Protein AF-0000000084494889 (afdb_homodimer)

Sequence (474 aa):
MLNPHAVCDGGDLDCGSGLLLIINKSMSPLDPGQVLEIRSRERTVADDLPAWCRMVKHEFIGSEPGENTVRYFVRKGQSKSALESDLAAAKGYKWNVRVQGEKDLKAKVFARNHHFYSGQPAEFSARVDAPSSIDYFIASLASCLTVGFKAHASRRNVVVDQIELSLKGSIENILSHMEIEENGSPSIQQISGTCYVSSAADEDLLKEIWQITLNKSPIYQTLKKAVEIKLTFSIVYMLNPHAVCDGGDLDCGSGLLLIINKSMSPLDPGQVLEIRSRERTVADDLPAWCRMVKHEFIGSEPGENTVRYFVRKGQSKSALESDLAAAKGYKWNVRVQGEKDLKAKVFARNHHFYSGQPAEFSARVDAPSSIDYFIASLASCLTVGFKAHASRRNVVVDQIELSLKGSIENILSHMEIEENGSPSIQQISGTCYVSSAADEDLLKEIWQITLNKSPIYQTLKKAVEIKLTFSIVY

Solvent-accessible surface area (backbone atoms only — not comparable to full-atom values): 24093 Å² total; per-residue (Å²): 129,89,77,58,73,45,77,42,68,42,17,49,49,44,62,52,48,48,34,52,57,51,49,42,59,66,48,62,84,52,53,65,68,38,32,39,31,37,35,31,59,31,76,66,46,75,62,50,48,51,55,49,22,59,75,64,46,30,43,65,74,50,72,43,85,48,91,89,30,36,34,32,36,34,30,38,34,86,56,78,78,61,49,69,60,51,52,51,49,56,44,64,44,66,52,58,33,37,28,35,62,46,79,72,53,24,28,41,36,39,41,72,78,44,71,51,60,28,19,43,43,59,63,71,51,65,70,64,98,37,52,22,17,54,51,33,38,54,40,13,41,42,36,27,48,53,24,36,35,52,48,56,30,26,48,66,75,38,66,70,77,43,41,36,30,39,41,36,36,31,36,64,17,48,43,22,46,68,67,74,35,87,64,64,49,24,19,46,44,38,37,36,38,41,36,40,35,26,56,89,60,58,65,69,58,51,53,50,42,48,52,48,27,52,69,28,24,36,54,51,53,26,42,59,66,47,28,52,70,48,78,45,83,43,83,52,133,130,88,77,56,75,44,79,41,67,42,18,49,48,45,62,52,50,47,34,52,58,52,50,42,61,66,48,61,83,51,55,66,68,37,29,40,31,37,34,33,58,30,76,66,46,74,62,49,49,51,55,50,23,59,74,65,48,31,42,64,76,49,73,44,86,47,90,88,31,37,33,33,35,36,28,39,34,87,57,78,78,60,47,70,60,51,51,50,49,57,44,65,45,65,52,60,32,37,28,34,63,43,81,73,54,24,28,41,37,38,41,72,77,43,72,50,59,30,19,42,42,60,64,71,52,64,69,65,97,36,52,22,18,54,52,33,39,53,40,13,42,41,35,26,49,52,24,36,35,52,48,57,30,27,49,66,76,40,67,71,77,42,41,36,31,38,40,36,35,31,34,64,17,49,42,22,45,71,68,73,35,87,63,65,48,23,20,46,45,35,37,37,38,42,36,40,35,26,53,90,60,58,67,68,58,52,52,49,42,48,54,50,28,52,68,28,25,35,54,52,54,26,42,59,66,46,26,52,70,49,76,44,84,43,84,51,134

InterPro domains:
  IPR003718 OsmC/Ohr conserved domain [PF02566] (129-231)
  IPR015946 K homology domain-like, alpha/beta [G3DSA:3.30.300.20] (76-235)
  IPR036102 OsmC/Ohr superfamily [SSF82784] (89-233)
  IPR036868 TusA-like domain superfamily [G3DSA:3.30.110.40] (2-75)
  IPR036868 TusA-like domain superfamily [SSF64307] (21-77)
  IPR052924 OsmC/Ohr hydroperoxide reductase [PTHR35368] (88-233)

Nearest PDB structures (foldseek):
  1lql-assembly4_G  TM=8.825E-01  e=2.741E-10  Mycoplasmoides pneumoniae
  2onf-assembly1_B  TM=8.638E-01  e=1.346E-09  Thermoplasma acidophilum
  6mjn-assembly2_C  TM=7.160E-01  e=3.760E-07  Legionella pneumophila
  1dcj-assembly1_A  TM=7.998E-01  e=5.693E-05  Escherichia coli
  3hz7-assembly1_A  TM=7.146E-01  e=8.303E-02  Desulfitobacterium hafniense

Structure (mmCIF, N/CA/C/O backbone):
data_AF-0000000084494889-model_v1
#
loop_
_entity.id
_entity.type
_entity.pdbx_description
1 polymer 'Osmotically inducible protein OsmC'
#
loop_
_atom_site.group_PDB
_atom_site.id
_atom_site.type_symbol
_atom_site.label_atom_id
_atom_site.label_alt_id
_atom_site.label_comp_id
_atom_site.label_asym_id
_atom_site.label_entity_id
_atom_site.label_seq_id
_atom_site.pdbx_PDB_ins_code
_atom_site.Cartn_x
_atom_site.Cartn_y
_atom_site.Cartn_z
_atom_site.occupancy
_atom_site.B_iso_or_equiv
_atom_site.auth_seq_id
_atom_site.auth_comp_id
_atom_site.auth_asym_id
_atom_site.auth_atom_id
_atom_site.pdbx_PDB_model_num
ATOM 1 N N . MET A 1 1 ? -0.464 47.344 11.078 1 56.72 1 MET A N 1
ATOM 2 C CA . MET A 1 1 ? -0.133 45.938 11.062 1 56.72 1 MET A CA 1
ATOM 3 C C . MET A 1 1 ? -0.941 45.188 12.117 1 56.72 1 MET A C 1
ATOM 5 O O . MET A 1 1 ? -1.043 45.625 13.266 1 56.72 1 MET A O 1
ATOM 9 N N . LEU A 1 2 ? -1.833 44.219 11.664 1 76 2 LEU A N 1
ATOM 10 C CA . LEU A 1 2 ? -2.668 43.531 12.633 1 76 2 LEU A CA 1
ATOM 11 C C . LEU A 1 2 ? -1.812 42.719 13.594 1 76 2 LEU A C 1
ATOM 13 O O . LEU A 1 2 ? -0.83 42.094 13.188 1 76 2 LEU A O 1
ATOM 17 N N . ASN A 1 3 ? -1.88 43.062 14.906 1 87.06 3 ASN A N 1
ATOM 18 C CA . ASN A 1 3 ? -1.175 42.312 15.938 1 87.06 3 ASN A CA 1
ATOM 19 C C . ASN A 1 3 ? -1.905 41 16.281 1 87.06 3 ASN A C 1
ATOM 21 O O . ASN A 1 3 ? -2.896 41.031 17.016 1 87.06 3 ASN A O 1
ATOM 25 N N . PRO A 1 4 ? -1.409 39.906 15.758 1 95.06 4 PRO A N 1
ATOM 26 C CA . PRO A 1 4 ? -2.117 38.656 16.047 1 95.06 4 PRO A CA 1
ATOM 27 C C . PRO A 1 4 ? -1.958 38.188 17.5 1 95.06 4 PRO A C 1
ATOM 29 O O . PRO A 1 4 ? -0.947 38.5 18.141 1 95.06 4 PRO A O 1
ATOM 32 N N . HIS A 1 5 ? -2.926 37.594 18.016 1 96.81 5 HIS A N 1
ATOM 33 C CA . HIS A 1 5 ? -2.924 37.094 19.391 1 96.81 5 HIS A CA 1
ATOM 34 C C . HIS A 1 5 ? -2.275 35.719 19.469 1 96.81 5 HIS A C 1
ATOM 36 O O . HIS A 1 5 ? -1.85 35.281 20.547 1 96.81 5 HIS A O 1
ATOM 42 N N . ALA A 1 6 ? -2.199 34.969 18.422 1 96.5 6 ALA A N 1
ATOM 43 C CA . ALA A 1 6 ? -1.562 33.688 18.297 1 96.5 6 ALA A CA 1
ATOM 44 C C . ALA A 1 6 ? -1.144 33.406 16.859 1 96.5 6 ALA A C 1
ATOM 46 O O . ALA A 1 6 ? -1.596 34.094 15.938 1 96.5 6 ALA A O 1
ATOM 47 N N . VAL A 1 7 ? -0.199 32.531 16.719 1 95.81 7 VAL A N 1
ATOM 48 C CA . VAL A 1 7 ? 0.296 32.156 15.391 1 95.81 7 VAL A CA 1
ATOM 49 C C . VAL A 1 7 ? 0.198 30.641 15.203 1 95.81 7 VAL A C 1
ATOM 51 O O . VAL A 1 7 ? 0.492 29.875 16.125 1 95.81 7 VAL A O 1
ATOM 54 N N . CYS A 1 8 ? -0.285 30.234 14.023 1 94.44 8 CYS A N 1
ATOM 55 C CA . CYS A 1 8 ? -0.343 28.844 13.602 1 94.44 8 CYS A CA 1
ATOM 56 C C . CYS A 1 8 ? 0.487 28.609 12.336 1 94.44 8 CYS A C 1
ATOM 58 O O . CYS A 1 8 ? 0.236 29.234 11.305 1 94.44 8 CYS A O 1
ATOM 60 N N . ASP A 1 9 ? 1.433 27.719 12.422 1 93.31 9 ASP A N 1
ATOM 61 C CA . ASP A 1 9 ? 2.252 27.391 11.258 1 93.31 9 ASP A CA 1
ATOM 62 C C . ASP A 1 9 ? 1.741 26.141 10.562 1 93.31 9 ASP A C 1
ATOM 64 O O . ASP A 1 9 ? 1.885 25.031 11.094 1 93.31 9 ASP A O 1
ATOM 68 N N . GLY A 1 10 ? 1.254 26.312 9.359 1 94.44 10 GLY A N 1
ATOM 69 C CA . GLY A 1 10 ? 0.691 25.203 8.617 1 94.44 10 GLY A CA 1
ATOM 70 C C . GLY A 1 10 ? 1.673 24.578 7.641 1 94.44 10 GLY A C 1
ATOM 71 O O . GLY A 1 10 ? 1.425 23.5 7.109 1 94.44 10 GLY A O 1
ATOM 72 N N . GLY A 1 11 ? 2.768 25.297 7.395 1 94.75 11 GLY A N 1
ATOM 73 C CA . GLY A 1 11 ? 3.732 24.797 6.434 1 94.75 11 GLY A CA 1
ATOM 74 C C . GLY A 1 11 ? 3.135 24.562 5.059 1 94.75 11 GLY A C 1
ATOM 75 O O . GLY A 1 11 ? 2.5 25.453 4.488 1 94.75 11 GLY A O 1
ATOM 76 N N . ASP A 1 12 ? 3.297 23.344 4.562 1 95.5 12 ASP A N 1
ATOM 77 C CA . ASP A 1 12 ? 2.818 23 3.227 1 95.5 12 ASP A CA 1
ATOM 78 C C . ASP A 1 12 ? 1.515 22.203 3.295 1 95.5 12 ASP A C 1
ATOM 80 O O . ASP A 1 12 ? 1.04 21.688 2.279 1 95.5 12 ASP A O 1
ATOM 84 N N . LEU A 1 13 ? 0.891 22.094 4.449 1 95.12 13 LEU A N 1
ATOM 85 C CA . LEU A 1 13 ? -0.32 21.297 4.621 1 95.12 13 LEU A CA 1
ATOM 86 C C . LEU A 1 13 ? -1.504 21.953 3.914 1 95.12 13 LEU A C 1
ATOM 88 O O . LEU A 1 13 ? -1.676 23.172 3.979 1 95.12 13 LEU A O 1
ATOM 92 N N . ASP A 1 14 ? -2.236 21.188 3.242 1 93.56 14 ASP A N 1
ATOM 93 C CA . ASP A 1 14 ? -3.461 21.719 2.662 1 93.56 14 ASP A CA 1
ATOM 94 C C . ASP A 1 14 ? -4.637 21.578 3.623 1 93.56 14 ASP A C 1
ATOM 96 O O . ASP A 1 14 ? -4.535 20.875 4.633 1 93.56 14 ASP A O 1
ATOM 100 N N . CYS A 1 15 ? -5.703 22.172 3.344 1 90.62 15 CYS A N 1
ATOM 101 C CA . CYS A 1 15 ? -6.863 22.219 4.227 1 90.62 15 CYS A CA 1
ATOM 102 C C . CYS A 1 15 ? -7.496 20.844 4.363 1 90.62 15 CYS A C 1
ATOM 104 O O . CYS A 1 15 ? -7.98 20.484 5.438 1 90.62 15 CYS A O 1
ATOM 106 N N . GLY A 1 16 ? -7.441 20.062 3.352 1 88 16 GLY A N 1
ATOM 107 C CA . GLY A 1 16 ? -8.055 18.734 3.357 1 88 16 GLY A CA 1
ATOM 108 C C . GLY A 1 16 ? -7.219 17.688 4.07 1 88 16 GLY A C 1
ATOM 109 O O . GLY A 1 16 ? -7.699 16.594 4.363 1 88 16 GLY A O 1
ATOM 110 N N . SER A 1 17 ? -6.023 18.016 4.434 1 88.56 17 SER A N 1
ATOM 111 C CA . SER A 1 17 ? -5.105 17.062 5.035 1 88.56 17 SER A CA 1
ATOM 112 C C . SER A 1 17 ? -4.758 17.453 6.469 1 88.56 17 SER A C 1
ATOM 114 O O . SER A 1 17 ? -3.668 17.141 6.953 1 88.56 17 SER A O 1
ATOM 116 N N . GLY A 1 18 ? -5.652 18.25 7.078 1 90.5 18 GLY A N 1
ATOM 117 C CA . GLY A 1 18 ? -5.469 18.453 8.508 1 90.5 18 GLY A CA 1
ATOM 118 C C . GLY A 1 18 ? -5.207 19.906 8.875 1 90.5 18 GLY A C 1
ATOM 119 O O . GLY A 1 18 ? -5.293 20.281 10.047 1 90.5 18 GLY A O 1
ATOM 120 N N . LEU A 1 19 ? -4.934 20.781 7.902 1 93.88 19 LEU A N 1
ATOM 121 C CA . LEU A 1 19 ? -4.598 22.172 8.242 1 93.88 19 LEU A CA 1
ATOM 122 C C . LEU A 1 19 ? -5.754 22.844 8.977 1 93.88 19 LEU A C 1
ATOM 124 O O . LEU A 1 19 ? -5.539 23.531 9.969 1 93.88 19 LEU A O 1
ATOM 128 N N . LEU A 1 20 ? -6.949 22.625 8.523 1 92.75 20 LEU A N 1
ATOM 129 C CA . LEU A 1 20 ? -8.102 23.25 9.156 1 92.75 20 LEU A CA 1
ATOM 130 C C . LEU A 1 20 ? -8.258 22.781 10.602 1 92.75 20 LEU A C 1
ATOM 132 O O . LEU A 1 20 ? -8.688 23.547 11.461 1 92.75 20 LEU A O 1
ATOM 136 N N . LEU A 1 21 ? -7.922 21.562 10.852 1 92.38 21 LEU A N 1
ATOM 137 C CA . LEU A 1 21 ? -7.984 21.031 12.219 1 92.38 21 LEU A CA 1
ATOM 138 C C . LEU A 1 21 ? -6.957 21.719 13.109 1 92.38 21 LEU A C 1
ATOM 140 O O . LEU A 1 21 ? -7.258 22.062 14.258 1 92.38 21 LEU A O 1
ATOM 144 N N . ILE A 1 22 ? -5.84 21.938 12.539 1 92.69 22 ILE A N 1
ATOM 145 C CA . ILE A 1 22 ? -4.77 22.594 13.281 1 92.69 22 ILE A CA 1
ATOM 146 C C . ILE A 1 22 ? -5.148 24.047 13.547 1 92.69 22 ILE A C 1
ATOM 148 O O . ILE A 1 22 ? -4.93 24.562 14.648 1 92.69 22 ILE A O 1
ATOM 152 N N . ILE A 1 23 ? -5.699 24.672 12.594 1 94.12 23 ILE A N 1
ATOM 153 C CA . ILE A 1 23 ? -6.148 26.047 12.742 1 94.12 23 ILE A CA 1
ATOM 154 C C . ILE A 1 23 ? -7.215 26.125 13.828 1 94.12 23 ILE A C 1
ATOM 156 O O . ILE A 1 23 ? -7.148 26.984 14.711 1 94.12 23 ILE A O 1
ATOM 160 N N . ASN A 1 24 ? -8.125 25.25 13.711 1 92.38 24 ASN A N 1
ATOM 161 C CA . ASN A 1 24 ? -9.195 25.234 14.703 1 92.38 24 ASN A CA 1
ATOM 162 C C . ASN A 1 24 ? -8.648 25.016 16.109 1 92.38 24 ASN A C 1
ATOM 164 O O . ASN A 1 24 ? -9.094 25.672 17.062 1 92.38 24 ASN A O 1
ATOM 168 N N . LYS A 1 25 ? -7.801 24.172 16.266 1 91.06 25 LYS A N 1
ATOM 169 C CA . LYS A 1 25 ? -7.176 23.922 17.547 1 91.06 25 LYS A CA 1
ATOM 170 C C . LYS A 1 25 ? -6.48 25.172 18.078 1 91.06 25 LYS A C 1
ATOM 172 O O . LYS A 1 25 ? -6.562 25.484 19.281 1 91.06 25 LYS A O 1
ATOM 177 N N . SER A 1 26 ? -5.773 25.844 17.219 1 92.69 26 SER A N 1
ATOM 178 C CA . SER A 1 26 ? -5.043 27.062 17.578 1 92.69 26 SER A CA 1
ATOM 179 C C . SER A 1 26 ? -5.992 28.203 17.906 1 92.69 26 SER A C 1
ATOM 181 O O . SER A 1 26 ? -5.66 29.094 18.703 1 92.69 26 SER A O 1
ATOM 183 N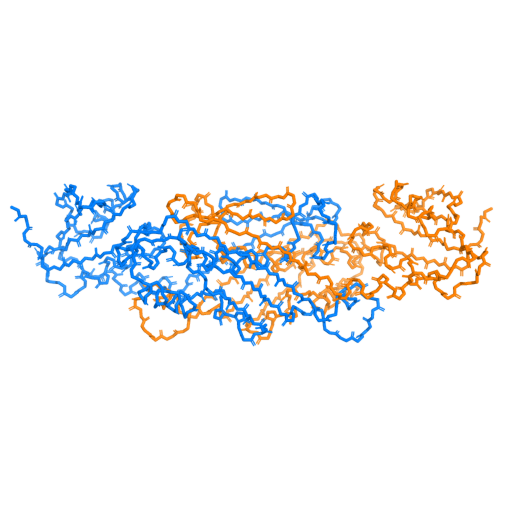 N . MET A 1 27 ? -7.168 28.156 17.359 1 92.5 27 MET A N 1
ATOM 184 C CA . MET A 1 27 ? -8.18 29.203 17.531 1 92.5 27 MET A CA 1
ATOM 185 C C . MET A 1 27 ? -8.93 29.016 18.859 1 92.5 27 MET A C 1
ATOM 187 O O . MET A 1 27 ? -9.375 29.984 19.469 1 92.5 27 MET A O 1
ATOM 191 N N . SER A 1 28 ? -8.969 27.859 19.297 1 90.88 28 SER A N 1
ATOM 192 C CA . SER A 1 28 ? -9.836 27.453 20.406 1 90.88 28 SER A CA 1
ATOM 193 C C . SER A 1 28 ? -9.523 28.266 21.672 1 90.88 28 SER A C 1
ATOM 195 O O . SER A 1 28 ? -10.438 28.75 22.344 1 90.88 28 SER A O 1
ATOM 197 N N . PRO A 1 29 ? -8.227 28.469 22.016 1 92.5 29 PRO A N 1
ATOM 198 C CA . PRO A 1 29 ? -7.918 29.156 23.266 1 92.5 29 PRO A CA 1
ATOM 199 C C . PRO A 1 29 ? -8.141 30.672 23.172 1 92.5 29 PRO A C 1
ATOM 201 O O . PRO A 1 29 ? -8.117 31.359 24.188 1 92.5 29 PRO A O 1
ATOM 204 N N . LEU A 1 30 ? -8.352 31.188 21.969 1 94.75 30 LEU A N 1
ATOM 205 C CA . LEU A 1 30 ? -8.531 32.625 21.766 1 94.75 30 LEU A CA 1
ATOM 206 C C . LEU A 1 30 ? -9.938 33.062 22.156 1 94.75 30 LEU A C 1
ATOM 208 O O . LEU A 1 30 ? -10.875 32.25 22.094 1 94.75 30 LEU A O 1
ATOM 212 N N . ASP A 1 31 ? -10.086 34.281 22.578 1 94.5 31 ASP A N 1
ATOM 213 C CA . ASP A 1 31 ? -11.398 34.875 22.828 1 94.5 31 ASP A CA 1
ATOM 214 C C . ASP A 1 31 ? -12.016 35.406 21.531 1 94.5 31 ASP A C 1
ATOM 216 O O . ASP A 1 31 ? -11.297 35.75 20.594 1 94.5 31 ASP A O 1
ATOM 220 N N . PRO A 1 32 ? -13.383 35.344 21.531 1 94.88 32 PRO A N 1
ATOM 221 C CA . PRO A 1 32 ? -14.016 36 20.375 1 94.88 32 PRO A CA 1
ATOM 222 C C . PRO A 1 32 ? -13.469 37.375 20.094 1 94.88 32 PRO A C 1
ATOM 224 O O . PRO A 1 32 ? -13.234 38.156 21.031 1 94.88 32 PRO A O 1
ATOM 227 N N . GLY A 1 33 ? -13.188 37.625 18.859 1 95.19 33 GLY A N 1
ATOM 228 C CA . GLY A 1 33 ? -12.656 38.938 18.484 1 95.19 33 GLY A CA 1
ATOM 229 C C . GLY A 1 33 ? -11.148 38.938 18.344 1 95.19 33 GLY A C 1
ATOM 230 O O . GLY A 1 33 ? -10.578 39.844 17.734 1 95.19 33 GLY A O 1
ATOM 231 N N . GLN A 1 34 ? -10.461 38 18.922 1 96.25 34 GLN A N 1
ATOM 232 C CA . GLN A 1 34 ? -9.016 37.875 18.812 1 96.25 34 GLN A CA 1
ATOM 233 C C . GLN A 1 34 ? -8.594 37.312 17.469 1 96.25 34 GLN A C 1
ATOM 235 O O . GLN A 1 34 ? -9.383 36.625 16.812 1 96.25 34 GLN A O 1
ATOM 240 N N . VAL A 1 35 ? -7.375 37.688 17.109 1 97.44 35 VAL A N 1
ATOM 241 C CA . VAL A 1 35 ? -6.934 37.406 15.75 1 97.44 35 VAL A CA 1
ATOM 242 C C . VAL A 1 35 ? -5.863 36.312 15.766 1 97.44 35 VAL A C 1
ATOM 244 O O . VAL A 1 35 ? -4.93 36.375 16.578 1 97.44 35 VAL A O 1
ATOM 247 N N . LEU A 1 36 ? -6.023 35.25 14.914 1 97.38 36 LEU A N 1
ATOM 248 C CA . LEU A 1 36 ? -5.027 34.219 14.664 1 97.38 36 LEU A CA 1
ATOM 249 C C . LEU A 1 36 ? -4.305 34.5 13.344 1 97.38 36 LEU A C 1
ATOM 251 O O . LEU A 1 36 ? -4.941 34.781 12.328 1 97.38 36 LEU A O 1
ATOM 255 N N . GLU A 1 37 ? -3.025 34.438 13.375 1 97.81 37 GLU A N 1
ATOM 256 C CA . GLU A 1 37 ? -2.223 34.438 12.156 1 97.81 37 GLU A CA 1
ATOM 257 C C . GLU A 1 37 ? -1.926 33 11.695 1 97.81 37 GLU A C 1
ATOM 259 O O . GLU A 1 37 ? -1.467 32.188 12.484 1 97.81 37 GLU A O 1
ATOM 264 N N . ILE A 1 38 ? -2.244 32.719 10.445 1 97 38 ILE A N 1
ATOM 265 C CA . ILE A 1 38 ? -1.941 31.406 9.844 1 97 38 ILE A CA 1
ATOM 266 C C . ILE A 1 38 ? -0.875 31.578 8.766 1 97 38 ILE A C 1
ATOM 268 O O . ILE A 1 38 ? -1.065 32.312 7.809 1 97 38 ILE A O 1
ATOM 272 N N . ARG A 1 39 ? 0.211 30.906 8.945 1 96.69 39 ARG A N 1
ATOM 273 C CA . ARG A 1 39 ? 1.274 30.922 7.945 1 96.69 39 ARG A CA 1
ATOM 274 C C . ARG A 1 39 ? 1.234 29.656 7.086 1 96.69 39 ARG A C 1
ATOM 276 O O . ARG A 1 39 ? 1.2 28.547 7.613 1 96.69 39 ARG A O 1
ATOM 283 N N . SER A 1 40 ? 1.157 29.828 5.797 1 96.44 40 SER A N 1
ATOM 284 C CA . SER A 1 40 ? 1.054 28.688 4.91 1 96.44 40 SER A CA 1
ATOM 285 C C . SER A 1 40 ? 1.819 28.922 3.611 1 96.44 40 SER A C 1
ATOM 287 O O . SER A 1 40 ? 1.866 30.031 3.104 1 96.44 40 SER A O 1
ATOM 289 N N . ARG A 1 41 ? 2.426 27.828 3.094 1 94.69 41 ARG A N 1
ATOM 290 C CA . ARG A 1 41 ? 3.064 27.828 1.781 1 94.69 41 ARG A CA 1
ATOM 291 C C . ARG A 1 41 ? 2.193 27.141 0.744 1 94.69 41 ARG A C 1
ATOM 293 O O . ARG A 1 41 ? 2.598 26.984 -0.411 1 94.69 41 ARG A O 1
ATOM 300 N N . GLU A 1 42 ? 1.064 26.781 1.147 1 93.94 42 GLU A N 1
ATOM 301 C CA . GLU A 1 42 ? 0.151 26.047 0.277 1 93.94 42 GLU A CA 1
ATOM 302 C C . GLU A 1 42 ? -0.788 26.984 -0.464 1 93.94 42 GLU A C 1
ATOM 304 O O . GLU A 1 42 ? -1.612 27.656 0.155 1 93.94 42 GLU A O 1
ATOM 309 N N . ARG A 1 43 ? -0.791 26.906 -1.779 1 91.5 43 ARG A N 1
ATOM 310 C CA . ARG A 1 43 ? -1.468 27.875 -2.621 1 91.5 43 ARG A CA 1
ATOM 311 C C . ARG A 1 43 ? -2.982 27.781 -2.475 1 91.5 43 ARG A C 1
ATOM 313 O O . ARG A 1 43 ? -3.688 28.781 -2.525 1 91.5 43 ARG A O 1
ATOM 320 N N . THR A 1 44 ? -3.502 26.625 -2.25 1 92.69 44 THR A N 1
ATOM 321 C CA . THR A 1 44 ? -4.945 26.406 -2.242 1 92.69 44 THR A CA 1
ATOM 322 C C . THR A 1 44 ? -5.574 27 -0.986 1 92.69 44 THR A C 1
ATOM 324 O O . THR A 1 44 ? -6.793 27.188 -0.922 1 92.69 44 THR A O 1
ATOM 327 N N . VAL A 1 45 ? -4.766 27.328 0.001 1 95.62 45 VAL A N 1
ATOM 328 C CA . VAL A 1 45 ? -5.27 27.875 1.258 1 95.62 45 VAL A CA 1
ATOM 329 C C . VAL A 1 45 ? -5.918 29.234 1.011 1 95.62 45 VAL A C 1
ATOM 331 O O . VAL A 1 45 ? -6.895 29.594 1.675 1 95.62 45 VAL A O 1
ATOM 334 N N . ALA A 1 46 ? -5.406 29.953 0.016 1 96.12 46 ALA A N 1
ATOM 335 C CA . ALA A 1 46 ? -5.922 31.281 -0.317 1 96.12 46 ALA A CA 1
ATOM 336 C C . ALA A 1 46 ? -7.41 31.219 -0.637 1 96.12 46 ALA A C 1
ATOM 338 O O . ALA A 1 46 ? -8.156 32.156 -0.331 1 96.12 46 ALA A O 1
ATOM 339 N N . ASP A 1 47 ? -7.852 30.141 -1.22 1 96.06 47 ASP A N 1
ATOM 340 C CA . ASP A 1 47 ? -9.258 29.984 -1.594 1 96.06 47 ASP A CA 1
ATOM 341 C C . ASP A 1 47 ? -10.039 29.25 -0.502 1 96.06 47 ASP A C 1
ATOM 343 O O . ASP A 1 47 ? -11.172 29.625 -0.196 1 96.06 47 ASP A O 1
ATOM 347 N N . ASP A 1 48 ? -9.461 28.312 0.106 1 95.06 48 ASP A N 1
ATOM 348 C CA . ASP A 1 48 ? -10.148 27.406 1.017 1 95.06 48 ASP A CA 1
ATOM 349 C C . ASP A 1 48 ? -10.398 28.062 2.369 1 95.06 48 ASP A C 1
ATOM 351 O O . ASP A 1 48 ? -11.445 27.859 2.988 1 95.06 48 ASP A O 1
ATOM 355 N N . LEU A 1 49 ? -9.445 28.859 2.822 1 96.38 49 LEU A N 1
ATOM 356 C CA . LEU A 1 49 ? -9.508 29.406 4.172 1 96.38 49 LEU A CA 1
ATOM 357 C C . LEU A 1 49 ? -10.641 30.406 4.301 1 96.38 49 LEU A C 1
ATOM 359 O O . LEU A 1 49 ? -11.453 30.328 5.227 1 96.38 49 LEU A O 1
ATOM 363 N N . PRO A 1 50 ? -10.797 31.375 3.334 1 97 50 PRO A N 1
ATOM 364 C CA . PRO A 1 50 ? -11.938 32.281 3.424 1 97 50 PRO A CA 1
ATOM 365 C C . PRO A 1 50 ? -13.281 31.562 3.387 1 97 50 PRO A C 1
ATOM 367 O O . PRO A 1 50 ? -14.211 31.938 4.098 1 97 50 PRO A O 1
ATOM 370 N N . ALA A 1 51 ? -13.383 30.578 2.535 1 95.38 51 ALA A N 1
ATOM 371 C CA . ALA A 1 51 ? -14.609 29.797 2.463 1 95.38 51 ALA A CA 1
ATOM 372 C C . ALA A 1 51 ? -14.898 29.109 3.793 1 95.38 51 ALA A C 1
ATOM 374 O O . ALA A 1 51 ? -16.047 29.094 4.254 1 95.38 51 ALA A O 1
ATOM 375 N N . TRP A 1 52 ? -13.93 28.531 4.406 1 93.12 52 TRP A N 1
ATOM 376 C CA . TRP A 1 52 ? -14.078 27.875 5.707 1 93.12 52 TRP A CA 1
ATOM 377 C C . TRP A 1 52 ? -14.508 28.875 6.773 1 93.12 52 TRP A C 1
ATOM 379 O O . TRP A 1 52 ? -15.367 28.578 7.602 1 93.12 52 TRP A O 1
ATOM 389 N N . CYS A 1 53 ? -13.883 30.062 6.809 1 94.88 53 CYS A N 1
ATOM 390 C CA . CYS A 1 53 ? -14.227 31.109 7.766 1 94.88 53 CYS A CA 1
ATOM 391 C C . CYS A 1 53 ? -15.719 31.453 7.688 1 94.88 53 CYS A C 1
ATOM 393 O O . CYS A 1 53 ? -16.375 31.609 8.719 1 94.88 53 CYS A O 1
ATOM 395 N N . ARG A 1 54 ? -16.188 31.547 6.457 1 93.94 54 ARG A N 1
ATOM 396 C CA . ARG A 1 54 ? -17.609 31.844 6.266 1 93.94 54 ARG A CA 1
ATOM 397 C C . ARG A 1 54 ? -18.484 30.734 6.852 1 93.94 54 ARG A C 1
ATOM 399 O O . ARG A 1 54 ? -19.484 31.016 7.504 1 93.94 54 ARG A O 1
ATOM 406 N N . MET A 1 55 ? -18.094 29.562 6.629 1 90.12 55 MET A N 1
ATOM 407 C CA . MET A 1 55 ? -18.875 28.391 7.051 1 90.12 55 MET A CA 1
ATOM 408 C C . MET A 1 55 ? -18.953 28.328 8.57 1 90.12 55 MET A C 1
ATOM 410 O O . MET A 1 55 ? -20 27.969 9.125 1 90.12 55 MET A O 1
ATOM 414 N N . VAL A 1 56 ? -17.844 28.719 9.258 1 89.75 56 VAL A N 1
ATOM 415 C CA . VAL A 1 56 ? -17.797 28.531 10.703 1 89.75 56 VAL A CA 1
ATOM 416 C C . VAL A 1 56 ? -18 29.875 11.406 1 89.75 56 VAL A C 1
ATOM 418 O O . VAL A 1 56 ? -17.859 29.969 12.633 1 89.75 56 VAL A O 1
ATOM 421 N N . LYS A 1 57 ? -18.234 30.906 10.672 1 92.06 57 LYS A N 1
ATOM 422 C CA . LYS A 1 57 ? -18.594 32.219 11.148 1 92.06 57 LYS A CA 1
ATOM 423 C C . LYS A 1 57 ? -17.406 32.906 11.828 1 92.06 57 LYS A C 1
ATOM 425 O O . LYS A 1 57 ? -17.562 33.5 12.898 1 92.06 57 LYS A O 1
ATOM 430 N N . HIS A 1 58 ? -16.234 32.719 11.312 1 94.88 58 HIS A N 1
ATOM 431 C CA . HIS A 1 58 ? -15.078 33.562 11.586 1 94.88 58 HIS A CA 1
ATOM 432 C C . HIS A 1 58 ? -14.922 34.656 10.539 1 94.88 58 HIS A C 1
ATOM 434 O O . HIS A 1 58 ? -15.617 34.625 9.516 1 94.88 58 HIS A O 1
ATOM 440 N N . GLU A 1 59 ? -14.195 35.562 10.859 1 95.75 59 GLU A N 1
ATOM 441 C CA . GLU A 1 59 ? -13.961 36.656 9.906 1 95.75 59 GLU A CA 1
ATOM 442 C C . GLU A 1 59 ? -12.578 36.531 9.273 1 95.75 59 GLU A C 1
ATOM 444 O O . GLU A 1 59 ? -11.57 36.562 9.969 1 95.75 59 GLU A O 1
ATOM 449 N N . PHE A 1 60 ? -12.539 36.375 8 1 97.38 60 PHE A N 1
ATOM 450 C CA . PHE A 1 60 ? -11.289 36.438 7.262 1 97.38 60 PHE A CA 1
ATOM 451 C C . PHE A 1 60 ? -10.875 37.906 7.051 1 97.38 60 PHE A C 1
ATOM 453 O O . PHE A 1 60 ? -11.516 38.625 6.281 1 97.38 60 PHE A O 1
ATOM 460 N N . ILE A 1 61 ? -9.812 38.312 7.645 1 97.5 61 ILE A N 1
ATOM 461 C CA . ILE A 1 61 ? -9.406 39.719 7.613 1 97.5 61 ILE A CA 1
ATOM 462 C C . ILE A 1 61 ? -8.633 40 6.332 1 97.5 61 ILE A C 1
ATOM 464 O O . ILE A 1 61 ? -8.828 41.031 5.695 1 97.5 61 ILE A O 1
ATOM 468 N N . GLY A 1 62 ? -7.777 39.062 5.996 1 96.62 62 GLY A N 1
ATOM 469 C CA . GLY A 1 62 ? -6.949 39.25 4.812 1 96.62 62 GLY A CA 1
ATOM 470 C C . GLY A 1 62 ? -5.656 38.438 4.867 1 96.62 62 GLY A C 1
ATOM 471 O O . GLY A 1 62 ? -5.523 37.531 5.668 1 96.62 62 GLY A O 1
ATOM 472 N N . SER A 1 63 ? -4.773 38.719 3.857 1 96.94 63 SER A N 1
ATOM 473 C CA . SER A 1 63 ? -3.49 38 3.787 1 96.94 63 SER A CA 1
ATOM 474 C C . SER A 1 63 ? -2.371 38.969 3.381 1 96.94 63 SER A C 1
ATOM 476 O O . SER A 1 63 ? -2.625 40 2.787 1 96.94 63 SER A O 1
ATOM 478 N N . GLU A 1 64 ? -1.185 38.656 3.783 1 96 64 GLU A N 1
ATOM 479 C CA . GLU A 1 64 ? 0.038 39.375 3.43 1 96 64 GLU A CA 1
ATOM 480 C C . GLU A 1 64 ? 1.176 38.406 3.123 1 96 64 GLU A C 1
ATOM 482 O O . GLU A 1 64 ? 1.224 37.312 3.676 1 96 64 GLU A O 1
ATOM 487 N N . PRO A 1 65 ? 2.035 38.875 2.186 1 94.81 65 PRO A N 1
ATOM 488 C CA . PRO A 1 65 ? 3.199 38 1.938 1 94.81 65 PRO A CA 1
ATOM 489 C C . PRO A 1 65 ? 4.109 37.875 3.156 1 94.81 65 PRO A C 1
ATOM 491 O O . PRO A 1 65 ? 4.297 38.844 3.895 1 94.81 65 PRO A O 1
ATOM 494 N N . GLY A 1 66 ? 4.582 36.688 3.494 1 91.69 66 GLY A N 1
ATOM 495 C CA . GLY A 1 66 ? 5.613 36.406 4.484 1 91.69 66 GLY A CA 1
ATOM 496 C C . GLY A 1 66 ? 6.91 35.906 3.877 1 91.69 66 GLY A C 1
ATOM 497 O O . GLY A 1 66 ? 7.098 36 2.66 1 91.69 66 GLY A O 1
ATOM 498 N N . GLU A 1 67 ? 7.844 35.625 4.75 1 88.31 67 GLU A N 1
ATOM 499 C CA . GLU A 1 67 ? 9.094 35.031 4.277 1 88.31 67 GLU A CA 1
ATOM 500 C C . GLU A 1 67 ? 8.859 33.625 3.734 1 88.31 67 GLU A C 1
ATOM 502 O O . GLU A 1 67 ? 8.805 32.656 4.496 1 88.31 67 GLU A O 1
ATOM 507 N N . ASN A 1 68 ? 8.797 33.406 2.482 1 88.44 68 ASN A N 1
ATOM 508 C CA . ASN A 1 68 ? 8.555 32.156 1.803 1 88.44 68 ASN A CA 1
ATOM 509 C C . ASN A 1 68 ? 7.219 31.531 2.205 1 88.44 68 ASN A C 1
ATOM 511 O O . ASN A 1 68 ? 7.109 30.312 2.363 1 88.44 68 ASN A O 1
ATOM 515 N N . THR A 1 69 ? 6.27 32.406 2.65 1 93.75 69 THR A N 1
ATOM 516 C CA . THR A 1 69 ? 4.934 31.953 3.043 1 93.75 69 THR A CA 1
ATOM 517 C C . THR A 1 69 ? 3.908 33.062 2.809 1 93.75 69 THR A C 1
ATOM 519 O O . THR A 1 69 ? 4.258 34.156 2.354 1 93.75 69 THR A O 1
ATOM 522 N N . VAL A 1 70 ? 2.707 32.75 2.951 1 96.31 70 VAL A N 1
ATOM 523 C CA . VAL A 1 70 ? 1.624 33.719 3.027 1 96.31 70 VAL A CA 1
ATOM 524 C C . VAL A 1 70 ? 1.05 33.75 4.441 1 96.31 70 VAL A C 1
ATOM 526 O O . VAL A 1 70 ? 0.843 32.719 5.055 1 96.31 70 VAL A O 1
ATOM 529 N N . ARG A 1 71 ? 0.912 34.969 4.934 1 97.06 71 ARG A N 1
ATOM 530 C CA . ARG A 1 71 ? 0.299 35.156 6.242 1 97.06 71 ARG A CA 1
ATOM 531 C C . ARG A 1 71 ? -1.182 35.5 6.109 1 97.06 71 ARG A C 1
ATOM 533 O O . ARG A 1 71 ? -1.545 36.469 5.438 1 97.06 71 ARG A O 1
ATOM 540 N N . TYR A 1 72 ? -1.977 34.656 6.727 1 97.81 72 TYR A N 1
ATOM 541 C CA . TYR A 1 72 ? -3.418 34.875 6.742 1 97.81 72 TYR A CA 1
ATOM 542 C C . TYR A 1 72 ? -3.885 35.281 8.133 1 97.81 72 TYR A C 1
ATOM 544 O O . TYR A 1 72 ? -3.404 34.75 9.141 1 97.81 72 TYR A O 1
ATOM 552 N N . PHE A 1 73 ? -4.828 36.219 8.148 1 98 73 PHE A N 1
ATOM 553 C CA . PHE A 1 73 ? -5.348 36.719 9.422 1 98 73 PHE A CA 1
ATOM 554 C C . PHE A 1 73 ? -6.84 36.438 9.547 1 98 73 PHE A C 1
ATOM 556 O O . PHE A 1 73 ? -7.621 36.812 8.672 1 98 73 PHE A O 1
ATOM 563 N N . VAL A 1 74 ? -7.176 35.781 10.633 1 97.19 74 VAL A N 1
ATOM 564 C CA . VAL A 1 74 ? -8.562 35.375 10.875 1 97.19 74 VAL A CA 1
ATOM 565 C C . VAL A 1 74 ? -8.984 35.844 12.273 1 97.19 74 VAL A C 1
ATOM 567 O O . VAL A 1 74 ? -8.297 35.562 13.258 1 97.19 74 VAL A O 1
ATOM 570 N N . ARG A 1 75 ? -10.102 36.469 12.352 1 96.62 75 ARG A N 1
ATOM 571 C CA . ARG A 1 75 ? -10.68 36.875 13.625 1 96.62 75 ARG A CA 1
ATOM 572 C C . ARG A 1 75 ? -11.719 35.875 14.109 1 96.62 75 ARG A C 1
ATOM 574 O O . ARG A 1 75 ? -12.617 35.5 13.352 1 96.62 75 ARG A O 1
ATOM 581 N N . LYS A 1 76 ? -11.508 35.5 15.359 1 95.31 76 LYS A N 1
ATOM 582 C CA . LYS A 1 76 ? -12.438 34.5 15.906 1 95.31 76 LYS A CA 1
ATOM 583 C C . LYS A 1 76 ? -13.836 35.094 16.062 1 95.31 76 LYS A C 1
ATOM 585 O O . LYS A 1 76 ? -14 36.188 16.594 1 95.31 76 LYS A O 1
ATOM 590 N N . GLY A 1 77 ? -14.789 34.375 15.594 1 93.56 77 GLY A N 1
ATOM 591 C CA . GLY A 1 77 ? -16.172 34.781 15.742 1 93.56 77 GLY A CA 1
ATOM 592 C C . GLY A 1 77 ? -16.781 34.375 17.078 1 93.56 77 GLY A C 1
ATOM 593 O O . GLY A 1 77 ? -16.078 33.844 17.938 1 93.56 77 GLY A O 1
ATOM 594 N N . GLN A 1 78 ? -18.141 34.625 17.25 1 83.69 78 GLN A N 1
ATOM 595 C CA . GLN A 1 78 ? -18.859 34.406 18.5 1 83.69 78 GLN A CA 1
ATOM 596 C C . GLN A 1 78 ? -19.453 33 18.547 1 83.69 78 GLN A C 1
ATOM 598 O O . GLN A 1 78 ? -19.859 32.5 19.594 1 83.69 78 GLN A O 1
ATOM 603 N N . SER A 1 79 ? -19.281 32.281 17.422 1 73.88 79 SER A N 1
ATOM 604 C CA . SER A 1 79 ? -19.938 30.969 17.344 1 73.88 79 SER A CA 1
ATOM 605 C C . SER A 1 79 ? -19.188 29.938 18.188 1 73.88 79 SER A C 1
ATOM 607 O O . SER A 1 79 ? -18.016 30.109 18.484 1 73.88 79 SER A O 1
ATOM 609 N N . LYS A 1 80 ? -20.031 28.953 18.688 1 72.75 80 LYS A N 1
ATOM 610 C CA . LYS A 1 80 ? -19.453 27.828 19.438 1 72.75 80 LYS A CA 1
ATOM 611 C C . LYS A 1 80 ? -18.438 27.078 18.578 1 72.75 80 LYS A C 1
ATOM 613 O O . LYS A 1 80 ? -18.641 26.891 17.391 1 72.75 80 LYS A O 1
ATOM 618 N N . SER A 1 81 ? -17.438 26.891 19.172 1 77.12 81 SER A N 1
ATOM 619 C CA . SER A 1 81 ? -16.328 26.203 18.5 1 77.12 81 SER A CA 1
ATOM 620 C C . SER A 1 81 ? -16.766 24.828 18 1 77.12 81 SER A C 1
ATOM 622 O O . SER A 1 81 ? -17.484 24.109 18.688 1 77.12 81 SER A O 1
ATOM 624 N N . ALA A 1 82 ? -16.625 24.562 16.656 1 78.94 82 ALA A N 1
ATOM 625 C CA . ALA A 1 82 ? -16.906 23.266 16.047 1 78.94 82 ALA A CA 1
ATOM 626 C C . ALA A 1 82 ? -15.711 22.328 16.203 1 78.94 82 ALA A C 1
ATOM 628 O O . ALA A 1 82 ? -15.664 21.266 15.562 1 78.94 82 ALA A O 1
ATOM 629 N N . LEU A 1 83 ? -14.828 22.688 17.094 1 80.75 83 LEU A N 1
ATOM 630 C CA . LEU A 1 83 ? -13.57 21.953 17.203 1 80.75 83 LEU A CA 1
ATOM 631 C C . LEU A 1 83 ? -13.82 20.5 17.609 1 80.75 83 LEU A C 1
ATOM 633 O O . LEU A 1 83 ? -13.312 19.578 16.984 1 80.75 83 LEU A O 1
ATOM 637 N N . GLU A 1 84 ? -14.609 20.312 18.641 1 83.44 84 GLU A N 1
ATOM 638 C CA . GLU A 1 84 ? -14.844 18.969 19.156 1 83.44 84 GLU A CA 1
ATOM 639 C C . GLU A 1 84 ? -15.477 18.062 18.094 1 83.44 84 GLU A C 1
ATOM 641 O O . GLU A 1 84 ? -15.102 16.906 17.953 1 83.44 84 GLU A O 1
ATOM 646 N N . SER A 1 85 ? -16.422 18.625 17.391 1 86.94 85 SER A N 1
ATOM 647 C CA . SER A 1 85 ? -17.078 17.875 16.328 1 86.94 85 SER A CA 1
ATOM 648 C C . SER A 1 85 ? -16.109 17.547 15.195 1 86.94 85 SER A C 1
ATOM 650 O O . SER A 1 85 ? -16.125 16.438 14.648 1 86.94 85 SER A O 1
ATOM 652 N N . ASP A 1 86 ? -15.266 18.484 14.852 1 86.94 86 ASP A N 1
ATOM 653 C CA . ASP A 1 86 ? -14.281 18.281 13.781 1 86.94 86 ASP A CA 1
ATOM 654 C C . ASP A 1 86 ? -13.258 17.219 14.172 1 86.94 86 ASP A C 1
ATOM 656 O O . ASP A 1 86 ? -12.875 16.391 13.344 1 86.94 86 ASP A O 1
ATOM 660 N N . LEU A 1 87 ? -12.867 17.297 15.398 1 88.62 87 LEU A N 1
ATOM 661 C CA . LEU A 1 87 ? -11.898 16.312 15.891 1 88.62 87 LEU A CA 1
ATOM 662 C C . LEU A 1 87 ? -12.516 14.922 15.906 1 88.62 87 LEU A C 1
ATOM 664 O O . LEU A 1 87 ? -11.852 13.945 15.539 1 88.62 87 LEU A O 1
ATOM 668 N N . ALA A 1 88 ? -13.75 14.836 16.312 1 90.12 88 ALA A N 1
ATOM 669 C CA . ALA A 1 88 ? -14.453 13.562 16.344 1 90.12 88 ALA A CA 1
ATOM 670 C C . ALA A 1 88 ? -14.617 12.992 14.938 1 90.12 88 ALA A C 1
ATOM 672 O O . ALA A 1 88 ? -14.492 11.781 14.734 1 90.12 88 ALA A O 1
ATOM 673 N N . ALA A 1 89 ? -14.906 13.852 14.039 1 90.06 89 ALA A N 1
ATOM 674 C CA . ALA A 1 89 ? -15.055 13.43 12.648 1 90.06 89 ALA A CA 1
ATOM 675 C C . ALA A 1 89 ? -13.734 12.898 12.102 1 90.06 89 ALA A C 1
ATOM 677 O O . ALA A 1 89 ? -13.711 11.867 11.414 1 90.06 89 ALA A O 1
ATOM 678 N N . ALA A 1 90 ? -12.695 13.57 12.406 1 90.75 90 ALA A N 1
ATOM 679 C CA . ALA A 1 90 ? -11.375 13.133 11.977 1 90.75 90 ALA A CA 1
ATOM 680 C C . ALA A 1 90 ? -11.016 11.781 12.594 1 90.75 90 ALA A C 1
ATOM 682 O O . ALA A 1 90 ? -10.555 10.875 11.898 1 90.75 90 ALA A O 1
ATOM 683 N N . LYS A 1 91 ? -11.273 11.609 13.844 1 91.62 91 LYS A N 1
ATOM 684 C CA . LYS A 1 91 ? -10.969 10.375 14.555 1 91.62 91 LYS A CA 1
ATOM 685 C C . LYS A 1 91 ? -11.805 9.211 14.031 1 91.62 91 LYS A C 1
ATOM 687 O O . LYS A 1 91 ? -11.359 8.062 14.047 1 91.62 91 LYS A O 1
ATOM 692 N N . GLY A 1 92 ? -12.977 9.5 13.516 1 93.69 92 GLY A N 1
ATOM 693 C CA . GLY A 1 92 ? -13.891 8.469 13.047 1 93.69 92 GLY A CA 1
ATOM 694 C C . GLY A 1 92 ? -13.797 8.227 11.547 1 93.69 92 GLY A C 1
ATOM 695 O O . GLY A 1 92 ? -14.508 7.379 11.008 1 93.69 92 GLY A O 1
ATOM 696 N N . TYR A 1 93 ? -12.898 8.922 10.953 1 94.88 93 TYR A N 1
ATOM 697 C CA . TYR A 1 93 ? -12.805 8.812 9.5 1 94.88 93 TYR A CA 1
ATOM 698 C C . TYR A 1 93 ? -12.398 7.41 9.078 1 94.88 93 TYR A C 1
ATOM 700 O O . TYR A 1 93 ? -11.57 6.773 9.734 1 94.88 93 TYR A O 1
ATOM 708 N N . LYS A 1 94 ? -12.969 6.922 7.977 1 96.5 94 LYS A N 1
ATOM 709 C CA . LYS A 1 94 ? -12.617 5.637 7.379 1 96.5 94 LYS A CA 1
ATOM 710 C C . LYS A 1 94 ? -12.188 5.809 5.926 1 96.5 94 LYS A C 1
ATOM 712 O O . LYS A 1 94 ? -12.906 6.406 5.121 1 96.5 94 LYS A O 1
ATOM 717 N N . TRP A 1 95 ? -11.023 5.363 5.629 1 97.12 95 TRP A N 1
ATOM 718 C CA . TRP A 1 95 ? -10.555 5.352 4.246 1 97.12 95 TRP A CA 1
ATOM 719 C C . TRP A 1 95 ? -11.102 4.145 3.494 1 97.12 95 TRP A C 1
ATOM 721 O O . TRP A 1 95 ? -11.055 3.018 3.996 1 97.12 95 TRP A O 1
ATOM 731 N N . ASN A 1 96 ? -11.578 4.363 2.285 1 97.62 96 ASN A N 1
ATOM 732 C CA . ASN A 1 96 ? -12.25 3.318 1.524 1 97.62 96 ASN A CA 1
ATOM 733 C C . ASN A 1 96 ? -11.523 3.021 0.216 1 97.62 96 ASN A C 1
ATOM 735 O O . ASN A 1 96 ? -11.094 3.941 -0.484 1 97.62 96 ASN A O 1
ATOM 739 N N . VAL A 1 97 ? -11.414 1.753 -0.088 1 98.62 97 VAL A N 1
ATOM 740 C CA . VAL A 1 97 ? -10.852 1.299 -1.356 1 98.62 97 VAL A CA 1
ATOM 741 C C . VAL A 1 97 ? -11.703 0.162 -1.919 1 98.62 97 VAL A C 1
ATOM 743 O O . VAL A 1 97 ? -12.133 -0.725 -1.178 1 98.62 97 VAL A O 1
ATOM 746 N N . ARG A 1 98 ? -11.914 0.217 -3.166 1 98.75 98 ARG A N 1
ATOM 747 C CA . ARG A 1 98 ? -12.633 -0.837 -3.875 1 98.75 98 ARG A CA 1
ATOM 748 C C . ARG A 1 98 ? -11.773 -1.44 -4.977 1 98.75 98 ARG A C 1
ATOM 750 O O . ARG A 1 98 ? -11.062 -0.719 -5.684 1 98.75 98 ARG A O 1
ATOM 757 N N . VAL A 1 99 ? -11.836 -2.736 -5.059 1 98.94 99 VAL A N 1
ATOM 758 C CA . VAL A 1 99 ? -11.047 -3.432 -6.07 1 98.94 99 VAL A CA 1
ATOM 759 C C . VAL A 1 99 ? -11.945 -4.375 -6.867 1 98.94 99 VAL A C 1
ATOM 761 O O . VAL A 1 99 ? -12.727 -5.133 -6.293 1 98.94 99 VAL A O 1
ATOM 764 N N . GLN A 1 100 ? -11.797 -4.32 -8.133 1 98.81 100 GLN A N 1
ATOM 765 C CA . GLN A 1 100 ? -12.562 -5.172 -9.039 1 98.81 100 GLN A CA 1
ATOM 766 C C . GLN A 1 100 ? -11.641 -6.055 -9.875 1 98.81 100 GLN A C 1
ATOM 768 O O . GLN A 1 100 ? -10.664 -5.57 -10.453 1 98.81 100 GLN A O 1
ATOM 773 N N . GLY A 1 101 ? -12 -7.352 -9.898 1 98.5 101 GLY A N 1
ATOM 774 C CA . GLY A 1 101 ? -11.242 -8.227 -10.781 1 98.5 101 GLY A CA 1
ATOM 775 C C . GLY A 1 101 ? -11.367 -7.855 -12.242 1 98.5 101 GLY A C 1
ATOM 776 O O . GLY A 1 101 ? -12.438 -7.453 -12.695 1 98.5 101 GLY A O 1
ATOM 777 N N . GLU A 1 102 ? -10.273 -7.91 -12.93 1 97.38 102 GLU A N 1
ATOM 778 C CA . GLU A 1 102 ? -10.227 -7.707 -14.375 1 97.38 102 GLU A CA 1
ATOM 779 C C . GLU A 1 102 ? -9.875 -9 -15.102 1 97.38 102 GLU A C 1
ATOM 781 O O . GLU A 1 102 ? -9.758 -10.055 -14.484 1 97.38 102 GLU A O 1
ATOM 786 N N . LYS A 1 103 ? -9.82 -8.875 -16.453 1 93.06 103 LYS A N 1
ATOM 787 C CA . LYS A 1 103 ? -9.352 -10.023 -17.219 1 93.06 103 LYS A CA 1
ATOM 788 C C . LYS A 1 103 ? -7.945 -10.438 -16.797 1 93.06 103 LYS A C 1
ATOM 790 O O . LYS A 1 103 ? -7.141 -9.602 -16.391 1 93.06 103 LYS A O 1
ATOM 795 N N . ASP A 1 104 ? -7.633 -11.719 -16.828 1 92.38 104 ASP A N 1
ATOM 796 C CA . ASP A 1 104 ? -6.344 -12.258 -16.406 1 92.38 104 ASP A CA 1
ATOM 797 C C . ASP A 1 104 ? -6.113 -12.023 -14.914 1 92.38 104 ASP A C 1
ATOM 799 O O . ASP A 1 104 ? -7.062 -11.766 -14.164 1 92.38 104 ASP A O 1
ATOM 803 N N . LEU A 1 105 ? -4.996 -12.242 -14.477 1 96.19 105 LEU A N 1
ATOM 804 C CA . LEU A 1 105 ? -4.691 -12.023 -13.062 1 96.19 105 LEU A CA 1
ATOM 805 C C . LEU A 1 105 ? -4.32 -10.562 -12.812 1 96.19 105 LEU A C 1
ATOM 807 O O . LEU A 1 105 ? -3.158 -10.25 -12.555 1 96.19 105 LEU A O 1
ATOM 811 N N . LYS A 1 106 ? -5.336 -9.758 -12.977 1 97 106 LYS A N 1
ATOM 812 C CA . LYS A 1 106 ? -5.27 -8.305 -12.812 1 97 106 LYS A CA 1
ATOM 813 C C . LYS A 1 106 ? -6.504 -7.777 -12.086 1 97 106 LYS A C 1
ATOM 815 O O . LYS A 1 106 ? -7.551 -8.43 -12.078 1 97 106 LYS A O 1
ATOM 820 N N . ALA A 1 107 ? -6.379 -6.711 -11.422 1 98.5 107 ALA A N 1
ATOM 821 C CA . ALA A 1 107 ? -7.5 -6.051 -10.75 1 98.5 107 ALA A CA 1
ATOM 822 C C . ALA A 1 107 ? -7.43 -4.535 -10.93 1 98.5 107 ALA A C 1
ATOM 824 O O . ALA A 1 107 ? -6.352 -3.979 -11.156 1 98.5 107 ALA A O 1
ATOM 825 N N . LYS A 1 108 ? -8.547 -3.939 -10.984 1 98.81 108 LYS A N 1
ATOM 826 C CA . LYS A 1 108 ? -8.664 -2.484 -11 1 98.81 108 LYS A CA 1
ATOM 827 C C . LYS A 1 108 ? -9 -1.943 -9.617 1 98.81 108 LYS A C 1
ATOM 829 O O . LYS A 1 108 ? -9.961 -2.389 -8.984 1 98.81 108 LYS A O 1
ATOM 834 N N . VAL A 1 109 ? -8.227 -0.994 -9.117 1 98.88 109 VAL A N 1
ATOM 835 C CA . VAL A 1 109 ? -8.375 -0.402 -7.793 1 98.88 109 VAL A CA 1
ATOM 836 C C . VAL A 1 109 ? -9.031 0.975 -7.914 1 98.88 109 VAL A C 1
ATOM 838 O O . VAL A 1 109 ? -8.641 1.777 -8.766 1 98.88 109 VAL A O 1
ATOM 841 N N . PHE A 1 110 ? -9.969 1.178 -7.129 1 98.69 110 PHE A N 1
ATOM 842 C CA . PHE A 1 110 ? -10.617 2.482 -7.023 1 98.69 110 PHE A CA 1
ATOM 843 C C . PHE A 1 110 ? -10.375 3.092 -5.645 1 98.69 110 PHE A C 1
ATOM 845 O O . PHE A 1 110 ? -10.789 2.527 -4.629 1 98.69 110 PHE A O 1
ATOM 852 N N . ALA A 1 111 ? -9.688 4.168 -5.598 1 97 111 ALA A N 1
ATOM 853 C CA . ALA A 1 111 ? -9.438 4.938 -4.387 1 97 111 ALA A CA 1
ATOM 854 C C . ALA A 1 111 ? -9.734 6.418 -4.609 1 97 111 ALA A C 1
ATOM 856 O O . ALA A 1 111 ? -9.031 7.09 -5.371 1 97 111 ALA A O 1
ATOM 857 N N . ARG A 1 112 ? -10.75 6.898 -3.965 1 95.12 112 ARG A N 1
ATOM 858 C CA . ARG A 1 112 ? -11.18 8.281 -4.141 1 95.12 112 ARG A CA 1
ATOM 859 C C . ARG A 1 112 ? -11.477 8.578 -5.605 1 95.12 112 ARG A C 1
ATOM 861 O O . ARG A 1 112 ? -12.312 7.906 -6.223 1 95.12 112 ARG A O 1
ATOM 868 N N . ASN A 1 113 ? -10.898 9.625 -6.164 1 97.12 113 ASN A N 1
ATOM 869 C CA . ASN A 1 113 ? -11.156 9.984 -7.555 1 97.12 113 ASN A CA 1
ATOM 870 C C . ASN A 1 113 ? -10.109 9.391 -8.492 1 97.12 113 ASN A C 1
ATOM 872 O O . ASN A 1 113 ? -9.93 9.875 -9.617 1 97.12 113 ASN A O 1
ATOM 876 N N . HIS A 1 114 ? -9.453 8.398 -8.078 1 98 114 HIS A N 1
ATOM 877 C CA . HIS A 1 114 ? -8.406 7.77 -8.859 1 98 114 HIS A CA 1
ATOM 878 C C . HIS A 1 114 ? -8.688 6.285 -9.07 1 98 114 HIS A C 1
ATOM 880 O O . HIS A 1 114 ? -9.453 5.684 -8.32 1 98 114 HIS A O 1
ATOM 886 N N . HIS A 1 115 ? -8.109 5.75 -10.117 1 98.25 115 HIS A N 1
ATOM 887 C CA . HIS A 1 115 ? -8.062 4.305 -10.312 1 98.25 115 HIS A CA 1
ATOM 888 C C . HIS A 1 115 ? -6.699 3.877 -10.859 1 98.25 115 HIS A C 1
ATOM 890 O O . HIS A 1 115 ? -6.02 4.656 -11.531 1 98.25 115 HIS A O 1
ATOM 896 N N . PHE A 1 116 ? -6.285 2.742 -10.516 1 98.25 116 PHE A N 1
ATOM 897 C CA . PHE A 1 116 ? -5.047 2.145 -11 1 98.25 116 PHE A CA 1
ATOM 898 C C . PHE A 1 116 ? -5.145 0.624 -11 1 98.25 116 PHE A C 1
ATOM 900 O O . PHE A 1 116 ? -6.129 0.059 -10.516 1 98.25 116 PHE A O 1
ATOM 907 N N . TYR A 1 117 ? -4.156 -0.05 -11.547 1 98.44 117 TYR A N 1
ATOM 908 C CA . TYR A 1 117 ? -4.219 -1.496 -11.719 1 98.44 117 TYR A CA 1
ATOM 909 C C . TYR A 1 117 ? -3.197 -2.199 -10.836 1 98.44 117 TYR A C 1
ATOM 911 O O . TYR A 1 117 ? -2.154 -1.629 -10.508 1 98.44 117 TYR A O 1
ATOM 919 N N . SER A 1 118 ? -3.543 -3.354 -10.43 1 98.06 118 SER A N 1
ATOM 920 C CA . SER A 1 118 ? -2.652 -4.246 -9.688 1 98.06 118 SER A CA 1
ATOM 921 C C . SER A 1 118 ? -2.557 -5.609 -10.359 1 98.06 118 SER A C 1
ATOM 923 O O . SER A 1 118 ? -3.562 -6.148 -10.828 1 98.06 118 SER A O 1
ATOM 925 N N . GLY A 1 119 ? -1.385 -6.113 -10.461 1 96.88 119 GLY A N 1
ATOM 926 C CA . GLY A 1 119 ? -1.155 -7.438 -11.016 1 96.88 119 GLY A CA 1
ATOM 927 C C . GLY A 1 119 ? -1.085 -8.523 -9.961 1 96.88 119 GLY A C 1
ATOM 928 O O . GLY A 1 119 ? -1.71 -8.406 -8.898 1 96.88 119 GLY A O 1
ATOM 929 N N . GLN A 1 120 ? -0.405 -9.594 -10.305 1 95.06 120 GLN A N 1
ATOM 930 C CA . GLN A 1 120 ? -0.254 -10.727 -9.391 1 95.06 120 GLN A CA 1
ATOM 931 C C . GLN A 1 120 ? 0.538 -10.328 -8.148 1 95.06 120 GLN A C 1
ATOM 933 O O . GLN A 1 120 ? 1.486 -9.547 -8.234 1 95.06 120 GLN A O 1
ATOM 938 N N . PRO A 1 121 ? 0.131 -10.859 -6.977 1 92.38 121 PRO A N 1
ATOM 939 C CA . PRO A 1 121 ? 0.708 -10.398 -5.711 1 92.38 121 PRO A CA 1
ATOM 940 C C . PRO A 1 121 ? 2.232 -10.5 -5.688 1 92.38 121 PRO A C 1
ATOM 942 O O . PRO A 1 121 ? 2.906 -9.578 -5.219 1 92.38 121 PRO A O 1
ATOM 945 N N . ALA A 1 122 ? 2.719 -11.648 -6.191 1 86.5 122 ALA A N 1
ATOM 946 C CA . ALA A 1 122 ? 4.168 -11.82 -6.281 1 86.5 122 ALA A CA 1
ATOM 947 C C . ALA A 1 122 ? 4.621 -11.883 -7.738 1 86.5 122 ALA A C 1
ATOM 949 O O . ALA A 1 122 ? 4.176 -12.75 -8.492 1 86.5 122 ALA A O 1
ATOM 950 N N . GLU A 1 123 ? 5.348 -10.961 -8.18 1 88.44 123 GLU A N 1
ATOM 951 C CA . GLU A 1 123 ? 5.914 -10.867 -9.523 1 88.44 123 GLU A CA 1
ATOM 952 C C . GLU A 1 123 ? 7.426 -10.672 -9.469 1 88.44 123 GLU A C 1
ATOM 954 O O . GLU A 1 123 ? 7.918 -9.797 -8.766 1 88.44 123 GLU A O 1
ATOM 959 N N . PHE A 1 124 ? 8.078 -11.516 -10.258 1 89.81 124 PHE A N 1
ATOM 960 C CA . PHE A 1 124 ? 9.531 -11.492 -10.188 1 89.81 124 PHE A CA 1
ATOM 961 C C . PHE A 1 124 ? 10.117 -10.75 -11.375 1 89.81 124 PHE A C 1
ATOM 963 O O . PHE A 1 124 ? 11.297 -10.375 -11.367 1 89.81 124 PHE A O 1
ATOM 970 N N . SER A 1 125 ? 9.305 -10.5 -12.406 1 89 125 SER A N 1
ATOM 971 C CA . SER A 1 125 ? 9.805 -9.875 -13.625 1 89 125 SER A CA 1
ATOM 972 C C . SER A 1 125 ? 10.086 -8.391 -13.406 1 89 125 SER A C 1
ATOM 974 O O . SER A 1 125 ? 9.367 -7.719 -12.664 1 89 125 SER A O 1
ATOM 976 N N . ALA A 1 126 ? 11.047 -7.918 -14.102 1 87.69 126 ALA A N 1
ATOM 977 C CA . ALA A 1 126 ? 11.391 -6.5 -14.047 1 87.69 126 ALA A CA 1
ATOM 978 C C . ALA A 1 126 ? 10.336 -5.652 -14.75 1 87.69 126 ALA A C 1
ATOM 980 O O . ALA A 1 126 ? 10.102 -4.5 -14.375 1 87.69 126 ALA A O 1
ATOM 981 N N . ARG A 1 127 ? 9.781 -6.211 -15.766 1 91.19 127 ARG A N 1
ATOM 982 C CA . ARG A 1 127 ? 8.734 -5.516 -16.516 1 91.19 127 ARG A CA 1
ATOM 983 C C . ARG A 1 127 ? 7.379 -6.18 -16.297 1 91.19 127 ARG A C 1
ATOM 985 O O . ARG A 1 127 ? 7.238 -7.391 -16.484 1 91.19 127 ARG A O 1
ATOM 992 N N . VAL A 1 128 ? 6.484 -5.426 -15.875 1 93.06 128 VAL A N 1
ATOM 993 C CA . VAL A 1 128 ? 5.16 -5.957 -15.555 1 93.06 128 VAL A CA 1
ATOM 994 C C . VAL A 1 128 ? 4.086 -5.059 -16.172 1 93.06 128 VAL A C 1
ATOM 996 O O . VAL A 1 128 ? 4.332 -3.883 -16.438 1 93.06 128 VAL A O 1
ATOM 999 N N . ASP A 1 129 ? 2.924 -5.645 -16.344 1 93 129 ASP A N 1
ATOM 1000 C CA . ASP A 1 129 ? 1.793 -4.883 -16.875 1 93 129 ASP A CA 1
ATOM 1001 C C . ASP A 1 129 ? 1.229 -3.939 -15.812 1 93 129 ASP A C 1
ATOM 1003 O O . ASP A 1 129 ? 0.699 -2.875 -16.141 1 93 129 ASP A O 1
ATOM 1007 N N . ALA A 1 130 ? 1.308 -4.352 -14.586 1 96.62 130 ALA A N 1
ATOM 1008 C CA . ALA A 1 130 ? 0.855 -3.576 -13.43 1 96.62 130 ALA A CA 1
ATOM 1009 C C . ALA A 1 130 ? 1.647 -3.941 -12.18 1 96.62 130 ALA A C 1
ATOM 1011 O O . ALA A 1 130 ? 2.02 -5.102 -11.992 1 96.62 130 ALA A O 1
ATOM 1012 N N . PRO A 1 131 ? 1.897 -2.932 -11.297 1 97.5 131 PRO A N 1
ATOM 1013 C CA . PRO A 1 131 ? 2.576 -3.252 -10.039 1 97.5 131 PRO A CA 1
ATOM 1014 C C . PRO A 1 131 ? 1.841 -4.312 -9.219 1 97.5 131 PRO A C 1
ATOM 1016 O O . PRO A 1 131 ? 0.621 -4.453 -9.344 1 97.5 131 PRO A O 1
ATOM 1019 N N . SER A 1 132 ? 2.561 -5.051 -8.445 1 96.94 132 SER A N 1
ATOM 1020 C CA . SER A 1 132 ? 1.979 -6.059 -7.562 1 96.94 132 SER A CA 1
ATOM 1021 C C . SER A 1 132 ? 1.478 -5.434 -6.266 1 96.94 132 SER A C 1
ATOM 1023 O O . SER A 1 132 ? 1.81 -4.289 -5.953 1 96.94 132 SER A O 1
ATOM 1025 N N . SER A 1 133 ? 0.663 -6.219 -5.574 1 98.25 133 SER A N 1
ATOM 1026 C CA . SER A 1 133 ? 0.213 -5.766 -4.262 1 98.25 133 SER A CA 1
ATOM 1027 C C . SER A 1 133 ? 1.392 -5.547 -3.318 1 98.25 133 SER A C 1
ATOM 1029 O O . SER A 1 133 ? 1.351 -4.664 -2.459 1 98.25 133 SER A O 1
ATOM 1031 N N . ILE A 1 134 ? 2.479 -6.316 -3.486 1 98.19 134 ILE A N 1
ATOM 1032 C CA . ILE A 1 134 ? 3.672 -6.164 -2.658 1 98.19 134 ILE A CA 1
ATOM 1033 C C . ILE A 1 134 ? 4.363 -4.844 -2.986 1 98.19 134 ILE A C 1
ATOM 1035 O O . ILE A 1 134 ? 4.836 -4.145 -2.088 1 98.19 134 ILE A O 1
ATOM 1039 N N . ASP A 1 135 ? 4.395 -4.484 -4.285 1 98.25 135 ASP A N 1
ATOM 1040 C CA . ASP A 1 135 ? 4.922 -3.182 -4.684 1 98.25 135 ASP A CA 1
ATOM 1041 C C . ASP A 1 135 ? 4.164 -2.049 -3.994 1 98.25 135 ASP A C 1
ATOM 1043 O O . ASP A 1 135 ? 4.773 -1.131 -3.441 1 98.25 135 ASP A O 1
ATOM 1047 N N . TYR A 1 136 ? 2.834 -2.105 -4.039 1 98.69 136 TYR A N 1
ATOM 1048 C CA . TYR A 1 136 ? 2.002 -1.073 -3.43 1 98.69 136 TYR A CA 1
ATOM 1049 C C . TYR A 1 136 ? 2.207 -1.032 -1.919 1 98.69 136 TYR A C 1
ATOM 1051 O O . TYR A 1 136 ? 2.178 0.041 -1.312 1 98.69 136 TYR A O 1
ATOM 1059 N N . PHE A 1 137 ? 2.385 -2.17 -1.317 1 98.81 137 PHE A N 1
ATOM 1060 C CA . PHE A 1 137 ? 2.609 -2.297 0.118 1 98.81 137 PHE A CA 1
ATOM 1061 C C . PHE A 1 137 ? 3.875 -1.56 0.536 1 98.81 137 PHE A C 1
ATOM 1063 O O . PHE A 1 137 ? 3.84 -0.709 1.428 1 98.81 137 PHE A O 1
ATOM 1070 N N . ILE A 1 138 ? 4.984 -1.812 -0.162 1 98.88 138 ILE A N 1
ATOM 1071 C CA . ILE A 1 138 ? 6.258 -1.161 0.131 1 98.88 138 ILE A CA 1
ATOM 1072 C C . ILE A 1 138 ? 6.168 0.325 -0.208 1 98.88 138 ILE A C 1
ATOM 1074 O O . ILE A 1 138 ? 6.672 1.169 0.538 1 98.88 138 ILE A O 1
ATOM 1078 N N . ALA A 1 139 ? 5.496 0.624 -1.319 1 98.88 139 ALA A N 1
ATOM 1079 C CA . ALA A 1 139 ? 5.312 2.01 -1.744 1 98.88 139 ALA A CA 1
ATOM 1080 C C . ALA A 1 139 ? 4.555 2.811 -0.692 1 98.88 139 ALA A C 1
ATOM 1082 O O . ALA A 1 139 ? 4.832 3.994 -0.483 1 98.88 139 ALA A O 1
ATOM 1083 N N . SER A 1 140 ? 3.547 2.16 -0.075 1 98.81 140 SER A N 1
ATOM 1084 C CA . SER A 1 140 ? 2.766 2.855 0.943 1 98.81 140 SER A CA 1
ATOM 1085 C C . SER A 1 140 ? 3.645 3.295 2.109 1 98.81 140 SER A C 1
ATOM 1087 O O . SER A 1 140 ? 3.541 4.434 2.576 1 98.81 140 SER A O 1
ATOM 1089 N N . LEU A 1 141 ? 4.559 2.461 2.539 1 98.88 141 LEU A N 1
ATOM 1090 C CA . LEU A 1 141 ? 5.48 2.811 3.611 1 98.88 141 LEU A CA 1
ATOM 1091 C C . LEU A 1 141 ? 6.445 3.906 3.162 1 98.88 141 LEU A C 1
ATOM 1093 O O . LEU A 1 141 ? 6.613 4.914 3.855 1 98.88 141 LEU A O 1
ATOM 1097 N N . ALA A 1 142 ? 7.031 3.721 1.979 1 98.94 142 ALA A N 1
ATOM 1098 C CA . ALA A 1 142 ? 8.031 4.656 1.478 1 98.94 142 ALA A CA 1
ATOM 1099 C C . ALA A 1 142 ? 7.438 6.047 1.281 1 98.94 142 ALA A C 1
ATOM 1101 O O . ALA A 1 142 ? 8.047 7.047 1.668 1 98.94 142 ALA A O 1
ATOM 1102 N N . SER A 1 143 ? 6.266 6.082 0.721 1 98.81 143 SER A N 1
ATOM 1103 C CA . SER A 1 143 ? 5.656 7.379 0.448 1 98.81 143 SER A CA 1
ATOM 1104 C C . SER A 1 143 ? 5.156 8.031 1.731 1 98.81 143 SER A C 1
ATOM 1106 O O . SER A 1 143 ? 5.191 9.258 1.864 1 98.81 143 SER A O 1
ATOM 1108 N N . CYS A 1 144 ? 4.641 7.234 2.684 1 98.81 144 CYS A N 1
ATOM 1109 C CA . CYS A 1 144 ? 4.211 7.773 3.971 1 98.81 144 CYS A CA 1
ATOM 1110 C C . CYS A 1 144 ? 5.355 8.5 4.668 1 98.81 144 CYS A C 1
ATOM 1112 O O . CYS A 1 144 ? 5.184 9.609 5.164 1 98.81 144 CYS A O 1
ATOM 1114 N N . LEU A 1 145 ? 6.5 7.883 4.641 1 98.94 145 LEU A N 1
ATOM 1115 C CA . LEU A 1 145 ? 7.664 8.445 5.316 1 98.94 145 LEU A CA 1
ATOM 1116 C C . LEU A 1 145 ? 8.203 9.656 4.555 1 98.94 145 LEU A C 1
ATOM 1118 O O . LEU A 1 145 ? 8.57 10.664 5.16 1 98.94 145 LEU A O 1
ATOM 1122 N N . THR A 1 146 ? 8.25 9.586 3.256 1 98.88 146 THR A N 1
ATOM 1123 C CA . THR A 1 146 ? 8.789 10.664 2.438 1 98.88 146 THR A CA 1
ATOM 1124 C C . THR A 1 146 ? 7.941 11.922 2.568 1 98.88 146 THR A C 1
ATOM 1126 O O . THR A 1 146 ? 8.453 12.992 2.914 1 98.88 146 THR A O 1
ATOM 1129 N N . VAL A 1 147 ? 6.668 11.734 2.355 1 98.62 147 VAL A N 1
ATOM 1130 C CA . VAL A 1 147 ? 5.785 12.898 2.398 1 98.62 147 VAL A CA 1
ATOM 1131 C C . VAL A 1 147 ? 5.609 13.359 3.844 1 98.62 147 VAL A C 1
ATOM 1133 O O . VAL A 1 147 ? 5.512 14.562 4.109 1 98.62 147 VAL A O 1
ATOM 1136 N N . GLY A 1 148 ? 5.574 12.391 4.723 1 98.25 148 GLY A N 1
ATOM 1137 C CA . GLY A 1 148 ? 5.531 12.75 6.133 1 98.25 148 GLY A CA 1
ATOM 1138 C C . GLY A 1 148 ? 6.703 13.602 6.566 1 98.25 148 GLY A C 1
ATOM 1139 O O . GLY A 1 148 ? 6.527 14.594 7.285 1 98.25 148 GLY A O 1
ATOM 1140 N N . PHE A 1 149 ? 7.918 13.266 6.168 1 98.75 149 PHE A N 1
ATOM 1141 C CA . PHE A 1 149 ? 9.109 14.039 6.504 1 98.75 149 PHE A CA 1
ATOM 1142 C C . PHE A 1 149 ? 8.992 15.469 5.977 1 98.75 149 PHE A C 1
ATOM 1144 O O . PHE A 1 149 ? 9.281 16.422 6.695 1 98.75 149 PHE A O 1
ATOM 1151 N N . LYS A 1 150 ? 8.57 15.578 4.762 1 98.25 150 LYS A N 1
ATOM 1152 C CA . LYS A 1 150 ? 8.398 16.891 4.16 1 98.25 150 LYS A CA 1
ATOM 1153 C C . LYS A 1 150 ? 7.391 17.734 4.941 1 98.25 150 LYS A C 1
ATOM 1155 O O . LYS A 1 150 ? 7.602 18.922 5.16 1 98.25 150 LYS A O 1
ATOM 1160 N N . ALA A 1 151 ? 6.301 17.109 5.352 1 97.06 151 ALA A N 1
ATOM 1161 C CA . ALA A 1 151 ? 5.262 17.828 6.094 1 97.06 151 ALA A CA 1
ATOM 1162 C C . ALA A 1 151 ? 5.789 18.312 7.438 1 97.06 151 ALA A C 1
ATOM 1164 O O . ALA A 1 151 ? 5.613 19.484 7.785 1 97.06 151 ALA A O 1
ATOM 1165 N N . HIS A 1 152 ? 6.465 17.469 8.133 1 96.88 152 HIS A N 1
ATOM 1166 C CA . HIS A 1 152 ? 7.008 17.844 9.438 1 96.88 152 HIS A CA 1
ATOM 1167 C C . HIS A 1 152 ? 8.094 18.906 9.297 1 96.88 152 HIS A C 1
ATOM 1169 O O . HIS A 1 152 ? 8.188 19.812 10.133 1 96.88 152 HIS A O 1
ATOM 1175 N N . ALA A 1 153 ? 8.914 18.781 8.273 1 97.56 153 ALA A N 1
ATOM 1176 C CA . ALA A 1 153 ? 9.953 19.781 8.023 1 97.56 153 ALA A CA 1
ATOM 1177 C C . ALA A 1 153 ? 9.336 21.141 7.73 1 97.56 153 ALA A C 1
ATOM 1179 O O . ALA A 1 153 ? 9.773 22.156 8.281 1 97.56 153 ALA A O 1
ATOM 1180 N N . SER A 1 154 ? 8.297 21.141 6.945 1 95.5 154 SER A N 1
ATOM 1181 C CA . SER A 1 154 ? 7.684 22.406 6.531 1 95.5 154 SER A CA 1
ATOM 1182 C C . SER A 1 154 ? 7.07 23.141 7.719 1 95.5 154 SER A C 1
ATOM 1184 O O . SER A 1 154 ? 7.137 24.359 7.797 1 95.5 154 SER A O 1
ATOM 1186 N N . ARG A 1 155 ? 6.527 22.438 8.617 1 93.12 155 ARG A N 1
ATOM 1187 C CA . ARG A 1 155 ? 5.879 23.047 9.773 1 93.12 155 ARG A CA 1
ATOM 1188 C C . ARG A 1 155 ? 6.91 23.594 10.75 1 93.12 155 ARG A C 1
ATOM 1190 O O . ARG A 1 155 ? 6.559 24.312 11.695 1 93.12 155 ARG A O 1
ATOM 1197 N N . ARG A 1 156 ? 8.133 23.312 10.5 1 93.62 156 ARG A N 1
ATOM 1198 C CA . ARG A 1 156 ? 9.234 23.797 11.328 1 93.62 156 ARG A CA 1
ATOM 1199 C C . ARG A 1 156 ? 10.117 24.766 10.547 1 93.62 156 ARG A C 1
ATOM 1201 O O . ARG A 1 156 ? 11.266 25 10.922 1 93.62 156 ARG A O 1
ATOM 1208 N N . ASN A 1 157 ? 9.578 25.172 9.414 1 91.56 157 ASN A N 1
ATOM 1209 C CA . ASN A 1 157 ? 10.242 26.141 8.547 1 91.56 157 ASN A CA 1
ATOM 1210 C C . ASN A 1 157 ? 11.578 25.625 8.039 1 91.56 157 ASN A C 1
ATOM 1212 O O . ASN A 1 157 ? 12.555 26.375 7.973 1 91.56 157 ASN A O 1
ATOM 1216 N N . VAL A 1 158 ? 11.664 24.344 7.871 1 95.38 158 VAL A N 1
ATOM 1217 C CA . VAL A 1 158 ? 12.844 23.703 7.289 1 95.38 158 VAL A CA 1
ATOM 1218 C C . VAL A 1 158 ? 12.594 23.406 5.812 1 95.38 158 VAL A C 1
ATOM 1220 O O . VAL A 1 158 ? 11.609 22.75 5.461 1 95.38 158 VAL A O 1
ATOM 1223 N N . VAL A 1 159 ? 13.438 23.891 4.973 1 94.12 159 VAL A N 1
ATOM 1224 C CA . VAL A 1 159 ? 13.336 23.656 3.539 1 94.12 159 VAL A CA 1
ATOM 1225 C C . VAL A 1 159 ? 14.094 22.375 3.174 1 94.12 159 VAL A C 1
ATOM 1227 O O . VAL A 1 159 ? 15.273 22.25 3.494 1 94.12 159 VAL A O 1
ATOM 1230 N N . VAL A 1 160 ? 13.414 21.453 2.582 1 96.88 160 VAL A N 1
ATOM 1231 C CA . VAL A 1 160 ? 14.016 20.234 2.078 1 96.88 160 VAL A CA 1
ATOM 1232 C C . VAL A 1 160 ? 14.273 20.359 0.579 1 96.88 160 VAL A C 1
ATOM 1234 O O . VAL A 1 160 ? 13.328 20.406 -0.216 1 96.88 160 VAL A O 1
ATOM 1237 N N . ASP A 1 161 ? 15.484 20.312 0.174 1 97.38 161 ASP A N 1
ATOM 1238 C CA . ASP A 1 161 ? 15.836 20.469 -1.236 1 97.38 161 ASP A CA 1
ATOM 1239 C C . ASP A 1 161 ? 15.531 19.188 -2.012 1 97.38 161 ASP A C 1
ATOM 1241 O O . ASP A 1 161 ? 14.992 19.234 -3.121 1 97.38 161 ASP A O 1
ATOM 1245 N N . GLN A 1 162 ? 15.977 18.141 -1.453 1 98.12 162 GLN A N 1
ATOM 1246 C CA . GLN A 1 162 ? 15.734 16.828 -2.053 1 98.12 162 GLN A CA 1
ATOM 1247 C C . GLN A 1 162 ? 15.523 15.766 -0.981 1 98.12 162 GLN A C 1
ATOM 1249 O O . GLN A 1 162 ? 16.156 15.805 0.071 1 98.12 162 GLN A O 1
ATOM 1254 N N . ILE A 1 163 ? 14.68 14.891 -1.263 1 98.81 163 ILE A N 1
ATOM 1255 C CA . ILE A 1 163 ? 14.508 13.711 -0.419 1 98.81 163 ILE A CA 1
ATOM 1256 C C . ILE A 1 163 ? 14.219 12.492 -1.289 1 98.81 163 ILE A C 1
ATOM 1258 O O . ILE A 1 163 ? 13.445 12.578 -2.248 1 98.81 163 ILE A O 1
ATOM 1262 N N . GLU A 1 164 ? 14.82 11.414 -1.029 1 98.81 164 GLU A N 1
ATOM 1263 C CA . GLU A 1 164 ? 14.617 10.133 -1.698 1 98.81 164 GLU A CA 1
ATOM 1264 C C . GLU A 1 164 ? 14.664 8.977 -0.701 1 98.81 164 GLU A C 1
ATOM 1266 O O . GLU A 1 164 ? 15.516 8.953 0.193 1 98.81 164 GLU A O 1
ATOM 1271 N N . LEU A 1 165 ? 13.742 8.133 -0.78 1 98.88 165 LEU A N 1
ATOM 1272 C CA . LEU A 1 165 ? 13.688 6.945 0.069 1 98.88 165 LEU A CA 1
ATOM 1273 C C . LEU A 1 165 ? 13.633 5.676 -0.774 1 98.88 165 LEU A C 1
ATOM 1275 O O . LEU A 1 165 ? 12.75 5.531 -1.623 1 98.88 165 LEU A O 1
ATOM 1279 N N . SER A 1 166 ? 14.539 4.789 -0.617 1 98.81 166 SER A N 1
ATOM 1280 C CA . SER A 1 166 ? 14.594 3.49 -1.279 1 98.81 166 SER A CA 1
ATOM 1281 C C . SER A 1 166 ? 14.398 2.354 -0.281 1 98.81 166 SER A C 1
ATOM 1283 O O . SER A 1 166 ? 15.133 2.25 0.702 1 98.81 166 SER A O 1
ATOM 1285 N N . LEU A 1 167 ? 13.398 1.536 -0.541 1 98.94 167 LEU A N 1
ATOM 1286 C CA . LEU A 1 167 ? 13.102 0.419 0.35 1 98.94 167 LEU A CA 1
ATOM 1287 C C . LEU A 1 167 ? 13.141 -0.904 -0.408 1 98.94 167 LEU A C 1
ATOM 1289 O O . LEU A 1 167 ? 12.781 -0.958 -1.586 1 98.94 167 LEU A O 1
ATOM 1293 N N . LYS A 1 168 ? 13.523 -1.934 0.251 1 98.56 168 LYS A N 1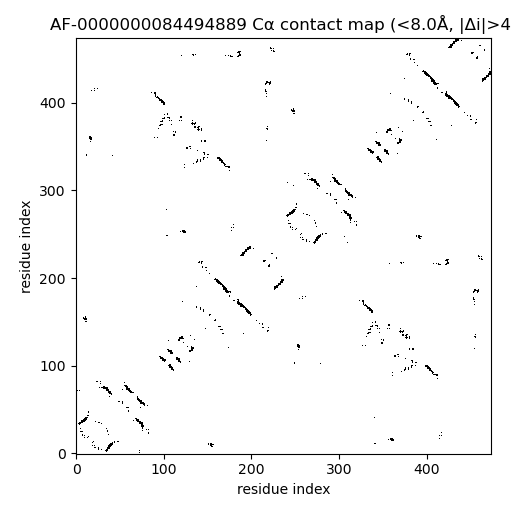
ATOM 1294 C CA . LYS A 1 168 ? 13.461 -3.32 -0.203 1 98.56 168 LYS A CA 1
ATOM 1295 C C . LYS A 1 168 ? 12.703 -4.191 0.79 1 98.56 168 LYS A C 1
ATOM 1297 O O . LYS A 1 168 ? 12.852 -4.039 2.004 1 98.56 168 LYS A O 1
ATOM 1302 N N . GLY A 1 169 ? 11.875 -5.043 0.296 1 98.12 169 GLY A N 1
ATOM 1303 C CA . GLY A 1 169 ? 11.125 -5.969 1.13 1 98.12 169 GLY A CA 1
ATOM 1304 C C . GLY A 1 169 ? 11.391 -7.426 0.789 1 98.12 169 GLY A C 1
ATOM 1305 O O . GLY A 1 169 ? 11.586 -7.766 -0.379 1 98.12 169 GLY A O 1
ATOM 1306 N N . SER A 1 170 ? 11.391 -8.211 1.797 1 97.62 170 SER A N 1
ATOM 1307 C CA . SER A 1 170 ? 11.562 -9.648 1.624 1 97.62 170 SER A CA 1
ATOM 1308 C C . SER A 1 170 ? 10.43 -10.422 2.293 1 97.62 170 SER A C 1
ATOM 1310 O O . SER A 1 170 ? 9.883 -9.977 3.301 1 97.62 170 SER A O 1
ATOM 1312 N N . ILE A 1 171 ? 10.148 -11.539 1.729 1 97 171 ILE A N 1
ATOM 1313 C CA . ILE A 1 171 ? 9.117 -12.43 2.232 1 97 171 ILE A CA 1
ATOM 1314 C C . ILE A 1 171 ? 9.766 -13.648 2.898 1 97 171 ILE A C 1
ATOM 1316 O O . ILE A 1 171 ? 10.773 -14.156 2.416 1 97 171 ILE A O 1
ATOM 1320 N N . GLU A 1 172 ? 9.227 -14.086 3.965 1 96.25 172 GLU A N 1
ATOM 1321 C CA . GLU A 1 172 ? 9.781 -15.211 4.715 1 96.25 172 GLU A CA 1
ATOM 1322 C C . GLU A 1 172 ? 9.852 -16.469 3.855 1 96.25 172 GLU A C 1
ATOM 1324 O O . GLU A 1 172 ? 10.914 -17.078 3.727 1 96.25 172 GLU A O 1
ATOM 1329 N N . ASN A 1 173 ? 8.727 -16.797 3.236 1 95.94 173 ASN A N 1
ATOM 1330 C CA . ASN A 1 173 ? 8.664 -17.922 2.316 1 95.94 173 ASN A CA 1
ATOM 1331 C C . ASN A 1 173 ? 7.672 -17.672 1.186 1 95.94 173 ASN A C 1
ATOM 1333 O O . ASN A 1 173 ? 6.5 -18.031 1.293 1 95.94 173 ASN A O 1
ATOM 1337 N N . ILE A 1 174 ? 8.195 -17.172 0.092 1 94.56 174 ILE A N 1
ATOM 1338 C CA . ILE A 1 174 ? 7.355 -16.828 -1.053 1 94.56 174 ILE A CA 1
ATOM 1339 C C . ILE A 1 174 ? 6.766 -18.109 -1.66 1 94.56 174 ILE A C 1
ATOM 1341 O O . ILE A 1 174 ? 5.707 -18.062 -2.293 1 94.56 174 ILE A O 1
ATOM 1345 N N . LEU A 1 175 ? 7.359 -19.25 -1.435 1 93.38 175 LEU A N 1
ATOM 1346 C CA . LEU A 1 175 ? 6.898 -20.516 -1.991 1 93.38 175 LEU A CA 1
ATOM 1347 C C . LEU A 1 175 ? 5.609 -20.969 -1.316 1 93.38 175 LEU A C 1
ATOM 1349 O O . LEU A 1 175 ? 4.859 -21.766 -1.876 1 93.38 175 LEU A O 1
ATOM 1353 N N . SER A 1 176 ? 5.414 -20.516 -0.107 1 94.19 176 SER A N 1
ATOM 1354 C CA . SER A 1 176 ? 4.141 -20.781 0.557 1 94.19 176 SER A CA 1
ATOM 1355 C C . SER A 1 176 ? 2.988 -20.094 -0.169 1 94.19 176 SER A C 1
ATOM 1357 O O . SER A 1 176 ? 1.927 -20.688 -0.365 1 94.19 176 SER A O 1
ATOM 1359 N N . HIS A 1 177 ? 3.203 -18.875 -0.605 1 93.75 177 HIS A N 1
ATOM 1360 C CA . HIS A 1 177 ? 2.217 -18.125 -1.385 1 93.75 177 HIS A CA 1
ATOM 1361 C C . HIS A 1 177 ? 1.862 -18.875 -2.67 1 93.75 177 HIS A C 1
ATOM 1363 O O . HIS A 1 177 ? 0.696 -18.906 -3.068 1 93.75 177 HIS A O 1
ATOM 1369 N N . MET A 1 178 ? 2.859 -19.562 -3.244 1 88.94 178 MET A N 1
ATOM 1370 C CA . MET A 1 178 ? 2.707 -20.219 -4.535 1 88.94 178 MET A CA 1
ATOM 1371 C C . MET A 1 178 ? 2.238 -21.656 -4.355 1 88.94 178 MET A C 1
ATOM 1373 O O . MET A 1 178 ? 2.166 -22.422 -5.324 1 88.94 178 MET A O 1
ATOM 1377 N N . GLU A 1 179 ? 2.094 -22.141 -3.154 1 88.88 179 GLU A N 1
ATOM 1378 C CA . GLU A 1 179 ? 1.665 -23.484 -2.803 1 88.88 179 GLU A CA 1
ATOM 1379 C C . GLU A 1 179 ? 2.691 -24.531 -3.248 1 88.88 179 GLU A C 1
ATOM 1381 O O . GLU A 1 179 ? 2.326 -25.625 -3.662 1 88.88 179 GLU A O 1
ATOM 1386 N N . ILE A 1 180 ? 3.863 -24.094 -3.252 1 87.62 180 ILE A N 1
ATOM 1387 C CA . ILE A 1 180 ? 4.957 -25 -3.578 1 87.62 180 ILE A CA 1
ATOM 1388 C C . ILE A 1 180 ? 5.461 -25.688 -2.307 1 87.62 180 ILE A C 1
ATOM 1390 O O . ILE A 1 180 ? 5.766 -26.875 -2.314 1 87.62 180 ILE A O 1
ATOM 1394 N N . GLU A 1 181 ? 5.562 -24.906 -1.298 1 88.38 181 GLU A N 1
ATOM 1395 C CA . GLU A 1 181 ? 5.941 -25.406 0.016 1 88.38 181 GLU A CA 1
ATOM 1396 C C . GLU A 1 181 ? 4.816 -25.219 1.029 1 88.38 181 GLU A C 1
ATOM 1398 O O . GLU A 1 181 ? 4.109 -24.203 0.987 1 88.38 181 GLU A O 1
ATOM 1403 N N . GLU A 1 182 ? 4.715 -26.141 1.884 1 85.06 182 GLU A N 1
ATOM 1404 C CA . GLU A 1 182 ? 3.662 -26.078 2.895 1 85.06 182 GLU A CA 1
ATOM 1405 C C . GLU A 1 182 ? 4.168 -25.406 4.168 1 85.06 182 GLU A C 1
ATOM 1407 O O . GLU A 1 182 ? 3.377 -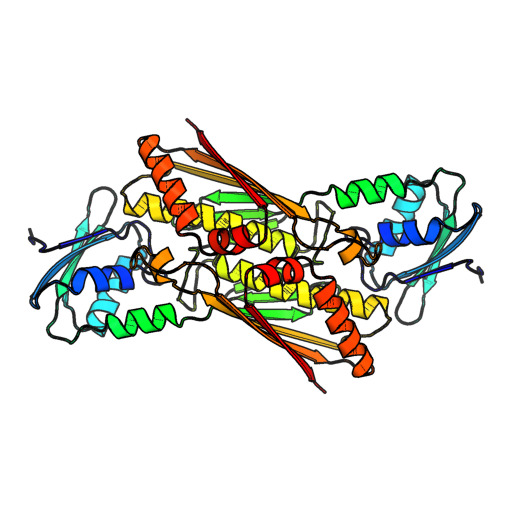24.906 4.969 1 85.06 182 GLU A O 1
ATOM 1412 N N . ASN A 1 183 ? 5.445 -25.406 4.266 1 87.31 183 ASN A N 1
ATOM 1413 C CA . ASN A 1 183 ? 6.027 -24.844 5.477 1 87.31 183 ASN A CA 1
ATOM 1414 C C . ASN A 1 183 ? 6.449 -23.391 5.266 1 87.31 183 ASN A C 1
ATOM 1416 O O . ASN A 1 183 ? 6.727 -22.984 4.141 1 87.31 183 ASN A O 1
ATOM 1420 N N . GLY A 1 184 ? 6.379 -22.641 6.289 1 90.19 184 GLY A N 1
ATOM 1421 C CA . GLY A 1 184 ? 6.793 -21.25 6.234 1 90.19 184 GLY A CA 1
ATOM 1422 C C . GLY A 1 184 ? 5.648 -20.297 5.965 1 90.19 184 GLY A C 1
ATOM 1423 O O . GLY A 1 184 ? 4.617 -20.688 5.418 1 90.19 184 GLY A O 1
ATOM 1424 N N . SER A 1 185 ? 5.84 -19.094 6.312 1 95.31 185 SER A N 1
ATOM 1425 C CA . SER A 1 185 ? 4.816 -18.062 6.18 1 95.31 185 SER A CA 1
ATOM 1426 C C . SER A 1 185 ? 5.031 -17.234 4.922 1 95.31 185 SER A C 1
ATOM 1428 O O . SER A 1 185 ? 6.168 -16.906 4.578 1 95.31 185 SER A O 1
ATOM 1430 N N . PRO A 1 186 ? 3.959 -16.922 4.242 1 97.19 186 PRO A N 1
ATOM 1431 C CA . PRO A 1 186 ? 4.098 -16.016 3.105 1 97.19 186 PRO A CA 1
ATOM 1432 C C . PRO A 1 186 ? 4.23 -14.555 3.535 1 97.19 186 PRO A C 1
ATOM 1434 O O . PRO A 1 186 ? 4.242 -13.656 2.689 1 97.19 186 PRO A O 1
ATOM 1437 N N . SER A 1 187 ? 4.418 -14.266 4.781 1 97.75 187 SER A N 1
ATOM 1438 C CA . SER A 1 187 ? 4.438 -12.906 5.305 1 97.75 187 SER A CA 1
ATOM 1439 C C . SER A 1 187 ? 5.711 -12.172 4.887 1 97.75 187 SER A C 1
ATOM 1441 O O . SER A 1 187 ? 6.754 -12.797 4.688 1 97.75 187 SER A O 1
ATOM 1443 N N . ILE A 1 188 ? 5.555 -10.891 4.75 1 98.12 188 ILE A N 1
ATOM 1444 C CA . ILE A 1 188 ? 6.73 -10.039 4.594 1 98.12 188 ILE A CA 1
ATOM 1445 C C . ILE A 1 188 ? 7.566 -10.078 5.871 1 98.12 188 ILE A C 1
ATOM 1447 O O . ILE A 1 188 ? 7.066 -9.797 6.957 1 98.12 188 ILE A O 1
ATOM 1451 N N . GLN A 1 189 ? 8.781 -10.414 5.738 1 97.12 189 GLN A N 1
ATOM 1452 C CA . GLN A 1 189 ? 9.648 -10.648 6.883 1 97.12 189 GLN A CA 1
ATOM 1453 C C . GLN A 1 189 ? 10.406 -9.375 7.27 1 97.12 189 GLN A C 1
ATOM 1455 O O . GLN A 1 189 ? 10.578 -9.086 8.453 1 97.12 189 GLN A O 1
ATOM 1460 N N . GLN A 1 190 ? 10.891 -8.734 6.242 1 98.62 190 GLN A N 1
ATOM 1461 C CA . GLN A 1 190 ? 11.742 -7.582 6.52 1 98.62 190 GLN A CA 1
ATOM 1462 C C . GLN A 1 190 ? 11.602 -6.52 5.434 1 98.62 190 GLN A C 1
ATOM 1464 O O . GLN A 1 190 ? 11.445 -6.844 4.258 1 98.62 190 GLN A O 1
ATOM 1469 N N . ILE A 1 191 ? 11.617 -5.254 5.84 1 98.88 191 ILE A N 1
ATOM 1470 C CA . ILE A 1 191 ? 11.766 -4.105 4.957 1 98.88 191 ILE A CA 1
ATOM 1471 C C . ILE A 1 191 ? 12.977 -3.279 5.383 1 98.88 191 ILE A C 1
ATOM 1473 O O . ILE A 1 191 ? 13.133 -2.959 6.566 1 98.88 191 ILE A O 1
ATOM 1477 N N . SER A 1 192 ? 13.852 -2.99 4.496 1 98.88 192 SER A N 1
ATOM 1478 C CA . SER A 1 192 ? 15.047 -2.205 4.793 1 98.88 192 SER A CA 1
ATOM 1479 C C . SER A 1 192 ? 15.312 -1.17 3.705 1 98.88 192 SER A C 1
ATOM 1481 O O . SER A 1 192 ? 14.805 -1.294 2.588 1 98.88 192 SER A O 1
ATOM 1483 N N . GLY A 1 193 ? 16.047 -0.13 4.074 1 98.69 193 GLY A N 1
ATOM 1484 C CA . GLY A 1 193 ? 16.391 0.864 3.07 1 98.69 193 GLY A CA 1
ATOM 1485 C C . GLY A 1 193 ? 16.984 2.131 3.66 1 98.69 193 GLY A C 1
ATOM 1486 O O . GLY A 1 193 ? 17.422 2.143 4.812 1 98.69 193 GLY A O 1
ATOM 1487 N N . THR A 1 194 ? 17.078 3.129 2.787 1 98.88 194 THR A N 1
ATOM 1488 C CA . THR A 1 194 ? 17.75 4.363 3.17 1 98.88 194 THR A CA 1
ATOM 1489 C C . THR A 1 194 ? 16.969 5.582 2.701 1 98.88 194 THR A C 1
ATOM 1491 O O . THR A 1 194 ? 16.453 5.602 1.582 1 98.88 194 THR A O 1
ATOM 1494 N N . CYS A 1 195 ? 16.859 6.527 3.564 1 98.88 195 CYS A N 1
ATOM 1495 C CA . CYS A 1 195 ? 16.328 7.844 3.238 1 98.88 195 CYS A CA 1
ATOM 1496 C C . CYS A 1 195 ? 17.453 8.859 3.059 1 98.88 195 CYS A C 1
ATOM 1498 O O . CYS A 1 195 ? 18.234 9.086 3.979 1 98.88 195 CYS A O 1
ATOM 1500 N N . TYR A 1 196 ? 17.516 9.445 1.888 1 98.81 196 TYR A N 1
ATOM 1501 C CA . TYR A 1 196 ? 18.469 10.508 1.584 1 98.81 196 TYR A CA 1
ATOM 1502 C C . TYR A 1 196 ? 17.781 11.867 1.603 1 98.81 196 TYR A C 1
ATOM 1504 O O . TYR A 1 196 ? 16.766 12.078 0.932 1 98.81 196 TYR A O 1
ATOM 1512 N N . VAL A 1 197 ? 18.391 12.766 2.359 1 98.62 197 VAL A N 1
ATOM 1513 C CA . VAL A 1 197 ? 17.812 14.109 2.438 1 98.62 197 VAL A CA 1
ATOM 1514 C C . VAL A 1 197 ? 18.891 15.156 2.186 1 98.62 197 VAL A C 1
ATOM 1516 O O . VAL A 1 197 ? 20.031 15.016 2.654 1 98.62 197 VAL A O 1
ATOM 1519 N N . SER A 1 198 ? 18.594 16.141 1.39 1 98.19 198 SER A N 1
ATOM 1520 C CA . SER A 1 198 ? 19.406 17.344 1.201 1 98.19 198 SER A CA 1
ATOM 1521 C C . SER A 1 198 ? 18.688 18.594 1.696 1 98.19 198 SER A C 1
ATOM 1523 O O . SER A 1 198 ? 17.547 18.844 1.306 1 98.19 198 SER A O 1
ATOM 1525 N N . SER A 1 199 ? 19.25 19.297 2.578 1 97.19 199 SER A N 1
ATOM 1526 C CA . SER A 1 199 ? 18.719 20.516 3.188 1 97.19 199 SER A CA 1
ATOM 1527 C C . SER A 1 199 ? 19.828 21.359 3.791 1 97.19 199 SER A C 1
ATOM 1529 O O . SER A 1 199 ? 20.875 20.844 4.191 1 97.19 199 SER A O 1
ATOM 1531 N N . ALA A 1 200 ? 19.672 22.688 3.869 1 95.62 200 ALA A N 1
ATOM 1532 C CA . ALA A 1 200 ? 20.641 23.578 4.477 1 95.62 200 ALA A CA 1
ATOM 1533 C C . ALA A 1 200 ? 20.453 23.656 5.988 1 95.62 200 ALA A C 1
ATOM 1535 O O . ALA A 1 200 ? 21.266 24.266 6.695 1 95.62 200 ALA A O 1
ATOM 1536 N N . ALA A 1 201 ? 19.422 23 6.477 1 96.31 201 ALA A N 1
ATOM 1537 C CA . ALA A 1 201 ? 19.094 23.078 7.898 1 96.31 201 ALA A CA 1
ATOM 1538 C C . ALA A 1 201 ? 20.125 22.312 8.734 1 96.31 201 ALA A C 1
ATOM 1540 O O . ALA A 1 201 ? 20.891 21.516 8.203 1 96.31 201 ALA A O 1
ATOM 1541 N N . ASP A 1 202 ? 20.125 22.531 10.008 1 96.69 202 ASP A N 1
ATOM 1542 C CA . ASP A 1 202 ? 20.984 21.859 10.984 1 96.69 202 ASP A CA 1
ATOM 1543 C C . ASP A 1 202 ? 20.734 20.359 10.984 1 96.69 202 ASP A C 1
ATOM 1545 O O . ASP A 1 202 ? 19.594 19.906 10.961 1 96.69 202 ASP A O 1
ATOM 1549 N N . GLU A 1 203 ? 21.828 19.625 11.039 1 97.19 203 GLU A N 1
ATOM 1550 C CA . GLU A 1 203 ? 21.75 18.172 10.953 1 97.19 203 GLU A CA 1
ATOM 1551 C C . GLU A 1 203 ? 20.953 17.594 12.125 1 97.19 203 GLU A C 1
ATOM 1553 O O . GLU A 1 203 ? 20.188 16.641 11.961 1 97.19 203 GLU A O 1
ATOM 1558 N N . ASP A 1 204 ? 21.188 18.094 13.273 1 98.06 204 ASP A N 1
ATOM 1559 C CA . ASP A 1 204 ? 20.484 17.594 14.453 1 98.06 204 ASP A CA 1
ATOM 1560 C C . ASP A 1 204 ? 18.969 17.812 14.328 1 98.06 204 ASP A C 1
ATOM 1562 O O . ASP A 1 204 ? 18.188 16.969 14.766 1 98.06 204 ASP A O 1
ATOM 1566 N N . LEU A 1 205 ? 18.641 18.953 13.758 1 98 205 LEU A N 1
ATOM 1567 C CA . LEU A 1 205 ? 17.219 19.234 13.531 1 98 205 LEU A CA 1
ATOM 1568 C C . LEU A 1 205 ? 16.625 18.25 12.531 1 98 205 LEU A C 1
ATOM 1570 O O . LEU A 1 205 ? 15.508 17.75 12.734 1 98 205 LEU A O 1
ATOM 1574 N N . LEU A 1 206 ? 17.344 17.938 11.469 1 98.38 206 LEU A N 1
ATOM 1575 C CA . LEU A 1 206 ? 16.875 16.984 10.469 1 98.38 206 LEU A CA 1
ATOM 1576 C C . LEU A 1 206 ? 16.672 15.602 11.086 1 98.38 206 LEU A C 1
ATOM 1578 O O . LEU A 1 206 ? 15.688 14.922 10.797 1 98.38 206 LEU A O 1
ATOM 1582 N N . LYS A 1 207 ? 17.594 15.188 11.945 1 98.56 207 LYS A N 1
ATOM 1583 C CA . LYS A 1 207 ? 17.469 13.906 12.633 1 98.56 207 LYS A CA 1
ATOM 1584 C C . LYS A 1 207 ? 16.266 13.883 13.562 1 98.56 207 LYS A C 1
ATOM 1586 O O . LYS A 1 207 ? 15.578 12.867 13.672 1 98.56 207 LYS A O 1
ATOM 1591 N N . GLU A 1 208 ? 16.062 14.984 14.195 1 98.44 208 GLU A N 1
ATOM 1592 C CA . GLU A 1 208 ? 14.891 15.094 15.055 1 98.44 208 GLU A CA 1
ATOM 1593 C C . GLU A 1 208 ? 13.602 14.969 14.25 1 98.44 208 GLU A C 1
ATOM 1595 O O . GLU A 1 208 ? 12.672 14.266 14.656 1 98.44 208 GLU A O 1
ATOM 1600 N N . ILE A 1 209 ? 13.555 15.625 13.117 1 98.44 209 ILE A N 1
ATOM 1601 C CA . ILE A 1 209 ? 12.383 15.578 12.258 1 98.44 209 ILE A CA 1
ATOM 1602 C C . ILE A 1 209 ? 12.164 14.148 11.758 1 98.44 209 ILE A C 1
ATOM 1604 O O . ILE A 1 209 ? 11.023 13.688 11.664 1 98.44 209 ILE A O 1
ATOM 1608 N N . TRP A 1 210 ? 13.227 13.461 11.461 1 98.81 210 TRP A N 1
ATOM 1609 C CA . TRP A 1 210 ? 13.125 12.07 11.039 1 98.81 210 TRP A CA 1
ATOM 1610 C C . TRP A 1 210 ? 12.516 11.211 12.141 1 98.81 210 TRP A C 1
ATOM 1612 O O . TRP A 1 210 ? 11.633 10.391 11.875 1 98.81 210 TRP A O 1
ATOM 1622 N N . GLN A 1 211 ? 12.922 11.453 13.383 1 98.56 211 GLN A N 1
ATOM 1623 C CA . GLN A 1 211 ? 12.367 10.711 14.508 1 98.56 211 GLN A CA 1
ATOM 1624 C C . GLN A 1 211 ? 10.883 11.016 14.688 1 98.56 211 GLN A C 1
ATOM 1626 O O . GLN A 1 211 ? 10.086 10.109 14.961 1 98.56 211 GLN A O 1
ATOM 1631 N N . ILE A 1 212 ? 10.523 12.219 14.516 1 97.88 212 ILE A N 1
ATOM 1632 C CA . ILE A 1 212 ? 9.117 12.609 14.578 1 97.88 212 ILE A CA 1
ATOM 1633 C C . ILE A 1 212 ? 8.336 11.898 13.477 1 97.88 212 ILE A C 1
ATOM 1635 O O . ILE A 1 212 ? 7.246 11.367 13.719 1 97.88 212 ILE A O 1
ATOM 1639 N N . THR A 1 213 ? 8.93 11.875 12.258 1 98.44 213 THR A N 1
ATOM 1640 C CA . THR A 1 213 ? 8.297 11.25 11.102 1 98.44 213 THR A CA 1
ATOM 1641 C C . THR A 1 213 ? 8.008 9.773 11.375 1 98.44 213 THR A C 1
ATOM 1643 O O . THR A 1 213 ? 6.895 9.305 11.133 1 98.44 213 THR A O 1
ATOM 1646 N N . LEU A 1 214 ? 9 9.055 11.93 1 98.56 214 LEU A N 1
ATOM 1647 C CA . LEU A 1 214 ? 8.82 7.648 12.258 1 98.56 214 LEU A CA 1
ATOM 1648 C C . LEU A 1 214 ? 7.742 7.469 13.32 1 98.56 214 LEU A C 1
ATOM 1650 O O . LEU A 1 214 ? 6.863 6.613 13.18 1 98.56 214 LEU A O 1
ATOM 1654 N N . ASN A 1 215 ? 7.742 8.328 14.281 1 97.62 215 ASN A N 1
ATOM 1655 C CA . ASN A 1 215 ? 6.848 8.195 15.43 1 97.62 215 ASN A CA 1
ATOM 1656 C C . ASN A 1 215 ? 5.406 8.531 15.055 1 97.62 215 ASN A C 1
ATOM 1658 O O . ASN A 1 215 ? 4.469 7.965 15.617 1 97.62 215 ASN A O 1
ATOM 1662 N N . LYS A 1 216 ? 5.266 9.375 14.07 1 97.31 216 LYS A N 1
ATOM 1663 C CA . LYS A 1 216 ? 3.934 9.883 13.75 1 97.31 216 LYS A CA 1
ATOM 1664 C C . LYS A 1 216 ? 3.4 9.258 12.469 1 97.31 216 LYS A C 1
ATOM 1666 O O . LYS A 1 216 ? 2.285 9.562 12.039 1 97.31 216 LYS A O 1
ATOM 1671 N N . SER A 1 217 ? 4.121 8.367 11.82 1 98.19 217 SER A N 1
ATOM 1672 C CA . SER A 1 217 ? 3.732 7.75 10.555 1 98.19 217 SER A CA 1
ATOM 1673 C C . SER A 1 217 ? 2.691 6.656 10.766 1 98.19 217 SER A C 1
ATOM 1675 O O . SER A 1 217 ? 2.961 5.656 11.438 1 98.19 217 SER A O 1
ATOM 1677 N N . PRO A 1 218 ? 1.564 6.781 10.148 1 98.31 218 PRO A N 1
ATOM 1678 C CA . PRO A 1 218 ? 0.554 5.73 10.289 1 98.31 218 PRO A CA 1
ATOM 1679 C C . PRO A 1 218 ? 1.039 4.375 9.781 1 98.31 218 PRO A C 1
ATOM 1681 O O . PRO A 1 218 ? 0.821 3.352 10.438 1 98.31 218 PRO A O 1
ATOM 1684 N N . ILE A 1 219 ? 1.713 4.344 8.672 1 98.81 219 ILE A N 1
ATOM 1685 C CA . ILE A 1 219 ? 2.111 3.082 8.055 1 98.81 219 ILE A CA 1
ATOM 1686 C C . ILE A 1 219 ? 3.281 2.477 8.828 1 98.81 219 ILE A C 1
ATOM 1688 O O . ILE A 1 219 ? 3.268 1.29 9.164 1 98.81 219 ILE A O 1
ATOM 1692 N N . TYR A 1 220 ? 4.285 3.305 9.203 1 98.88 220 TYR A N 1
ATOM 1693 C CA . TYR A 1 220 ? 5.441 2.793 9.93 1 98.88 220 TYR A CA 1
ATOM 1694 C C . TYR A 1 220 ? 5.031 2.225 11.281 1 98.88 220 TYR A C 1
ATOM 1696 O O . TYR A 1 220 ? 5.441 1.12 11.648 1 98.88 220 TYR A O 1
ATOM 1704 N N . GLN A 1 221 ? 4.23 3.006 12.016 1 98.5 221 GLN A N 1
ATOM 1705 C CA . GLN A 1 221 ? 3.828 2.59 13.359 1 98.5 221 GLN A CA 1
ATOM 1706 C C . GLN A 1 221 ? 2.949 1.342 13.305 1 98.5 221 GLN A C 1
ATOM 1708 O O . GLN A 1 221 ? 2.873 0.588 14.273 1 98.5 221 GLN A O 1
ATOM 1713 N N . THR A 1 222 ? 2.289 1.106 12.203 1 98.75 222 THR A N 1
ATOM 1714 C CA . THR A 1 222 ? 1.511 -0.112 12.016 1 98.75 222 THR A CA 1
ATOM 1715 C C . THR A 1 222 ? 2.424 -1.296 11.711 1 98.75 222 THR A C 1
ATOM 1717 O O . THR A 1 222 ? 2.363 -2.324 12.391 1 98.75 222 THR A O 1
ATOM 1720 N N . LEU A 1 223 ? 3.297 -1.131 10.758 1 98.75 223 LEU A N 1
ATOM 1721 C CA . LEU A 1 223 ? 4.059 -2.24 10.188 1 98.75 223 LEU A CA 1
ATOM 1722 C C . LEU A 1 223 ? 5.16 -2.686 11.141 1 98.75 223 LEU A C 1
ATOM 1724 O O . LEU A 1 223 ? 5.555 -3.854 11.133 1 98.75 223 LEU A O 1
ATOM 1728 N N . LYS A 1 224 ? 5.66 -1.771 11.969 1 98.38 224 LYS A N 1
ATOM 1729 C CA . LYS A 1 224 ? 6.754 -2.146 12.852 1 98.38 224 LYS A CA 1
ATOM 1730 C C . LYS A 1 224 ? 6.316 -3.217 13.852 1 98.38 224 LYS A C 1
ATOM 1732 O O . LYS A 1 224 ? 7.152 -3.877 14.469 1 98.38 224 LYS A O 1
ATOM 1737 N N . LYS A 1 225 ? 5.047 -3.434 14.039 1 97.88 225 LYS A N 1
ATOM 1738 C CA . LYS A 1 225 ? 4.496 -4.461 14.922 1 97.88 225 LYS A CA 1
ATOM 1739 C C . LYS A 1 225 ? 4.574 -5.84 14.273 1 97.88 225 LYS A C 1
ATOM 1741 O O . LYS A 1 225 ? 4.496 -6.859 14.961 1 97.88 225 LYS A O 1
ATOM 1746 N N . ALA A 1 226 ? 4.711 -5.855 12.953 1 98.19 226 ALA A N 1
ATOM 1747 C CA . ALA A 1 226 ? 4.543 -7.113 12.227 1 98.19 226 ALA A CA 1
ATOM 1748 C C . ALA A 1 226 ? 5.777 -7.434 11.391 1 98.19 226 ALA A C 1
ATOM 1750 O O . ALA A 1 226 ? 6.008 -8.586 11.031 1 98.19 226 ALA A O 1
ATOM 1751 N N . VAL A 1 227 ? 6.531 -6.457 11.031 1 98.5 227 VAL A N 1
ATOM 1752 C CA . VAL A 1 227 ? 7.641 -6.578 10.094 1 98.5 227 VAL A CA 1
ATOM 1753 C C . VAL A 1 227 ? 8.898 -5.969 10.695 1 98.5 227 VAL A C 1
ATOM 1755 O O . VAL A 1 227 ? 8.844 -4.91 11.328 1 98.5 227 VAL A O 1
ATOM 1758 N N . GLU A 1 228 ? 10.039 -6.656 10.578 1 98.62 228 GLU A N 1
ATOM 1759 C CA . GLU A 1 228 ? 11.297 -6.02 10.938 1 98.62 228 GLU A CA 1
ATOM 1760 C C . GLU A 1 228 ? 11.648 -4.895 9.961 1 98.62 228 GLU A C 1
ATOM 1762 O O . GLU A 1 228 ? 11.836 -5.137 8.766 1 98.62 228 GLU A O 1
ATOM 1767 N N . ILE A 1 229 ? 11.719 -3.674 10.422 1 98.88 229 ILE A N 1
ATOM 1768 C CA . ILE A 1 229 ? 12.016 -2.527 9.57 1 98.88 229 ILE A CA 1
ATOM 1769 C C . ILE A 1 229 ? 13.375 -1.939 9.953 1 98.88 229 ILE A C 1
ATOM 1771 O O . ILE A 1 229 ? 13.602 -1.582 11.109 1 98.88 229 ILE A O 1
ATOM 1775 N N . LYS A 1 230 ? 14.273 -1.908 9.07 1 98.81 230 LYS A N 1
ATOM 1776 C CA . LYS A 1 230 ? 15.602 -1.323 9.242 1 98.81 230 LYS A CA 1
ATOM 1777 C C . LYS A 1 230 ? 15.812 -0.151 8.289 1 98.81 230 LYS A C 1
ATOM 1779 O O . LYS A 1 230 ? 16.062 -0.351 7.102 1 98.81 230 LYS A O 1
ATOM 1784 N N . LEU A 1 231 ? 15.812 1.044 8.781 1 98.75 231 LEU A N 1
ATOM 1785 C CA . LEU A 1 231 ? 15.953 2.244 7.969 1 98.75 231 LEU A CA 1
ATOM 1786 C C . LEU A 1 231 ? 17.219 3.018 8.344 1 98.75 231 LEU A C 1
ATOM 1788 O O . LEU A 1 231 ? 17.547 3.125 9.523 1 98.75 231 LEU A O 1
ATOM 1792 N N . THR A 1 232 ? 17.906 3.465 7.395 1 98.69 232 THR A N 1
ATOM 1793 C CA . THR A 1 232 ? 19.031 4.379 7.57 1 98.69 232 THR A CA 1
ATOM 1794 C C . THR A 1 232 ? 18.672 5.777 7.086 1 98.69 232 THR A C 1
ATOM 1796 O O . THR A 1 232 ? 18.031 5.938 6.047 1 98.69 232 THR A O 1
ATOM 1799 N N . PHE A 1 233 ? 19.016 6.777 7.867 1 98.69 233 PHE A N 1
ATOM 1800 C CA . PHE A 1 233 ? 18.812 8.18 7.512 1 98.69 233 PHE A CA 1
ATOM 1801 C C . PHE A 1 233 ? 20.141 8.836 7.152 1 98.69 233 PHE A C 1
ATOM 1803 O O . PHE A 1 233 ? 21.047 8.891 7.973 1 98.69 233 PHE A O 1
ATOM 1810 N N . SER A 1 234 ? 20.219 9.297 5.922 1 98.31 234 SER A N 1
ATOM 1811 C CA . SER A 1 234 ? 21.469 9.867 5.418 1 98.31 234 SER A CA 1
ATOM 1812 C C . SER A 1 234 ? 21.266 11.297 4.926 1 98.31 234 SER A C 1
ATOM 1814 O O . SER A 1 234 ? 20.469 11.539 4.023 1 98.31 234 SER A O 1
ATOM 1816 N N . ILE A 1 235 ? 22.016 12.227 5.465 1 97.75 235 ILE A N 1
ATOM 1817 C CA . ILE A 1 235 ? 22.016 13.609 5.004 1 97.75 235 ILE A CA 1
ATOM 1818 C C . ILE A 1 235 ? 23.094 13.797 3.938 1 97.75 235 ILE A C 1
ATOM 1820 O O . ILE A 1 235 ? 24.25 13.453 4.152 1 97.75 235 ILE A O 1
ATOM 1824 N N . VAL A 1 236 ? 22.625 14.297 2.75 1 94.56 236 VAL A N 1
ATOM 1825 C CA . VAL A 1 236 ? 23.547 14.406 1.629 1 94.56 236 VAL A CA 1
ATOM 1826 C C . VAL A 1 236 ? 23.75 15.883 1.273 1 94.56 236 VAL A C 1
ATOM 1828 O O . VAL A 1 236 ? 22.844 16.703 1.416 1 94.56 236 VAL A O 1
ATOM 1831 N N . TYR A 1 237 ? 25.047 16.312 0.887 1 86.62 237 TYR A N 1
ATOM 1832 C CA . TYR A 1 237 ? 25.406 17.688 0.598 1 86.62 237 TYR A CA 1
ATOM 1833 C C . TYR A 1 237 ? 25.688 17.891 -0.889 1 86.62 237 TYR A C 1
ATOM 1835 O O . TYR A 1 237 ? 26.141 16.969 -1.565 1 86.62 237 TYR A O 1
ATOM 1843 N N . MET B 1 1 ? -1.423 -39.281 -29.75 1 56.88 1 MET B N 1
ATOM 1844 C CA . MET B 1 1 ? -1.603 -38.406 -28.594 1 56.88 1 MET B CA 1
ATOM 1845 C C . MET B 1 1 ? -0.523 -38.656 -27.547 1 56.88 1 MET B C 1
ATOM 1847 O O . MET B 1 1 ? -0.232 -39.812 -27.219 1 56.88 1 MET B O 1
ATOM 1851 N N . LEU B 1 2 ? 0.367 -37.625 -27.312 1 75.5 2 LEU B N 1
ATOM 1852 C CA . LEU B 1 2 ? 1.446 -37.844 -26.344 1 75.5 2 LEU B CA 1
ATOM 1853 C C . LEU B 1 2 ? 0.891 -38.156 -24.953 1 75.5 2 LEU B C 1
ATOM 1855 O O . LEU B 1 2 ? -0.077 -37.5 -24.531 1 75.5 2 LEU B O 1
ATOM 1859 N N . ASN B 1 3 ? 1.182 -39.344 -24.422 1 87.06 3 ASN B N 1
ATOM 1860 C CA . ASN B 1 3 ? 0.78 -39.719 -23.078 1 87.06 3 ASN B CA 1
ATOM 1861 C C . ASN B 1 3 ? 1.692 -39.094 -22.031 1 87.06 3 ASN B C 1
ATOM 1863 O O . ASN B 1 3 ? 2.803 -39.562 -21.797 1 87.06 3 ASN B O 1
ATOM 1867 N N . PRO B 1 4 ? 1.207 -38.031 -21.406 1 95 4 PRO B N 1
ATOM 1868 C CA . PRO B 1 4 ? 2.08 -37.375 -20.438 1 95 4 PRO B CA 1
ATOM 1869 C C . PRO B 1 4 ? 2.277 -38.219 -19.172 1 95 4 PRO B C 1
ATOM 1871 O O . PRO B 1 4 ? 1.399 -39 -18.797 1 95 4 PRO B O 1
ATOM 1874 N N . HIS B 1 5 ? 3.389 -38.094 -18.578 1 96.69 5 HIS B N 1
ATOM 1875 C CA . HIS B 1 5 ? 3.723 -38.844 -17.359 1 96.69 5 HIS B CA 1
ATOM 1876 C C . HIS B 1 5 ? 3.242 -38.094 -16.125 1 96.69 5 HIS B C 1
ATOM 1878 O O . HIS B 1 5 ? 3.094 -38.688 -15.055 1 96.69 5 HIS B O 1
ATOM 1884 N N . ALA B 1 6 ? 3.014 -36.844 -16.203 1 96.38 6 ALA B N 1
ATOM 1885 C CA . ALA B 1 6 ? 2.496 -35.969 -15.141 1 96.38 6 ALA B CA 1
ATOM 1886 C C . ALA B 1 6 ? 1.811 -34.75 -15.727 1 96.38 6 ALA B C 1
ATOM 1888 O O . ALA B 1 6 ? 1.994 -34.406 -16.906 1 96.38 6 ALA B O 1
ATOM 1889 N N . VAL B 1 7 ? 0.95 -34.156 -14.945 1 95.69 7 VAL B N 1
ATOM 1890 C CA . VAL B 1 7 ? 0.224 -32.969 -15.375 1 95.69 7 VAL B CA 1
ATOM 1891 C C . VAL B 1 7 ? 0.425 -31.844 -14.352 1 95.69 7 VAL B C 1
ATOM 1893 O O . VAL B 1 7 ? 0.412 -32.094 -13.141 1 95.69 7 VAL B O 1
ATOM 1896 N N . CYS B 1 8 ? 0.677 -30.641 -14.859 1 94.31 8 CYS B N 1
ATOM 1897 C CA . CYS B 1 8 ? 0.778 -29.422 -14.062 1 94.31 8 CYS B CA 1
ATOM 1898 C C . CYS B 1 8 ? -0.273 -28.406 -14.492 1 94.31 8 CYS B C 1
ATOM 1900 O O . CYS B 1 8 ? -0.314 -28 -15.648 1 94.31 8 CYS B O 1
ATOM 1902 N N . ASP B 1 9 ? -1.078 -27.984 -13.562 1 93 9 ASP B N 1
ATOM 1903 C CA . ASP B 1 9 ? -2.086 -26.969 -13.852 1 93 9 ASP B CA 1
ATOM 1904 C C . ASP B 1 9 ? -1.609 -25.578 -13.422 1 93 9 ASP B C 1
ATOM 1906 O O . ASP B 1 9 ? -1.53 -25.297 -12.227 1 93 9 ASP B O 1
ATOM 1910 N N . GLY B 1 10 ? -1.418 -24.734 -14.391 1 94.19 10 GLY B N 1
ATOM 1911 C CA . GLY B 1 10 ? -0.919 -23.391 -14.117 1 94.19 10 GLY B CA 1
ATOM 1912 C C . GLY B 1 10 ? -2.02 -22.344 -14.031 1 94.19 10 GLY B C 1
ATOM 1913 O O . GLY B 1 10 ? -1.786 -21.234 -13.57 1 94.19 10 GLY B O 1
ATOM 1914 N N . GLY B 1 11 ? -3.203 -22.734 -14.523 1 94.5 11 GLY B N 1
ATOM 1915 C CA . GLY B 1 11 ? -4.293 -21.781 -14.516 1 94.5 11 GLY B CA 1
ATOM 1916 C C . GLY B 1 11 ? -3.98 -20.516 -15.297 1 94.5 11 GLY B C 1
ATOM 1917 O O . GLY B 1 11 ? -3.572 -20.578 -16.453 1 94.5 11 GLY B O 1
ATOM 1918 N N . ASP B 1 12 ? -4.121 -19.375 -14.617 1 95.31 12 ASP B N 1
ATOM 1919 C CA . ASP B 1 12 ? -3.904 -18.078 -15.273 1 95.31 12 ASP B CA 1
ATOM 1920 C C . ASP B 1 12 ? -2.545 -17.5 -14.891 1 95.31 12 ASP B C 1
ATOM 1922 O O . ASP B 1 12 ? -2.246 -16.344 -15.219 1 95.31 12 ASP B O 1
ATOM 1926 N N . LEU B 1 13 ? -1.687 -18.25 -14.234 1 94.94 13 LEU B N 1
ATOM 1927 C CA . LEU B 1 13 ? -0.395 -17.75 -13.773 1 94.94 13 LEU B CA 1
ATOM 1928 C C . LEU B 1 13 ? 0.546 -17.516 -14.945 1 94.94 13 LEU B C 1
ATOM 1930 O O . LEU B 1 13 ? 0.609 -18.312 -15.875 1 94.94 13 LEU B O 1
ATOM 1934 N N . ASP B 1 14 ? 1.187 -16.422 -14.93 1 93.38 14 ASP B N 1
ATOM 1935 C CA . ASP B 1 14 ? 2.201 -16.203 -15.953 1 93.38 14 ASP B CA 1
ATOM 1936 C C . ASP B 1 14 ? 3.562 -16.734 -15.508 1 93.38 14 ASP B C 1
ATOM 1938 O O . ASP B 1 14 ? 3.748 -17.062 -14.336 1 93.38 14 ASP B O 1
ATOM 1942 N N . CYS B 1 15 ? 4.48 -16.797 -16.359 1 90.56 15 CYS B N 1
ATOM 1943 C CA . CYS B 1 15 ? 5.789 -17.391 -16.094 1 90.56 15 CYS B CA 1
ATOM 1944 C C . CYS B 1 15 ? 6.566 -16.547 -15.086 1 90.56 15 CYS B C 1
ATOM 1946 O O . CYS B 1 15 ? 7.293 -17.094 -14.25 1 90.56 15 CYS B O 1
ATOM 1948 N N . GLY B 1 16 ? 6.391 -15.281 -15.094 1 88 16 GLY B N 1
ATOM 1949 C CA . GLY B 1 16 ? 7.121 -14.383 -14.211 1 88 16 GLY B CA 1
ATOM 1950 C C . GLY B 1 16 ? 6.559 -14.344 -12.805 1 88 16 GLY B C 1
ATOM 1951 O O . GLY B 1 16 ? 7.207 -13.836 -11.891 1 88 16 GLY B O 1
ATOM 1952 N N . SER B 1 17 ? 5.438 -14.953 -12.594 1 88.62 17 SER B N 1
ATOM 1953 C CA . SER B 1 17 ? 4.77 -14.883 -11.297 1 88.62 17 SER B CA 1
ATOM 1954 C C . SER B 1 17 ? 4.688 -16.25 -10.641 1 88.62 17 SER B C 1
ATOM 1956 O O . SER B 1 17 ? 3.76 -16.531 -9.875 1 88.62 17 SER B O 1
ATOM 1958 N N . GLY B 1 18 ? 5.602 -17.141 -11.086 1 90.44 18 GLY B N 1
ATOM 1959 C CA . GLY B 1 18 ? 5.691 -18.391 -10.328 1 90.44 18 GLY B CA 1
ATOM 1960 C C . GLY B 1 18 ? 5.383 -19.609 -11.156 1 90.44 18 GLY B C 1
ATOM 1961 O O . GLY B 1 18 ? 5.672 -20.734 -10.734 1 90.44 18 GLY B O 1
ATOM 1962 N N . LEU B 1 19 ? 4.832 -19.469 -12.367 1 93.69 19 LEU B N 1
ATOM 1963 C CA . LEU B 1 19 ? 4.449 -20.641 -13.141 1 93.69 19 LEU B CA 1
ATOM 1964 C C . LEU B 1 19 ? 5.664 -21.516 -13.445 1 93.69 19 LEU B C 1
ATOM 1966 O O . LEU B 1 19 ? 5.602 -22.734 -13.328 1 93.69 19 LEU B O 1
ATOM 1970 N N . LEU B 1 20 ? 6.754 -20.891 -13.805 1 92.5 20 LEU B N 1
ATOM 1971 C CA . LEU B 1 20 ? 7.949 -21.656 -14.141 1 92.5 20 LEU B CA 1
ATOM 1972 C C . LEU B 1 20 ? 8.445 -22.453 -12.93 1 92.5 20 LEU B C 1
ATOM 1974 O O . LEU B 1 20 ? 8.977 -23.547 -13.078 1 92.5 20 LEU B O 1
ATOM 1978 N N . LEU B 1 21 ? 8.289 -21.906 -11.766 1 92.25 21 LEU B N 1
ATOM 1979 C CA . LEU B 1 21 ? 8.695 -22.609 -10.555 1 92.25 21 LEU B CA 1
ATOM 1980 C C . LEU B 1 21 ? 7.816 -23.828 -10.32 1 92.25 21 LEU B C 1
ATOM 1982 O O . LEU B 1 21 ? 8.32 -24.891 -9.945 1 92.25 21 LEU B O 1
ATOM 1986 N N . ILE B 1 22 ? 6.582 -23.641 -10.594 1 92.56 22 ILE B N 1
ATOM 1987 C CA . ILE B 1 22 ? 5.633 -24.75 -10.422 1 92.56 22 ILE B CA 1
ATOM 1988 C C . ILE B 1 22 ? 5.918 -25.828 -11.453 1 92.56 22 ILE B C 1
ATOM 1990 O O . ILE B 1 22 ? 5.887 -27.031 -11.125 1 92.56 22 ILE B O 1
ATOM 1994 N N . ILE B 1 23 ? 6.188 -25.453 -12.617 1 93.75 23 ILE B N 1
ATOM 1995 C CA . ILE B 1 23 ? 6.52 -26.391 -13.672 1 93.75 23 ILE B CA 1
ATOM 1996 C C . ILE B 1 23 ? 7.781 -27.172 -13.297 1 93.75 23 ILE B C 1
ATOM 1998 O O . ILE B 1 23 ? 7.82 -28.391 -13.398 1 93.75 23 ILE B O 1
ATOM 2002 N N . ASN B 1 24 ? 8.734 -26.422 -12.883 1 92.12 24 ASN B N 1
ATOM 2003 C CA . ASN B 1 24 ? 9.984 -27.062 -12.484 1 92.12 24 ASN B CA 1
ATOM 2004 C C . ASN B 1 24 ? 9.773 -28.062 -11.352 1 92.12 24 ASN B C 1
ATOM 2006 O O . ASN B 1 24 ? 10.344 -29.156 -11.367 1 92.12 24 ASN B O 1
ATOM 2010 N N . LYS B 1 25 ? 9.062 -27.719 -10.438 1 90.75 25 LYS B N 1
ATOM 2011 C CA . LYS B 1 25 ? 8.75 -28.609 -9.32 1 90.75 25 LYS B CA 1
ATOM 2012 C C . LYS B 1 25 ? 8.062 -29.875 -9.805 1 90.75 25 LYS B C 1
ATOM 2014 O O . LYS B 1 25 ? 8.367 -30.969 -9.328 1 90.75 25 LYS B O 1
ATOM 2019 N N . SER B 1 26 ? 7.125 -29.719 -10.711 1 92.44 26 SER B N 1
ATOM 2020 C CA . SER B 1 26 ? 6.371 -30.844 -11.25 1 92.44 26 SER B CA 1
ATOM 2021 C C . SER B 1 26 ? 7.254 -31.734 -12.125 1 92.44 26 SER B C 1
ATOM 2023 O O . SER B 1 26 ? 7.012 -32.938 -12.25 1 92.44 26 SER B O 1
ATOM 2025 N N . MET B 1 27 ? 8.281 -31.172 -12.672 1 92.19 27 MET B N 1
ATOM 2026 C CA . MET B 1 27 ? 9.195 -31.875 -13.57 1 92.19 27 MET B CA 1
ATOM 2027 C C . MET B 1 27 ? 10.227 -32.656 -12.781 1 92.19 27 MET B C 1
ATOM 2029 O O . MET B 1 27 ? 10.703 -33.719 -13.242 1 92.19 27 MET B O 1
ATOM 2033 N N . SER B 1 28 ? 10.484 -32.25 -11.625 1 90.44 28 SER B N 1
ATOM 2034 C CA . SER B 1 28 ? 11.594 -32.781 -10.828 1 90.44 28 SER B CA 1
ATOM 2035 C C . SER B 1 28 ? 11.477 -34.281 -10.609 1 90.44 28 SER B C 1
ATOM 2037 O O . SER B 1 28 ? 12.453 -35 -10.773 1 90.44 28 SER B O 1
ATOM 2039 N N . PRO B 1 29 ? 10.258 -34.781 -10.297 1 92.31 29 PRO B N 1
ATOM 2040 C CA . PRO B 1 29 ? 10.156 -36.219 -10 1 92.31 29 PRO B CA 1
ATOM 2041 C C . PRO B 1 29 ? 10.203 -37.094 -11.258 1 92.31 29 PRO B C 1
ATOM 2043 O O . PRO B 1 29 ? 10.336 -38.312 -11.164 1 92.31 29 PRO B O 1
ATOM 2046 N N . LEU B 1 30 ? 10.102 -36.469 -12.43 1 94.62 30 LEU B N 1
ATOM 2047 C CA . LEU B 1 30 ? 10.094 -37.219 -13.68 1 94.62 30 LEU B CA 1
ATOM 2048 C C . LEU B 1 30 ? 11.508 -37.656 -14.07 1 94.62 30 LEU B C 1
ATOM 2050 O O . LEU B 1 30 ? 12.484 -37 -13.703 1 94.62 30 LEU B O 1
ATOM 2054 N N . ASP B 1 31 ? 11.625 -38.75 -14.773 1 94.31 31 ASP B N 1
ATOM 2055 C CA . ASP B 1 31 ? 12.891 -39.188 -15.352 1 94.31 31 ASP B CA 1
ATOM 2056 C C . ASP B 1 31 ? 13.172 -38.469 -16.672 1 94.31 31 ASP B C 1
ATOM 2058 O O . ASP B 1 31 ? 12.242 -38.031 -17.359 1 94.31 31 ASP B O 1
ATOM 2062 N N . PRO B 1 32 ? 14.516 -38.281 -16.922 1 94.69 32 PRO B N 1
ATOM 2063 C CA . PRO B 1 32 ? 14.82 -37.75 -18.234 1 94.69 32 PRO B CA 1
ATOM 2064 C C . PRO B 1 32 ? 14.094 -38.5 -19.359 1 94.69 32 PRO B C 1
ATOM 2066 O O . PRO B 1 32 ? 13.984 -39.719 -19.328 1 94.69 32 PRO B O 1
ATOM 2069 N N . GLY B 1 33 ? 13.539 -37.719 -20.25 1 95.06 33 GLY B N 1
ATOM 2070 C CA . GLY B 1 33 ? 12.812 -38.312 -21.359 1 95.06 33 GLY B CA 1
ATOM 2071 C C . GLY B 1 33 ? 11.32 -38.375 -21.125 1 95.06 33 GLY B C 1
ATOM 2072 O O . GLY B 1 33 ? 10.547 -38.562 -22.078 1 95.06 33 GLY B O 1
ATOM 2073 N N . GLN B 1 34 ? 10.867 -38.281 -19.922 1 96.19 34 GLN B N 1
ATOM 2074 C CA . GLN B 1 34 ? 9.445 -38.281 -19.609 1 96.19 34 GLN B CA 1
ATOM 2075 C C . GLN B 1 34 ? 8.812 -36.906 -19.891 1 96.19 34 GLN B C 1
ATOM 2077 O O . GLN B 1 34 ? 9.508 -35.906 -19.953 1 96.19 34 GLN B O 1
ATOM 2082 N N . VAL B 1 35 ? 7.512 -37.031 -20.141 1 97.38 35 VAL B N 1
ATOM 2083 C CA . VAL B 1 35 ? 6.824 -35.844 -20.656 1 97.38 35 VAL B CA 1
ATOM 2084 C C . VAL B 1 35 ? 5.891 -35.281 -19.594 1 97.38 35 VAL B C 1
ATOM 2086 O O . VAL B 1 35 ? 5.145 -36 -18.953 1 97.38 35 VAL B O 1
ATOM 2089 N N . LEU B 1 36 ? 5.965 -33.938 -19.359 1 97.25 36 LEU B N 1
ATOM 2090 C CA . LEU B 1 36 ? 5.039 -33.188 -18.516 1 97.25 36 LEU B CA 1
ATOM 2091 C C . LEU B 1 36 ? 4.035 -32.406 -19.359 1 97.25 36 LEU B C 1
ATOM 2093 O O . LEU B 1 36 ? 4.41 -31.766 -20.328 1 97.25 36 LEU B O 1
ATOM 2097 N N . GLU B 1 37 ? 2.807 -32.531 -19.031 1 97.75 37 GLU B N 1
ATOM 2098 C CA . GLU B 1 37 ? 1.769 -31.688 -19.609 1 97.75 37 GLU B CA 1
ATOM 2099 C C . GLU B 1 37 ? 1.518 -30.469 -18.734 1 97.75 37 GLU B C 1
ATOM 2101 O O . GLU B 1 37 ? 1.317 -30.578 -17.531 1 97.75 37 GLU B O 1
ATOM 2106 N N . ILE B 1 38 ? 1.586 -29.281 -19.344 1 96.94 38 ILE B N 1
ATOM 2107 C CA . ILE B 1 38 ? 1.291 -28.031 -18.656 1 96.94 38 ILE B CA 1
ATOM 2108 C C . ILE B 1 38 ? 0.009 -27.422 -19.219 1 96.94 38 ILE B C 1
ATOM 2110 O O . ILE B 1 38 ? -0.078 -27.141 -20.406 1 96.94 38 ILE B O 1
ATOM 2114 N N . ARG B 1 39 ? -0.936 -27.234 -18.375 1 96.56 39 ARG B N 1
ATOM 2115 C CA . ARG B 1 39 ? -2.182 -26.594 -18.766 1 96.56 39 ARG B CA 1
ATOM 2116 C C . ARG B 1 39 ? -2.201 -25.125 -18.344 1 96.56 39 ARG B C 1
ATOM 2118 O O . ARG B 1 39 ? -1.956 -24.812 -17.172 1 96.56 39 ARG B O 1
ATOM 2125 N N . SER B 1 40 ? -2.42 -24.25 -19.281 1 96.31 40 SER B N 1
ATOM 2126 C CA . SER B 1 40 ? -2.391 -22.828 -18.953 1 96.31 40 SER B CA 1
ATOM 2127 C C . SER B 1 40 ? -3.428 -22.062 -19.766 1 96.31 40 SER B C 1
ATOM 2129 O O . SER B 1 40 ? -3.693 -22.391 -20.922 1 96.31 40 SER B O 1
ATOM 2131 N N . ARG B 1 41 ? -4.016 -21.031 -19.125 1 94.5 41 ARG B N 1
ATOM 2132 C CA . ARG B 1 41 ? -4.914 -20.094 -19.812 1 94.5 41 ARG B CA 1
ATOM 2133 C C . ARG B 1 41 ? -4.215 -18.766 -20.094 1 94.5 41 ARG B C 1
ATOM 2135 O O . ARG B 1 41 ? -4.832 -17.828 -20.594 1 94.5 41 ARG B O 1
ATOM 2142 N N . GLU B 1 42 ? -3 -18.734 -19.797 1 93.75 42 GLU B N 1
ATOM 2143 C CA . GLU B 1 42 ? -2.225 -17.516 -19.953 1 93.75 42 GLU B CA 1
ATOM 2144 C C . GLU B 1 42 ? -1.562 -17.453 -21.328 1 93.75 42 GLU B C 1
ATOM 2146 O O . GLU B 1 42 ? -0.695 -18.266 -21.641 1 93.75 42 GLU B O 1
ATOM 2151 N N . ARG B 1 43 ? -1.826 -16.391 -22.062 1 91.19 43 ARG B N 1
ATOM 2152 C CA . ARG B 1 43 ? -1.438 -16.297 -23.469 1 91.19 43 ARG B CA 1
ATOM 2153 C C . ARG B 1 43 ? 0.076 -16.203 -23.625 1 91.19 43 ARG B C 1
ATOM 2155 O O . ARG B 1 43 ? 0.653 -16.734 -24.562 1 91.19 43 ARG B O 1
ATOM 2162 N N . THR B 1 44 ? 0.74 -15.578 -22.719 1 92.44 44 THR B N 1
ATOM 2163 C CA . THR B 1 44 ? 2.166 -15.297 -22.844 1 92.44 44 THR B CA 1
ATOM 2164 C C . THR B 1 44 ? 2.982 -16.578 -22.672 1 92.44 44 THR B C 1
ATOM 2166 O O . THR B 1 44 ? 4.164 -16.625 -23.031 1 92.44 44 THR B O 1
ATOM 2169 N N . VAL B 1 45 ? 2.367 -17.625 -22.141 1 95.56 45 VAL B N 1
ATOM 2170 C CA . VAL B 1 45 ? 3.064 -18.891 -21.891 1 95.56 45 VAL B CA 1
ATOM 2171 C C . VAL B 1 45 ? 3.514 -19.5 -23.219 1 95.56 45 VAL B C 1
ATOM 2173 O O . VAL B 1 45 ? 4.57 -20.125 -23.297 1 95.56 45 VAL B O 1
ATOM 2176 N N . ALA B 1 46 ? 2.744 -19.25 -24.266 1 96.06 46 ALA B N 1
ATOM 2177 C CA . ALA B 1 46 ? 3.045 -19.781 -25.594 1 96.06 46 ALA B CA 1
ATOM 2178 C C . ALA B 1 46 ? 4.434 -19.359 -26.062 1 96.06 46 ALA B C 1
ATOM 2180 O O . ALA B 1 46 ? 5.129 -20.109 -26.734 1 96.06 46 ALA B O 1
ATOM 2181 N N . ASP B 1 47 ? 4.84 -18.156 -25.688 1 95.94 47 ASP B N 1
ATOM 2182 C CA . ASP B 1 47 ? 6.141 -17.641 -26.094 1 95.94 47 ASP B CA 1
ATOM 2183 C C . ASP B 1 47 ? 7.203 -17.922 -25.031 1 95.94 47 ASP B C 1
ATOM 2185 O O . ASP B 1 47 ? 8.336 -18.281 -25.359 1 95.94 47 ASP B O 1
ATOM 2189 N N . ASP B 1 48 ? 6.867 -17.844 -23.812 1 94.88 48 ASP B N 1
ATOM 2190 C CA . ASP B 1 48 ? 7.82 -17.891 -22.703 1 94.88 48 ASP B CA 1
ATOM 2191 C C . ASP B 1 48 ? 8.281 -19.328 -22.438 1 94.88 48 ASP B C 1
ATOM 2193 O O . ASP B 1 48 ? 9.445 -19.547 -22.125 1 94.88 48 ASP B O 1
ATOM 2197 N N . LEU B 1 49 ? 7.367 -20.281 -22.562 1 96.25 49 LEU B N 1
ATOM 2198 C CA . LEU B 1 49 ? 7.656 -21.656 -22.172 1 96.25 49 LEU B CA 1
ATOM 2199 C C . LEU B 1 49 ? 8.688 -22.281 -23.094 1 96.25 49 LEU B C 1
ATOM 2201 O O . LEU B 1 49 ? 9.688 -22.844 -22.641 1 96.25 49 LEU B O 1
ATOM 2205 N N . PRO B 1 50 ? 8.539 -22.125 -24.453 1 96.94 50 PRO B N 1
ATOM 2206 C CA . PRO B 1 50 ? 9.578 -22.656 -25.328 1 96.94 50 PRO B CA 1
ATOM 2207 C C . PRO B 1 50 ? 10.953 -22.031 -25.078 1 96.94 50 PRO B C 1
ATOM 2209 O O . PRO B 1 50 ? 11.969 -22.734 -25.125 1 96.94 50 PRO B O 1
ATOM 2212 N N . ALA B 1 51 ? 10.969 -20.75 -24.875 1 95.25 51 ALA B N 1
ATOM 2213 C CA . ALA B 1 51 ? 12.227 -20.062 -24.578 1 95.25 51 ALA B CA 1
ATOM 2214 C C . ALA B 1 51 ? 12.859 -20.625 -23.297 1 95.25 51 ALA B C 1
ATOM 2216 O O . ALA B 1 51 ? 14.07 -20.844 -23.25 1 95.25 51 ALA B O 1
ATOM 2217 N N . TRP B 1 52 ? 12.086 -20.812 -22.281 1 93 52 TRP B N 1
ATOM 2218 C CA . TRP B 1 52 ? 12.57 -21.375 -21.016 1 93 52 TRP B CA 1
ATOM 2219 C C . TRP B 1 52 ? 13.117 -22.781 -21.219 1 93 52 TRP B C 1
ATOM 2221 O O . TRP B 1 52 ? 14.156 -23.141 -20.672 1 93 52 TRP B O 1
ATOM 2231 N N . CYS B 1 53 ? 12.406 -23.625 -21.984 1 94.62 53 CYS B N 1
ATOM 2232 C CA . CYS B 1 53 ? 12.844 -25 -22.266 1 94.62 53 CYS B CA 1
ATOM 2233 C C . CYS B 1 53 ? 14.242 -25 -22.875 1 94.62 53 CYS B C 1
ATOM 2235 O O . CYS B 1 53 ? 15.078 -25.812 -22.5 1 94.62 53 CYS B O 1
ATOM 2237 N N . ARG B 1 54 ? 14.438 -24.078 -23.797 1 93.75 54 ARG B N 1
ATOM 2238 C CA . ARG B 1 54 ? 15.742 -23.969 -24.438 1 93.75 54 ARG B CA 1
ATOM 2239 C C . ARG B 1 54 ? 16.828 -23.625 -23.422 1 93.75 54 ARG B C 1
ATOM 2241 O O . ARG B 1 54 ? 17.922 -24.203 -23.453 1 93.75 54 ARG B O 1
ATOM 2248 N N . MET B 1 55 ? 16.531 -22.734 -22.578 1 89.81 55 MET B N 1
ATOM 2249 C CA . MET B 1 55 ? 17.469 -22.234 -21.594 1 89.81 55 MET B CA 1
ATOM 2250 C C . MET B 1 55 ? 17.891 -23.344 -20.625 1 89.81 55 MET B C 1
ATOM 2252 O O . MET B 1 55 ? 19.062 -23.438 -20.25 1 89.81 55 MET B O 1
ATOM 2256 N N . VAL B 1 56 ? 16.906 -24.234 -20.281 1 89.44 56 VAL B N 1
ATOM 2257 C CA . VAL B 1 56 ? 17.188 -25.219 -19.25 1 89.44 56 VAL B CA 1
ATOM 2258 C C . VAL B 1 56 ? 17.406 -26.594 -19.875 1 89.44 56 VAL B C 1
ATOM 2260 O O . VAL B 1 56 ? 17.5 -27.609 -19.172 1 89.44 56 VAL B O 1
ATOM 2263 N N . LYS B 1 57 ? 17.375 -26.672 -21.172 1 91.75 57 LYS B N 1
ATOM 2264 C CA . LYS B 1 57 ? 17.703 -27.844 -21.969 1 91.75 57 LYS B CA 1
ATOM 2265 C C . LYS B 1 57 ? 16.625 -28.922 -21.828 1 91.75 57 LYS B C 1
ATOM 2267 O O . LYS B 1 57 ? 16.93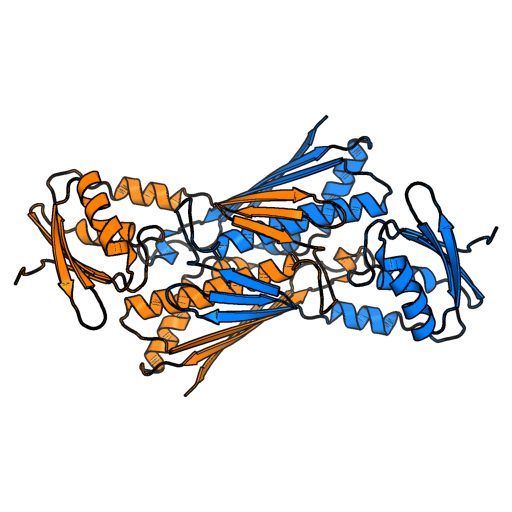8 -30.109 -21.656 1 91.75 57 LYS B O 1
ATOM 2272 N N . HIS B 1 58 ? 15.391 -28.516 -21.75 1 94.62 58 HIS B N 1
ATOM 2273 C CA . HIS B 1 58 ? 14.234 -29.375 -21.984 1 94.62 58 HIS B CA 1
ATOM 2274 C C . HIS B 1 58 ? 13.758 -29.297 -23.422 1 94.62 58 HIS B C 1
ATOM 2276 O O . HIS B 1 58 ? 14.219 -28.438 -24.188 1 94.62 58 HIS B O 1
ATOM 2282 N N . GLU B 1 59 ? 13.031 -30.188 -23.766 1 95.62 59 GLU B N 1
ATOM 2283 C CA . GLU B 1 59 ? 12.5 -30.172 -25.125 1 95.62 59 GLU B CA 1
ATOM 2284 C C . GLU B 1 59 ? 11.031 -29.766 -25.141 1 95.62 59 GLU B C 1
ATOM 2286 O O . GLU B 1 59 ? 10.188 -30.422 -24.531 1 95.62 59 GLU B O 1
ATOM 2291 N N . PHE B 1 60 ? 10.742 -28.703 -25.781 1 97.31 60 PHE B N 1
ATOM 2292 C CA . PHE B 1 60 ? 9.352 -28.328 -26.031 1 97.31 60 PHE B CA 1
ATOM 2293 C C . PHE B 1 60 ? 8.773 -29.125 -27.188 1 97.31 60 PHE B C 1
ATOM 2295 O O . PHE B 1 60 ? 9.156 -28.938 -28.344 1 97.31 60 PHE B O 1
ATOM 2302 N N . ILE B 1 61 ? 7.828 -29.953 -26.922 1 97.44 61 ILE B N 1
ATOM 2303 C CA . ILE B 1 61 ? 7.293 -30.859 -27.922 1 97.44 61 ILE B CA 1
ATOM 2304 C C . ILE B 1 61 ? 6.234 -30.141 -28.766 1 97.44 61 ILE B C 1
ATOM 2306 O O . ILE B 1 61 ? 6.191 -30.297 -29.984 1 97.44 61 ILE B O 1
ATOM 2310 N N . GLY B 1 62 ? 5.422 -29.375 -28.062 1 96.56 62 GLY B N 1
ATOM 2311 C CA . GLY B 1 62 ? 4.352 -28.672 -28.75 1 96.56 62 GLY B CA 1
ATOM 2312 C C . GLY B 1 62 ? 3.186 -28.344 -27.844 1 96.56 62 GLY B C 1
ATOM 2313 O O . GLY B 1 62 ? 3.316 -28.375 -26.609 1 96.56 62 GLY B O 1
ATOM 2314 N N . SER B 1 63 ? 2.092 -27.812 -28.469 1 96.94 63 SER B N 1
ATOM 2315 C CA . SER B 1 63 ? 0.895 -27.453 -27.719 1 96.94 63 SER B CA 1
ATOM 2316 C C . SER B 1 63 ? -0.372 -27.859 -28.453 1 96.94 63 SER B C 1
ATOM 2318 O O . SER B 1 63 ? -0.35 -28.047 -29.672 1 96.94 63 SER B O 1
ATOM 2320 N N . GLU B 1 64 ? -1.409 -28.094 -27.75 1 96 64 GLU B N 1
ATOM 2321 C CA . GLU B 1 64 ? -2.74 -28.422 -28.25 1 96 64 GLU B CA 1
ATOM 2322 C C . GLU B 1 64 ? -3.82 -27.672 -27.469 1 96 64 GLU B C 1
ATOM 2324 O O . GLU B 1 64 ? -3.646 -27.391 -26.281 1 96 64 GLU B O 1
ATOM 2329 N N . PRO B 1 65 ? -4.898 -27.359 -28.203 1 94.75 65 PRO B N 1
ATOM 2330 C CA . PRO B 1 65 ? -6.004 -26.75 -27.453 1 94.75 65 PRO B CA 1
ATOM 2331 C C . PRO B 1 65 ? -6.617 -27.688 -26.422 1 94.75 65 PRO B C 1
ATOM 2333 O O . PRO B 1 65 ? -6.73 -28.891 -26.672 1 94.75 65 PRO B O 1
ATOM 2336 N N . GLY B 1 66 ? -6.883 -27.219 -25.203 1 91.69 66 GLY B N 1
ATOM 2337 C CA . GLY B 1 66 ? -7.648 -27.906 -24.188 1 91.69 66 GLY B CA 1
ATOM 2338 C C . GLY B 1 66 ? -8.992 -27.266 -23.906 1 91.69 66 GLY B C 1
ATOM 2339 O O . GLY B 1 66 ? -9.438 -26.391 -24.656 1 91.69 66 GLY B O 1
ATOM 2340 N N . GLU B 1 67 ? -9.688 -27.828 -22.953 1 88.19 67 GLU B N 1
ATOM 2341 C CA . GLU B 1 67 ? -10.945 -27.219 -22.516 1 88.19 67 GLU B CA 1
ATOM 2342 C C . GLU B 1 67 ? -10.703 -25.875 -21.828 1 88.19 67 GLU B C 1
ATOM 2344 O O . GLU B 1 67 ? -10.383 -25.844 -20.641 1 88.19 67 GLU B O 1
ATOM 2349 N N . ASN B 1 68 ? -10.891 -24.781 -22.438 1 88.25 68 ASN B N 1
ATOM 2350 C CA . ASN B 1 68 ? -10.68 -23.438 -21.922 1 88.25 68 ASN B CA 1
ATOM 2351 C C . ASN B 1 68 ? -9.234 -23.203 -21.5 1 88.25 68 ASN B C 1
ATOM 2353 O O . ASN B 1 68 ? -8.977 -22.531 -20.5 1 88.25 68 ASN B O 1
ATOM 2357 N N . THR B 1 69 ? -8.305 -24 -22.078 1 93.62 69 THR B N 1
ATOM 2358 C CA . THR B 1 69 ? -6.879 -23.875 -21.781 1 93.62 69 THR B CA 1
ATOM 2359 C C . THR B 1 69 ? -6.039 -24.297 -22.984 1 93.62 69 THR B C 1
ATOM 2361 O O . THR B 1 69 ? -6.578 -24.672 -24.031 1 93.62 69 THR B O 1
ATOM 2364 N N . VAL B 1 70 ? -4.801 -24.094 -22.938 1 96.19 70 VAL B N 1
ATOM 2365 C CA . VAL B 1 70 ? -3.826 -24.672 -23.859 1 96.19 70 VAL B CA 1
ATOM 2366 C C . VAL B 1 70 ? -2.977 -25.703 -23.125 1 96.19 70 VAL B C 1
ATOM 2368 O O . VAL B 1 70 ? -2.545 -25.484 -21.984 1 96.19 70 VAL B O 1
ATOM 2371 N N . ARG B 1 71 ? -2.859 -26.828 -23.766 1 96.94 71 ARG B N 1
ATOM 2372 C CA . ARG B 1 71 ? -2.008 -27.891 -23.25 1 96.94 71 ARG B CA 1
ATOM 2373 C C . ARG B 1 71 ? -0.627 -27.859 -23.891 1 96.94 71 ARG B C 1
ATOM 2375 O O . ARG B 1 71 ? -0.508 -27.938 -25.125 1 96.94 71 ARG B O 1
ATOM 2382 N N . TYR B 1 72 ? 0.362 -27.703 -23.047 1 97.81 72 TYR B N 1
ATOM 2383 C CA . TYR B 1 72 ? 1.746 -27.719 -23.5 1 97.81 72 TYR B CA 1
ATOM 2384 C C . TYR B 1 72 ? 2.453 -29 -23.078 1 97.81 72 TYR B C 1
ATOM 2386 O O . TYR B 1 72 ? 2.252 -29.484 -21.953 1 97.81 72 TYR B O 1
ATOM 2394 N N . PHE B 1 73 ? 3.291 -29.5 -23.953 1 97.94 73 PHE B N 1
ATOM 2395 C CA . PHE B 1 73 ? 4.012 -30.734 -23.672 1 97.94 73 PHE B CA 1
ATOM 2396 C C . PHE B 1 73 ? 5.52 -30.5 -23.703 1 97.94 73 PHE B C 1
ATOM 2398 O O . PHE B 1 73 ? 6.059 -30 -24.688 1 97.94 73 PHE B O 1
ATOM 2405 N N . VAL B 1 74 ? 6.137 -30.875 -22.609 1 97.12 74 VAL B N 1
ATOM 2406 C CA . VAL B 1 74 ? 7.574 -30.672 -22.453 1 97.12 74 VAL B CA 1
ATOM 2407 C C . VAL B 1 74 ? 8.242 -31.984 -22.031 1 97.12 74 VAL B C 1
ATOM 2409 O O . VAL B 1 74 ? 7.801 -32.625 -21.078 1 97.12 74 VAL B O 1
ATOM 2412 N N . ARG B 1 75 ? 9.281 -32.312 -22.688 1 96.56 75 ARG B N 1
ATOM 2413 C CA . ARG B 1 75 ? 10.078 -33.5 -22.344 1 96.56 75 ARG B CA 1
ATOM 2414 C C . ARG B 1 75 ? 11.289 -33.125 -21.5 1 96.56 75 ARG B C 1
ATOM 2416 O O . ARG B 1 75 ? 12.039 -32.219 -21.859 1 96.56 75 ARG B O 1
ATOM 2423 N N . LYS B 1 76 ? 11.375 -33.844 -20.406 1 95.19 76 LYS B N 1
ATOM 2424 C CA . LYS B 1 76 ? 12.492 -33.562 -19.516 1 95.19 76 LYS B CA 1
ATOM 2425 C C . LYS B 1 76 ? 13.828 -33.906 -20.156 1 95.19 76 LYS B C 1
ATOM 2427 O O . LYS B 1 76 ? 13.992 -35 -20.703 1 95.19 76 LYS B O 1
ATOM 2432 N N . GLY B 1 77 ? 14.727 -32.969 -20.094 1 93.38 77 GLY B N 1
ATOM 2433 C CA . GLY B 1 77 ? 16.062 -33.219 -20.609 1 93.38 77 GLY B CA 1
ATOM 2434 C C . GLY B 1 77 ? 16.969 -33.906 -19.609 1 93.38 77 GLY B C 1
ATOM 2435 O O . GLY B 1 77 ? 16.531 -34.344 -18.547 1 93.38 77 GLY B O 1
ATOM 2436 N N . GLN B 1 78 ? 18.297 -34.094 -19.969 1 83.31 78 GLN B N 1
ATOM 2437 C CA . GLN B 1 78 ? 19.297 -34.812 -19.188 1 83.31 78 GLN B CA 1
ATOM 2438 C C . GLN B 1 78 ? 20.016 -33.875 -18.219 1 83.31 78 GLN B C 1
ATOM 2440 O O . GLN B 1 78 ? 20.688 -34.344 -17.297 1 83.31 78 GLN B O 1
ATOM 2445 N N . SER B 1 79 ? 19.688 -32.594 -18.328 1 73.25 79 SER B N 1
ATOM 2446 C CA . SER B 1 79 ? 20.422 -31.625 -17.516 1 73.25 79 SER B CA 1
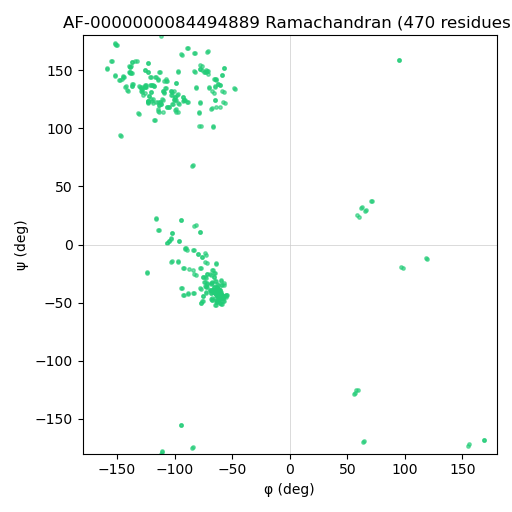ATOM 2447 C C . SER B 1 79 ? 19.984 -31.688 -16.062 1 73.25 79 SER B C 1
ATOM 2449 O O . SER B 1 79 ? 18.891 -32.156 -15.75 1 73.25 79 SER B O 1
ATOM 2451 N N . LYS B 1 80 ? 21.016 -31.375 -15.164 1 72.5 80 LYS B N 1
ATOM 2452 C CA . LYS B 1 80 ? 20.719 -31.281 -13.742 1 72.5 80 LYS B CA 1
ATOM 2453 C C . LYS B 1 80 ? 19.609 -30.25 -13.477 1 72.5 80 LYS B C 1
ATOM 2455 O O . LYS B 1 80 ? 19.578 -29.188 -14.102 1 72.5 80 LYS B O 1
ATOM 2460 N N . SER B 1 81 ? 18.766 -30.688 -12.773 1 76.25 81 SER B N 1
ATOM 2461 C CA . SER B 1 81 ? 17.625 -29.844 -12.422 1 76.25 81 SER B CA 1
ATOM 2462 C C . SER B 1 81 ? 18.062 -28.547 -11.773 1 76.25 81 SER B C 1
ATOM 2464 O O . SER B 1 81 ? 18.969 -28.531 -10.938 1 76.25 81 SER B O 1
ATOM 2466 N N . ALA B 1 82 ? 17.672 -27.359 -12.375 1 78.38 82 ALA B N 1
ATOM 2467 C CA . ALA B 1 82 ? 17.938 -26.031 -11.82 1 78.38 82 ALA B CA 1
ATOM 2468 C C . ALA B 1 82 ? 16.906 -25.672 -10.75 1 78.38 82 ALA B C 1
ATOM 2470 O O . ALA B 1 82 ? 16.828 -24.516 -10.328 1 78.38 82 ALA B O 1
ATOM 2471 N N . LEU B 1 83 ? 16.219 -26.672 -10.289 1 80.5 83 LEU B N 1
ATOM 2472 C CA . LEU B 1 83 ? 15.086 -26.406 -9.398 1 80.5 83 LEU B CA 1
ATOM 2473 C C . LEU B 1 83 ? 15.555 -25.766 -8.094 1 80.5 83 LEU B C 1
ATOM 2475 O O . LEU B 1 83 ? 15.023 -24.75 -7.668 1 80.5 83 LEU B O 1
ATOM 2479 N N . GLU B 1 84 ? 16.547 -26.359 -7.473 1 82.75 84 GLU B N 1
ATOM 2480 C CA . GLU B 1 84 ? 17.031 -25.875 -6.184 1 82.75 84 GLU B CA 1
ATOM 2481 C C . GLU B 1 84 ? 17.516 -24.422 -6.285 1 82.75 84 GLU B C 1
ATOM 2483 O O . GLU B 1 84 ? 17.234 -23.609 -5.406 1 82.75 84 GLU B O 1
ATOM 2488 N N . SER B 1 85 ? 18.219 -24.141 -7.355 1 86.56 85 SER B N 1
ATOM 2489 C CA . SER B 1 85 ? 18.719 -22.781 -7.574 1 86.56 85 SER B CA 1
ATOM 2490 C C . SER B 1 85 ? 17.562 -21.812 -7.812 1 86.56 85 SER B C 1
ATOM 2492 O O . SER B 1 85 ? 17.578 -20.688 -7.309 1 86.56 85 SER B O 1
ATOM 2494 N N . ASP B 1 86 ? 16.578 -22.234 -8.547 1 86.5 86 ASP B N 1
ATOM 2495 C CA . ASP B 1 86 ? 15.43 -21.391 -8.844 1 86.5 86 ASP B CA 1
ATOM 2496 C C . ASP B 1 86 ? 14.617 -21.109 -7.578 1 86.5 86 ASP B C 1
ATOM 2498 O O . ASP B 1 86 ? 14.148 -19.984 -7.371 1 86.5 86 ASP B O 1
ATOM 2502 N N . LEU B 1 87 ? 14.484 -22.141 -6.805 1 88.44 87 LEU B N 1
ATOM 2503 C CA . LEU B 1 87 ? 13.75 -21.984 -5.551 1 88.44 87 LEU B CA 1
ATOM 2504 C C . LEU B 1 87 ? 14.484 -21.031 -4.605 1 88.44 87 LEU B C 1
ATOM 2506 O O . LEU B 1 87 ? 13.867 -20.203 -3.949 1 88.44 87 LEU B O 1
ATOM 2510 N N . ALA B 1 88 ? 15.789 -21.172 -4.551 1 90 88 ALA B N 1
ATOM 2511 C CA . ALA B 1 88 ? 16.609 -20.312 -3.703 1 90 88 ALA B CA 1
ATOM 2512 C C . ALA B 1 88 ? 16.531 -18.859 -4.168 1 90 88 ALA B C 1
ATOM 2514 O O . ALA B 1 88 ? 16.484 -17.938 -3.35 1 90 88 ALA B O 1
ATOM 2515 N N . ALA B 1 89 ? 16.531 -18.688 -5.445 1 89.94 89 ALA B N 1
ATOM 2516 C CA . ALA B 1 89 ? 16.422 -17.344 -6.004 1 89.94 89 ALA B CA 1
ATOM 2517 C C . ALA B 1 89 ? 15.078 -16.719 -5.656 1 89.94 89 ALA B C 1
ATOM 2519 O O . ALA B 1 89 ? 15.016 -15.539 -5.285 1 89.94 89 ALA B O 1
ATOM 2520 N N . ALA B 1 90 ? 14.062 -17.484 -5.754 1 90.56 90 ALA B N 1
ATOM 2521 C CA . ALA B 1 90 ? 12.727 -17 -5.402 1 90.56 90 ALA B CA 1
ATOM 2522 C C . ALA B 1 90 ? 12.648 -16.641 -3.92 1 90.56 90 ALA B C 1
ATOM 2524 O O . ALA B 1 90 ? 12.141 -15.578 -3.557 1 90.56 90 ALA B O 1
ATOM 2525 N N . LYS B 1 91 ? 13.18 -17.453 -3.076 1 91.56 91 LYS B N 1
ATOM 2526 C CA . LYS B 1 91 ? 13.156 -17.25 -1.632 1 91.56 91 LYS B CA 1
ATOM 2527 C C . LYS B 1 91 ? 13.977 -16.016 -1.244 1 91.56 91 LYS B C 1
ATOM 2529 O O . LYS B 1 91 ? 13.664 -15.336 -0.265 1 91.56 91 LYS B O 1
ATOM 2534 N N . GLY B 1 92 ? 14.969 -15.695 -2.029 1 93.69 92 GLY B N 1
ATOM 2535 C CA . GLY B 1 92 ? 15.859 -14.594 -1.726 1 93.69 92 GLY B CA 1
ATOM 2536 C C . GLY B 1 92 ? 15.477 -13.305 -2.434 1 93.69 92 GLY B C 1
ATOM 2537 O O . GLY B 1 92 ? 16.141 -12.281 -2.273 1 93.69 92 GLY B O 1
ATOM 2538 N N . TYR B 1 93 ? 14.414 -13.367 -3.139 1 94.81 93 TYR B N 1
ATOM 2539 C CA . TYR B 1 93 ? 14.039 -12.203 -3.93 1 94.81 93 TYR B CA 1
ATOM 2540 C C . TYR B 1 93 ? 13.68 -11.031 -3.031 1 94.81 93 TYR B C 1
ATOM 2542 O O . TYR B 1 93 ? 13.094 -11.211 -1.964 1 94.81 93 TYR B O 1
ATOM 2550 N N . LYS B 1 94 ? 14.047 -9.82 -3.447 1 96.5 94 LYS B N 1
ATOM 2551 C CA . LYS B 1 94 ? 13.703 -8.578 -2.762 1 96.5 94 LYS B CA 1
ATOM 2552 C C . LYS B 1 94 ? 12.961 -7.621 -3.693 1 96.5 94 LYS B C 1
ATOM 2554 O O . LYS B 1 94 ? 13.438 -7.328 -4.793 1 96.5 94 LYS B O 1
ATOM 2559 N N . TRP B 1 95 ? 11.82 -7.23 -3.295 1 97.12 95 TRP B N 1
ATOM 2560 C CA . TRP B 1 95 ? 11.07 -6.219 -4.035 1 97.12 95 TRP B CA 1
ATOM 2561 C C . TRP B 1 95 ? 11.562 -4.816 -3.695 1 97.12 95 TRP B C 1
ATOM 2563 O O . TRP B 1 95 ? 11.727 -4.477 -2.521 1 97.12 95 TRP B O 1
ATOM 2573 N N . ASN B 1 96 ? 11.758 -3.994 -4.715 1 97.62 96 ASN B N 1
ATOM 2574 C CA . ASN B 1 96 ? 12.352 -2.678 -4.527 1 97.62 96 ASN B CA 1
ATOM 2575 C C . ASN B 1 96 ? 11.398 -1.563 -4.949 1 97.62 96 ASN B C 1
ATOM 2577 O O . ASN B 1 96 ? 10.742 -1.662 -5.992 1 97.62 96 ASN B O 1
ATOM 2581 N N . VAL B 1 97 ? 11.344 -0.527 -4.148 1 98.62 97 VAL B N 1
ATOM 2582 C CA . VAL B 1 97 ? 10.578 0.674 -4.461 1 98.62 97 VAL B CA 1
ATOM 2583 C C . VAL B 1 97 ? 11.398 1.916 -4.121 1 98.62 97 VAL B C 1
ATOM 2585 O O . VAL B 1 97 ? 12.062 1.963 -3.082 1 98.62 97 VAL B O 1
ATOM 2588 N N . ARG B 1 98 ? 11.344 2.852 -4.977 1 98.81 98 ARG B N 1
ATOM 2589 C CA . ARG B 1 98 ? 12 4.137 -4.762 1 98.81 98 ARG B CA 1
ATOM 2590 C C . ARG B 1 98 ? 10.992 5.281 -4.797 1 98.81 98 ARG B C 1
ATOM 2592 O O . ARG B 1 98 ? 10.078 5.285 -5.633 1 98.81 98 ARG B O 1
ATOM 2599 N N . VAL B 1 99 ? 11.156 6.176 -3.871 1 98.94 99 VAL B N 1
ATOM 2600 C CA . VAL B 1 99 ? 10.242 7.309 -3.795 1 98.94 99 VAL B CA 1
ATOM 2601 C C . VAL B 1 99 ? 11.039 8.609 -3.76 1 98.94 99 VAL B C 1
ATOM 2603 O O . VAL B 1 99 ? 12 8.742 -2.992 1 98.94 99 VAL B O 1
ATOM 2606 N N . GLN B 1 100 ? 10.633 9.531 -4.547 1 98.81 100 GLN B N 1
ATOM 2607 C CA . GLN B 1 100 ? 11.273 10.836 -4.617 1 98.81 100 GLN B CA 1
ATOM 2608 C C . GLN B 1 100 ? 10.289 11.953 -4.266 1 98.81 100 GLN B C 1
ATOM 2610 O O . GLN B 1 100 ? 9.164 11.984 -4.781 1 98.81 100 GLN B O 1
ATOM 2615 N N . GLY B 1 101 ? 10.75 12.828 -3.369 1 98.56 101 GLY B N 1
ATOM 2616 C CA . GLY B 1 101 ? 9.914 13.984 -3.082 1 98.56 101 GLY B CA 1
ATOM 2617 C C . GLY B 1 101 ? 9.688 14.867 -4.293 1 98.56 101 GLY B C 1
ATOM 2618 O O . GLY B 1 101 ? 10.602 15.062 -5.102 1 98.56 101 GLY B O 1
ATOM 2619 N N . GLU B 1 102 ? 8.492 15.32 -4.438 1 97.5 102 GLU B N 1
ATOM 2620 C CA . GLU B 1 102 ? 8.125 16.281 -5.465 1 97.5 102 GLU B CA 1
ATOM 2621 C C . GLU B 1 102 ? 7.762 17.641 -4.852 1 97.5 102 GLU B C 1
ATOM 2623 O O . GLU B 1 102 ? 7.883 17.828 -3.641 1 97.5 102 GLU B O 1
ATOM 2628 N N . LYS B 1 103 ? 7.41 18.578 -5.762 1 93.31 103 LYS B N 1
ATOM 2629 C CA . LYS B 1 103 ? 6.91 19.859 -5.262 1 93.31 103 LYS B CA 1
ATOM 2630 C C . LYS B 1 103 ? 5.676 19.656 -4.391 1 93.31 103 LYS B C 1
ATOM 2632 O O . LYS B 1 103 ? 4.887 18.734 -4.617 1 93.31 103 LYS B O 1
ATOM 2637 N N . ASP B 1 104 ? 5.488 20.469 -3.367 1 92.56 104 ASP B N 1
ATOM 2638 C CA . ASP B 1 104 ? 4.383 20.359 -2.424 1 92.56 104 ASP B CA 1
ATOM 2639 C C . ASP B 1 104 ? 4.441 19.047 -1.647 1 92.56 104 ASP B C 1
ATOM 2641 O O . ASP B 1 104 ? 5.492 18.406 -1.591 1 92.56 104 ASP B O 1
ATOM 2645 N N . LEU B 1 105 ? 3.469 18.75 -0.971 1 96.31 105 LEU B N 1
ATOM 2646 C CA . LEU B 1 105 ? 3.447 17.5 -0.216 1 96.31 105 LEU B CA 1
ATOM 2647 C C . LEU B 1 105 ? 2.994 16.344 -1.096 1 96.31 105 LEU B C 1
ATOM 2649 O O . LEU B 1 105 ? 1.882 15.836 -0.936 1 96.31 105 LEU B O 1
ATOM 2653 N N . LYS B 1 106 ? 3.867 16.047 -2.02 1 97.12 106 LYS B N 1
ATOM 2654 C CA . LYS B 1 106 ? 3.691 14.984 -3.01 1 97.12 106 LYS B CA 1
ATOM 2655 C C . LYS B 1 106 ? 4.992 14.211 -3.229 1 97.12 106 LYS B C 1
ATOM 2657 O O . LYS B 1 106 ? 6.078 14.727 -2.951 1 97.12 106 LYS B O 1
ATOM 2662 N N . ALA B 1 107 ? 4.906 13.016 -3.609 1 98.5 107 ALA B N 1
ATOM 2663 C CA . ALA B 1 107 ? 6.066 12.195 -3.938 1 98.5 107 ALA B CA 1
ATOM 2664 C C . ALA B 1 107 ? 5.812 11.352 -5.188 1 98.5 107 ALA B C 1
ATOM 2666 O O . ALA B 1 107 ? 4.66 11.055 -5.516 1 98.5 107 ALA B O 1
ATOM 2667 N N . LYS B 1 108 ? 6.828 11.109 -5.906 1 98.81 108 LYS B N 1
ATOM 2668 C CA . LYS B 1 108 ? 6.793 10.203 -7.047 1 98.81 108 LYS B CA 1
ATOM 2669 C C . LYS B 1 108 ? 7.359 8.836 -6.676 1 98.81 108 LYS B C 1
ATOM 2671 O O . LYS B 1 108 ? 8.469 8.742 -6.152 1 98.81 108 LYS B O 1
ATOM 2676 N N . VAL B 1 109 ? 6.617 7.777 -6.926 1 98.88 109 VAL B N 1
ATOM 2677 C CA . VAL B 1 109 ? 6.984 6.406 -6.594 1 98.88 109 VAL B CA 1
ATOM 2678 C C . VAL B 1 109 ? 7.453 5.68 -7.852 1 98.88 109 VAL B C 1
ATOM 2680 O O . VAL B 1 109 ? 6.82 5.773 -8.906 1 98.88 109 VAL B O 1
ATOM 2683 N N . PHE B 1 110 ? 8.516 5.047 -7.719 1 98.69 110 PHE B N 1
ATOM 2684 C CA . PHE B 1 110 ? 9.031 4.191 -8.781 1 98.69 110 PHE B CA 1
ATOM 2685 C C . PHE B 1 110 ? 9.031 2.73 -8.344 1 98.69 110 PHE B C 1
ATOM 2687 O O . PHE B 1 110 ? 9.703 2.361 -7.379 1 98.69 110 PHE B O 1
ATOM 2694 N N . ALA B 1 111 ? 8.273 1.928 -9 1 97.06 111 ALA B N 1
ATOM 2695 C CA . ALA B 1 111 ? 8.211 0.484 -8.789 1 97.06 111 ALA B CA 1
ATOM 2696 C C . ALA B 1 111 ? 8.305 -0.269 -10.109 1 97.06 111 ALA B C 1
ATOM 2698 O O . ALA B 1 111 ? 7.395 -0.178 -10.945 1 97.06 111 ALA B O 1
ATOM 2699 N N . ARG B 1 112 ? 9.352 -0.98 -10.289 1 95.25 112 ARG B N 1
ATOM 2700 C CA . ARG B 1 112 ? 9.586 -1.691 -11.547 1 95.25 112 ARG B CA 1
ATOM 2701 C C . ARG B 1 112 ? 9.555 -0.735 -12.734 1 95.25 112 ARG B C 1
ATOM 2703 O O . ARG B 1 112 ? 10.312 0.24 -12.773 1 95.25 112 ARG B O 1
ATOM 2710 N N . ASN B 1 113 ? 8.773 -1.036 -13.75 1 97.06 113 ASN B N 1
ATOM 2711 C CA . ASN B 1 113 ? 8.711 -0.182 -14.93 1 97.06 113 ASN B CA 1
ATOM 2712 C C . ASN B 1 113 ? 7.555 0.812 -14.844 1 97.06 113 ASN B C 1
ATOM 2714 O O . ASN B 1 113 ? 7.102 1.337 -15.859 1 97.06 113 ASN B O 1
ATOM 2718 N N . HIS B 1 114 ? 7.098 1.068 -13.688 1 98 114 HIS B N 1
ATOM 2719 C CA . HIS B 1 114 ? 5.973 1.97 -13.477 1 98 114 HIS B CA 1
ATOM 2720 C C . HIS B 1 114 ? 6.348 3.107 -12.531 1 98 114 HIS B C 1
ATOM 2722 O O . HIS B 1 114 ? 7.312 2.996 -11.773 1 98 114 HIS B O 1
ATOM 2728 N N . HIS B 1 115 ? 5.625 4.199 -12.648 1 98.31 115 HIS B N 1
ATOM 2729 C CA . HIS B 1 115 ? 5.672 5.27 -11.664 1 98.31 115 HIS B CA 1
ATOM 2730 C C . HIS B 1 115 ? 4.281 5.824 -11.383 1 98.31 115 HIS B C 1
ATOM 2732 O O . HIS B 1 115 ? 3.398 5.762 -12.242 1 98.31 115 HIS B O 1
ATOM 2738 N N . PHE B 1 116 ? 4.059 6.254 -10.219 1 98.25 116 PHE B N 1
ATOM 2739 C CA . PHE B 1 116 ? 2.812 6.883 -9.805 1 98.25 116 PHE B CA 1
ATOM 2740 C C . PHE B 1 116 ? 3.059 7.867 -8.664 1 98.25 116 PHE B C 1
ATOM 2742 O O . PHE B 1 116 ? 4.176 7.973 -8.156 1 98.25 116 PHE B O 1
ATOM 2749 N N . TYR B 1 117 ? 2.043 8.617 -8.273 1 98.5 117 TYR B N 1
ATOM 2750 C CA . TYR B 1 117 ? 2.217 9.688 -7.301 1 98.5 117 TYR B CA 1
ATOM 2751 C C . TYR B 1 117 ? 1.479 9.375 -6.004 1 98.5 117 TYR B C 1
ATOM 2753 O O . TYR B 1 117 ? 0.471 8.656 -6.016 1 98.5 117 TYR B O 1
ATOM 2761 N N . SER B 1 118 ? 2.01 9.836 -4.953 1 98.12 118 SER B N 1
ATOM 2762 C CA . SER B 1 118 ? 1.389 9.758 -3.633 1 98.12 118 SER B CA 1
ATOM 2763 C C . SER B 1 118 ? 1.292 11.133 -2.984 1 98.12 118 SER B C 1
ATOM 2765 O O . SER B 1 118 ? 2.225 11.938 -3.076 1 98.12 118 SER B O 1
ATOM 2767 N N . GLY B 1 119 ? 0.191 11.422 -2.408 1 97 119 GLY B N 1
ATOM 2768 C CA . GLY B 1 119 ? -0.014 12.672 -1.691 1 97 119 GLY B CA 1
ATOM 2769 C C . GLY B 1 119 ? 0.254 12.555 -0.203 1 97 119 GLY B C 1
ATOM 2770 O O . GLY B 1 119 ? 1.07 11.734 0.224 1 97 119 GLY B O 1
ATOM 2771 N N . GLN B 1 120 ? -0.365 13.438 0.555 1 95.25 120 GLN B N 1
ATOM 2772 C CA . GLN B 1 120 ? -0.21 13.453 2.006 1 95.25 120 GLN B CA 1
ATOM 2773 C C . GLN B 1 120 ? -0.756 12.172 2.627 1 95.25 120 GLN B C 1
ATOM 2775 O O . GLN B 1 120 ? -1.772 11.641 2.174 1 95.25 120 GLN B O 1
ATOM 2780 N N . PRO B 1 121 ? -0.062 11.656 3.68 1 92.81 121 PRO B N 1
ATOM 2781 C CA . PRO B 1 121 ? -0.419 10.352 4.23 1 92.81 121 PRO B CA 1
ATOM 2782 C C . PRO B 1 121 ? -1.886 10.266 4.645 1 92.81 121 PRO B C 1
ATOM 2784 O O . PRO B 1 121 ? -2.557 9.273 4.352 1 92.81 121 PRO B O 1
ATOM 2787 N N . ALA B 1 122 ? -2.318 11.336 5.336 1 86.69 122 ALA B N 1
ATOM 2788 C CA . ALA B 1 122 ? -3.727 11.398 5.727 1 86.69 122 ALA B CA 1
ATOM 2789 C C . ALA B 1 122 ? -4.469 12.477 4.945 1 86.69 122 ALA B C 1
ATOM 2791 O O . ALA B 1 122 ? -4.105 13.648 4.996 1 86.69 122 ALA B O 1
ATOM 2792 N N . GLU B 1 123 ? -5.375 12.125 4.137 1 88.88 123 GLU B N 1
ATOM 2793 C CA . GLU B 1 123 ? -6.215 13.008 3.332 1 88.88 123 GLU B CA 1
ATOM 2794 C C . GLU B 1 123 ? -7.695 12.695 3.535 1 88.88 123 GLU B C 1
ATOM 2796 O O . GLU B 1 123 ? -8.117 11.539 3.404 1 88.88 123 GLU B O 1
ATOM 2801 N N . PHE B 1 124 ? -8.406 13.773 3.824 1 89.94 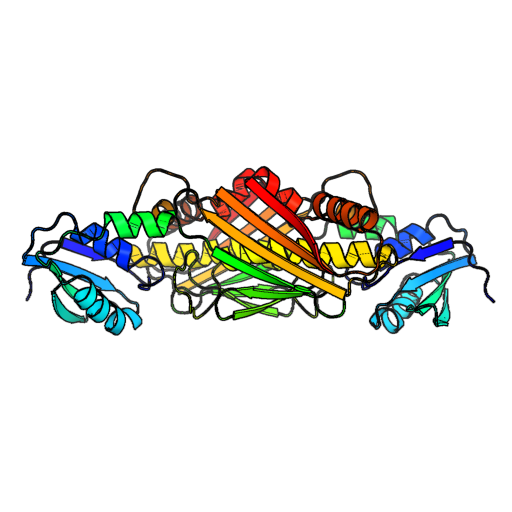124 PHE B N 1
ATOM 2802 C CA . PHE B 1 124 ? -9.812 13.562 4.16 1 89.94 124 PHE B CA 1
ATOM 2803 C C . PHE B 1 124 ? -10.711 13.93 2.988 1 89.94 124 PHE B C 1
ATOM 2805 O O . PHE B 1 124 ? -11.891 13.57 2.967 1 89.94 124 PHE B O 1
ATOM 2812 N N . SER B 1 125 ? -10.18 14.641 1.998 1 89.19 125 SER B N 1
ATOM 2813 C CA . SER B 1 125 ? -10.984 15.109 0.876 1 89.19 125 SER B CA 1
ATOM 2814 C C . SER B 1 125 ? -11.352 13.961 -0.058 1 89.19 125 SER B C 1
ATOM 2816 O O . SER B 1 125 ? -10.562 13.039 -0.262 1 89.19 125 SER B O 1
ATOM 2818 N N . ALA B 1 126 ? -12.477 14.094 -0.631 1 87.81 126 ALA B N 1
ATOM 2819 C CA . ALA B 1 126 ? -12.938 13.102 -1.601 1 87.81 126 ALA B CA 1
ATOM 2820 C C . ALA B 1 126 ? -12.148 13.195 -2.902 1 87.81 126 ALA B C 1
ATOM 2822 O O . ALA B 1 126 ? -11.953 12.195 -3.596 1 87.81 126 ALA B O 1
ATOM 2823 N N . ARG B 1 127 ? -11.766 14.383 -3.217 1 91.25 127 ARG B N 1
ATOM 2824 C CA . ARG B 1 127 ? -10.984 14.609 -4.426 1 91.25 127 ARG B CA 1
ATOM 2825 C C . ARG B 1 127 ? -9.555 15.008 -4.078 1 91.25 127 ARG B C 1
ATOM 2827 O O . ARG B 1 127 ? -9.328 15.945 -3.303 1 91.25 127 ARG B O 1
ATOM 2834 N N . VAL B 1 128 ? -8.672 14.297 -4.598 1 93.06 128 VAL B N 1
ATOM 2835 C CA . VAL B 1 128 ? -7.266 14.523 -4.285 1 93.06 128 VAL B CA 1
ATOM 2836 C C . VAL B 1 128 ? -6.441 14.516 -5.57 1 93.06 128 VAL B C 1
ATOM 2838 O O . VAL B 1 128 ? -6.859 13.953 -6.582 1 93.06 128 VAL B O 1
ATOM 2841 N N . ASP B 1 129 ? -5.293 15.148 -5.48 1 93.12 129 ASP B N 1
ATOM 2842 C CA . ASP B 1 129 ? -4.383 15.164 -6.621 1 93.12 129 ASP B CA 1
ATOM 2843 C C . ASP B 1 129 ? -3.705 13.812 -6.805 1 93.12 129 ASP B C 1
ATOM 2845 O O . ASP B 1 129 ? -3.367 13.422 -7.926 1 93.12 129 ASP B O 1
ATOM 2849 N N . ALA B 1 130 ? -3.477 13.133 -5.715 1 96.69 130 ALA B N 1
ATOM 2850 C CA . ALA B 1 130 ? -2.871 11.805 -5.691 1 96.69 130 ALA B CA 1
ATOM 2851 C C . ALA B 1 130 ? -3.334 11.016 -4.473 1 96.69 130 ALA B C 1
ATOM 2853 O O . ALA B 1 130 ? -3.539 11.578 -3.396 1 96.69 130 ALA B O 1
ATOM 2854 N N . PRO B 1 131 ? -3.486 9.672 -4.645 1 97.56 131 PRO B N 1
ATOM 2855 C CA . PRO B 1 131 ? -3.848 8.852 -3.484 1 97.56 131 PRO B CA 1
ATOM 2856 C C . PRO B 1 131 ? -2.852 8.992 -2.334 1 97.56 131 PRO B C 1
ATOM 2858 O O . PRO B 1 131 ? -1.679 9.297 -2.561 1 97.56 131 PRO B O 1
ATOM 2861 N N . SER B 1 132 ? -3.311 8.805 -1.148 1 97 132 SER B N 1
ATOM 2862 C CA . SER B 1 132 ? -2.459 8.836 0.036 1 97 132 SER B CA 1
ATOM 2863 C C . SER B 1 132 ? -1.764 7.492 0.254 1 97 132 SER B C 1
ATOM 2865 O O . SER B 1 132 ? -2.143 6.484 -0.347 1 97 132 SER B O 1
ATOM 2867 N N . SER B 1 133 ? -0.748 7.547 1.099 1 98.25 133 SER B N 1
ATOM 2868 C CA . SER B 1 133 ? -0.084 6.301 1.468 1 98.25 133 SER B CA 1
ATOM 2869 C C . SER B 1 133 ? -1.058 5.332 2.131 1 98.25 133 SER B C 1
ATOM 2871 O O . SER B 1 133 ? -0.93 4.117 1.98 1 98.25 133 SER B O 1
ATOM 2873 N N . ILE B 1 134 ? -2.064 5.844 2.844 1 98.19 134 ILE B N 1
ATOM 2874 C CA . ILE B 1 134 ? -3.066 5.004 3.49 1 98.19 134 ILE B CA 1
ATOM 2875 C C . ILE B 1 134 ? -3.941 4.336 2.434 1 98.19 134 ILE B C 1
ATOM 2877 O O . ILE B 1 134 ? -4.281 3.158 2.553 1 98.19 134 ILE B O 1
ATOM 2881 N N . ASP B 1 135 ? -4.281 5.094 1.365 1 98.25 135 ASP B N 1
ATOM 2882 C CA . ASP B 1 135 ? -5.008 4.508 0.244 1 98.25 135 ASP B CA 1
ATOM 2883 C C . ASP B 1 135 ? -4.238 3.332 -0.354 1 98.25 135 ASP B C 1
ATOM 2885 O O . ASP B 1 135 ? -4.809 2.264 -0.583 1 98.25 135 ASP B O 1
ATOM 2889 N N . TYR B 1 136 ? -2.953 3.531 -0.626 1 98.69 136 TYR B N 1
ATOM 2890 C CA . TYR B 1 136 ? -2.123 2.486 -1.214 1 98.69 136 TYR B CA 1
ATOM 2891 C C . TYR B 1 136 ? -2.008 1.29 -0.277 1 98.69 136 TYR B C 1
ATOM 2893 O O . TYR B 1 136 ? -1.963 0.143 -0.728 1 98.69 136 TYR B O 1
ATOM 2901 N N . PHE B 1 137 ? -1.936 1.549 0.997 1 98.81 137 PHE B N 1
ATOM 2902 C CA . PHE B 1 137 ? -1.835 0.515 2.021 1 98.81 137 PHE B CA 1
ATOM 2903 C C . PHE B 1 137 ? -3.051 -0.402 1.986 1 98.81 137 PHE B C 1
ATOM 2905 O O . PHE B 1 137 ? -2.914 -1.622 1.881 1 98.81 137 PHE B O 1
ATOM 2912 N N . ILE B 1 138 ? -4.254 0.183 1.985 1 98.88 138 ILE B N 1
ATOM 2913 C CA . ILE B 1 138 ? -5.496 -0.583 1.938 1 98.88 138 ILE B CA 1
ATOM 2914 C C . ILE B 1 138 ? -5.629 -1.269 0.581 1 98.88 138 ILE B C 1
ATOM 2916 O O . ILE B 1 138 ? -6.043 -2.428 0.5 1 98.88 138 ILE B O 1
ATOM 2920 N N . ALA B 1 139 ? -5.238 -0.55 -0.467 1 98.81 139 ALA B N 1
ATOM 2921 C CA . ALA B 1 139 ? -5.293 -1.099 -1.819 1 98.81 139 ALA B CA 1
ATOM 2922 C C . ALA B 1 139 ? -4.41 -2.338 -1.943 1 98.81 139 ALA B C 1
ATOM 2924 O O . ALA B 1 139 ? -4.758 -3.285 -2.652 1 98.81 139 ALA B O 1
ATOM 2925 N N . SER B 1 140 ? -3.232 -2.301 -1.286 1 98.81 140 SER B N 1
ATOM 2926 C CA . SER B 1 140 ? -2.328 -3.443 -1.355 1 98.81 140 SER B CA 1
ATOM 2927 C C . SER B 1 140 ? -2.98 -4.699 -0.79 1 98.81 140 SER B C 1
ATOM 2929 O O . SER B 1 140 ? -2.896 -5.773 -1.39 1 98.81 140 SER B O 1
ATOM 2931 N N . LEU B 1 141 ? -3.693 -4.574 0.306 1 98.88 141 LEU B N 1
ATOM 2932 C CA . LEU B 1 141 ? -4.402 -5.707 0.892 1 98.88 141 LEU B CA 1
ATOM 2933 C C . LEU B 1 141 ? -5.539 -6.164 -0.012 1 98.88 141 LEU B C 1
ATOM 2935 O O . LEU B 1 141 ? -5.66 -7.352 -0.319 1 98.88 141 LEU B O 1
ATOM 2939 N N . ALA B 1 142 ? -6.344 -5.203 -0.472 1 98.94 142 ALA B N 1
ATOM 2940 C CA . ALA B 1 142 ? -7.52 -5.523 -1.277 1 98.94 142 ALA B CA 1
ATOM 2941 C C . ALA B 1 142 ? -7.121 -6.207 -2.582 1 98.94 142 ALA B C 1
ATOM 2943 O O . ALA B 1 142 ? -7.727 -7.203 -2.979 1 98.94 142 ALA B O 1
ATOM 2944 N N . SER B 1 143 ? -6.113 -5.684 -3.209 1 98.75 143 SER B N 1
ATOM 2945 C CA . SER B 1 143 ? -5.707 -6.25 -4.492 1 98.75 143 SER B CA 1
ATOM 2946 C C . SER B 1 143 ? -5.016 -7.598 -4.305 1 98.75 143 SER B C 1
ATOM 2948 O O . SER B 1 143 ? -5.148 -8.492 -5.145 1 98.75 143 SER B O 1
ATOM 2950 N N . CYS B 1 144 ? -4.227 -7.754 -3.217 1 98.75 144 CYS B N 1
ATOM 2951 C CA . CYS B 1 144 ? -3.59 -9.039 -2.928 1 98.75 144 CYS B CA 1
ATOM 2952 C C . CYS B 1 144 ? -4.629 -10.148 -2.809 1 98.75 144 CYS B C 1
ATOM 2954 O O . CYS B 1 144 ? -4.465 -11.219 -3.391 1 98.75 144 CYS B O 1
ATOM 2956 N N . LEU B 1 145 ? -5.684 -9.844 -2.119 1 98.94 145 LEU B N 1
ATOM 2957 C CA . LEU B 1 145 ? -6.727 -10.836 -1.893 1 98.94 145 LEU B CA 1
ATOM 2958 C C . LEU B 1 145 ? -7.531 -11.086 -3.164 1 98.94 145 LEU B C 1
ATOM 2960 O O . LEU B 1 145 ? -7.863 -12.227 -3.484 1 98.94 145 LEU B O 1
ATOM 2964 N N . THR B 1 146 ? -7.844 -10.055 -3.902 1 98.88 146 THR B N 1
ATOM 2965 C CA . THR B 1 146 ? -8.648 -10.18 -5.109 1 98.88 146 THR B CA 1
ATOM 2966 C C . THR B 1 146 ? -7.918 -11 -6.168 1 98.88 146 THR B C 1
ATOM 2968 O O . THR B 1 146 ? -8.445 -12 -6.66 1 98.88 146 THR B O 1
ATOM 2971 N N . VAL B 1 147 ? -6.711 -10.594 -6.434 1 98.56 147 VAL B N 1
ATOM 2972 C CA . VAL B 1 147 ? -5.957 -11.281 -7.477 1 98.56 147 VAL B CA 1
ATOM 2973 C C . VAL B 1 147 ? -5.531 -12.664 -6.977 1 98.56 147 VAL B C 1
ATOM 2975 O O . VAL B 1 147 ? -5.5 -13.625 -7.746 1 98.56 147 VAL B O 1
ATOM 2978 N N . GLY B 1 148 ? -5.203 -12.711 -5.699 1 98.19 148 GLY B N 1
ATOM 2979 C CA . GLY B 1 148 ? -4.898 -14.008 -5.117 1 98.19 148 GLY B CA 1
ATOM 2980 C C . GLY B 1 148 ? -6.035 -15.008 -5.254 1 98.19 148 GLY B C 1
ATOM 2981 O O . GLY B 1 148 ? -5.809 -16.172 -5.602 1 98.19 148 GLY B O 1
ATOM 2982 N N . PHE B 1 149 ? -7.27 -14.594 -4.98 1 98.69 149 PHE B N 1
ATOM 2983 C CA . PHE B 1 149 ? -8.43 -15.469 -5.113 1 98.69 149 PHE B CA 1
ATOM 2984 C C . PHE B 1 149 ? -8.562 -15.969 -6.547 1 98.69 149 PHE B C 1
ATOM 2986 O O . PHE B 1 149 ? -8.789 -17.156 -6.773 1 98.69 149 PHE B O 1
ATOM 2993 N N . LYS B 1 150 ? -8.43 -15.078 -7.469 1 98.12 150 LYS B N 1
ATOM 2994 C CA . LYS B 1 150 ? -8.523 -15.445 -8.875 1 98.12 150 LYS B CA 1
ATOM 2995 C C . LYS B 1 150 ? -7.461 -16.484 -9.25 1 98.12 150 LYS B C 1
ATOM 2997 O O . LYS B 1 150 ? -7.738 -17.438 -9.977 1 98.12 150 LYS B O 1
ATOM 3002 N N . ALA B 1 151 ? -6.254 -16.297 -8.758 1 96.88 151 ALA B N 1
ATOM 3003 C CA . ALA B 1 151 ? -5.156 -17.203 -9.055 1 96.88 151 ALA B CA 1
ATOM 3004 C C . ALA B 1 151 ? -5.438 -18.594 -8.5 1 96.88 151 ALA B C 1
ATOM 3006 O O . ALA B 1 151 ? -5.309 -19.594 -9.211 1 96.88 151 ALA B O 1
ATOM 3007 N N . HIS B 1 152 ? -5.859 -18.656 -7.273 1 96.69 152 HIS B N 1
ATOM 3008 C CA . HIS B 1 152 ? -6.152 -19.938 -6.641 1 96.69 152 HIS B CA 1
ATOM 3009 C C . HIS B 1 152 ? -7.34 -20.625 -7.309 1 96.69 152 HIS B C 1
ATOM 3011 O O . HIS B 1 152 ? -7.344 -21.844 -7.469 1 96.69 152 HIS B O 1
ATOM 3017 N N . ALA B 1 153 ? -8.344 -19.844 -7.676 1 97.38 153 ALA B N 1
ATOM 3018 C CA . ALA B 1 153 ? -9.508 -20.391 -8.375 1 97.38 153 ALA B CA 1
ATOM 3019 C C . ALA B 1 153 ? -9.109 -20.984 -9.719 1 97.38 153 ALA B C 1
ATOM 3021 O O . ALA B 1 153 ? -9.508 -22.094 -10.062 1 97.38 153 ALA B O 1
ATOM 3022 N N . SER B 1 154 ? -8.266 -20.281 -10.422 1 95.25 154 SER B N 1
ATOM 3023 C CA . SER B 1 154 ? -7.879 -20.703 -11.758 1 95.25 154 SER B CA 1
ATOM 3024 C C . SER B 1 154 ? -7.102 -22.016 -11.719 1 95.25 154 SER B C 1
ATOM 3026 O O . SER B 1 154 ? -7.27 -22.875 -12.594 1 95.25 154 SER B O 1
ATOM 3028 N N . ARG B 1 155 ? -6.312 -22.203 -10.75 1 92.69 155 ARG B N 1
ATOM 3029 C CA . ARG B 1 155 ? -5.5 -23.406 -10.633 1 92.69 155 ARG B CA 1
ATOM 3030 C C . ARG B 1 155 ? -6.352 -24.609 -10.25 1 92.69 155 ARG B C 1
ATOM 3032 O O . ARG B 1 155 ? -5.887 -25.75 -10.297 1 92.69 155 ARG B O 1
ATOM 3039 N N . ARG B 1 156 ? -7.57 -24.359 -9.922 1 93.38 156 ARG B N 1
ATOM 3040 C CA . ARG B 1 156 ? -8.516 -25.422 -9.555 1 93.38 156 ARG B CA 1
ATOM 3041 C C . ARG B 1 156 ? -9.633 -25.531 -10.586 1 93.38 156 ARG B C 1
ATOM 3043 O O . ARG B 1 156 ? -10.695 -26.094 -10.297 1 93.38 156 ARG B O 1
ATOM 3050 N N . ASN B 1 157 ? -9.391 -24.859 -11.695 1 91.25 157 ASN B N 1
ATOM 3051 C CA . ASN B 1 157 ? -10.312 -24.891 -12.828 1 91.25 157 ASN B CA 1
ATOM 3052 C 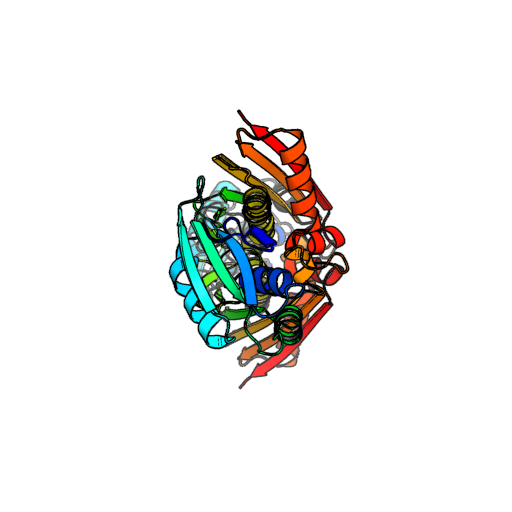C . ASN B 1 157 ? -11.672 -24.312 -12.461 1 91.25 157 ASN B C 1
ATOM 3054 O O . ASN B 1 157 ? -12.711 -24.844 -12.867 1 91.25 157 ASN B O 1
ATOM 3058 N N . VAL B 1 158 ? -11.664 -23.359 -11.57 1 95.19 158 VAL B N 1
ATOM 3059 C CA . VAL B 1 158 ? -12.867 -22.641 -11.195 1 95.19 158 VAL B CA 1
ATOM 3060 C C . VAL B 1 158 ? -12.914 -21.297 -11.922 1 95.19 158 VAL B C 1
ATOM 3062 O O . VAL B 1 158 ? -11.969 -20.516 -11.852 1 95.19 158 VAL B O 1
ATOM 3065 N N . VAL B 1 159 ? -13.961 -21.062 -12.633 1 93.88 159 VAL B N 1
ATOM 3066 C CA . VAL B 1 159 ? -14.148 -19.812 -13.352 1 93.88 159 VAL B CA 1
ATOM 3067 C C . VAL B 1 159 ? -14.836 -18.781 -12.445 1 93.88 159 VAL B C 1
ATOM 3069 O O . VAL B 1 159 ? -15.906 -19.062 -11.891 1 93.88 159 VAL B O 1
ATOM 3072 N N . VAL B 1 160 ? -14.219 -17.672 -12.258 1 96.75 160 VAL B N 1
ATOM 3073 C CA . VAL B 1 160 ? -14.781 -16.562 -11.5 1 96.75 160 VAL B CA 1
ATOM 3074 C C . VAL B 1 160 ? -15.359 -15.523 -12.453 1 96.75 160 VAL B C 1
ATOM 3076 O O . VAL B 1 160 ? -14.617 -14.867 -13.188 1 96.75 160 VAL B O 1
ATOM 3079 N N . ASP B 1 161 ? -16.609 -15.305 -12.422 1 97.25 161 ASP B N 1
ATOM 3080 C CA . ASP B 1 161 ? -17.266 -14.359 -13.32 1 97.25 161 ASP B CA 1
ATOM 3081 C C . ASP B 1 161 ? -17 -12.914 -12.891 1 97.25 161 ASP B C 1
ATOM 3083 O O . ASP B 1 161 ? -16.719 -12.055 -13.719 1 97.25 161 ASP B O 1
ATOM 3087 N N . GLN B 1 162 ? -17.203 -12.727 -11.656 1 98.06 162 GLN B N 1
ATOM 3088 C CA . GLN B 1 162 ? -16.969 -11.406 -11.078 1 98.06 162 GLN B CA 1
ATOM 3089 C C . GLN B 1 162 ? -16.438 -11.516 -9.656 1 98.06 162 GLN B C 1
ATOM 3091 O O . GLN B 1 162 ? -16.844 -12.406 -8.898 1 98.06 162 GLN B O 1
ATOM 3096 N N . ILE B 1 163 ? -15.57 -10.664 -9.352 1 98.75 163 ILE B N 1
ATOM 3097 C CA . ILE B 1 163 ? -15.117 -10.531 -7.969 1 98.75 163 ILE B CA 1
ATOM 3098 C C . ILE B 1 163 ? -14.891 -9.062 -7.637 1 98.75 163 ILE B C 1
ATOM 3100 O O . ILE B 1 163 ? -14.344 -8.312 -8.453 1 98.75 163 ILE B O 1
ATOM 3104 N N . GLU B 1 164 ? -15.312 -8.625 -6.531 1 98.81 164 GLU B N 1
ATOM 3105 C CA . GLU B 1 164 ? -15.125 -7.273 -6.008 1 98.81 164 GLU B CA 1
ATOM 3106 C C . GLU B 1 164 ? -14.852 -7.297 -4.508 1 98.81 164 GLU B C 1
ATOM 3108 O O . GLU B 1 164 ? -15.484 -8.047 -3.764 1 98.81 164 GLU B O 1
ATOM 3113 N N . LEU B 1 165 ? -13.891 -6.602 -4.105 1 98.88 165 LEU B N 1
ATOM 3114 C CA . LEU B 1 165 ? -13.539 -6.48 -2.693 1 98.88 165 LEU B CA 1
ATOM 3115 C C . LEU B 1 165 ? -13.531 -5.02 -2.258 1 98.88 165 LEU B C 1
ATOM 3117 O O . LEU B 1 165 ? -12.844 -4.191 -2.857 1 98.88 165 LEU B O 1
ATOM 3121 N N . SER B 1 166 ? -14.297 -4.656 -1.297 1 98.81 166 SER B N 1
ATOM 3122 C CA . SER B 1 166 ? -14.359 -3.326 -0.703 1 98.81 166 SER B CA 1
ATOM 3123 C C . SER B 1 166 ? -13.844 -3.336 0.733 1 98.81 166 SER B C 1
ATOM 3125 O O . SER B 1 166 ? -14.336 -4.094 1.569 1 98.81 166 SER B O 1
ATOM 3127 N N . LEU B 1 167 ? -12.852 -2.52 0.989 1 98.88 167 LEU B N 1
ATOM 3128 C CA . LEU B 1 167 ? -12.266 -2.451 2.322 1 98.88 167 LEU B CA 1
ATOM 3129 C C . LEU B 1 167 ? -12.32 -1.03 2.873 1 98.88 167 LEU B C 1
ATOM 3131 O O . LEU B 1 167 ? -12.219 -0.063 2.115 1 98.88 167 LEU B O 1
ATOM 3135 N N . LYS B 1 168 ? -12.445 -0.91 4.137 1 98.56 168 LYS B N 1
ATOM 3136 C CA . LYS B 1 168 ? -12.352 0.331 4.902 1 98.56 168 LYS B CA 1
ATOM 3137 C C . LYS B 1 168 ? -11.312 0.215 6.016 1 98.56 168 LYS B C 1
ATOM 3139 O O . LYS B 1 168 ? -11.219 -0.824 6.672 1 98.56 168 LYS B O 1
ATOM 3144 N N . GLY B 1 169 ? -10.531 1.218 6.18 1 98.12 169 GLY B N 1
ATOM 3145 C CA . GLY B 1 169 ? -9.539 1.254 7.238 1 98.12 169 GLY B CA 1
ATOM 3146 C C . GLY B 1 169 ? -9.719 2.42 8.188 1 98.12 169 GLY B C 1
ATOM 3147 O O . GLY B 1 169 ? -10.117 3.51 7.777 1 98.12 169 GLY B O 1
ATOM 3148 N N . SER B 1 170 ? -9.43 2.164 9.406 1 97.62 170 SER B N 1
ATOM 3149 C CA . SER B 1 170 ? -9.492 3.199 10.438 1 97.62 170 SER B CA 1
ATOM 3150 C C . SER B 1 170 ? -8.172 3.301 11.195 1 97.62 170 SER B C 1
ATOM 3152 O O . SER B 1 170 ? -7.465 2.305 11.352 1 97.62 170 SER B O 1
ATOM 3154 N N . ILE B 1 171 ? -7.91 4.457 11.648 1 97.06 171 ILE B N 1
ATOM 3155 C CA . ILE B 1 171 ? -6.707 4.754 12.414 1 97.06 171 ILE B CA 1
ATOM 3156 C C . ILE B 1 171 ? -7.07 4.957 13.883 1 97.06 171 ILE B C 1
ATOM 3158 O O . ILE B 1 171 ? -8.102 5.555 14.195 1 97.06 171 ILE B O 1
ATOM 3162 N N . GLU B 1 172 ? -6.281 4.492 14.758 1 96.31 172 GLU B N 1
ATOM 3163 C CA . GLU B 1 172 ? -6.555 4.582 16.188 1 96.31 172 GLU B CA 1
ATOM 3164 C C . GLU B 1 172 ? -6.676 6.035 16.625 1 96.31 172 GLU B C 1
ATOM 3166 O O . GLU B 1 172 ? -7.676 6.422 17.234 1 96.31 172 GLU B O 1
ATOM 3171 N N . ASN B 1 173 ? -5.68 6.82 16.266 1 96.06 173 ASN B N 1
ATOM 3172 C CA . ASN B 1 173 ? -5.699 8.25 16.547 1 96.06 173 ASN B CA 1
ATOM 3173 C C . ASN B 1 173 ? -4.996 9.055 15.453 1 96.06 173 ASN B C 1
ATOM 3175 O O . ASN B 1 173 ? -3.797 9.32 15.547 1 96.06 173 ASN B O 1
ATOM 3179 N N . ILE B 1 174 ? -5.797 9.508 14.508 1 94.75 174 ILE B N 1
ATOM 3180 C CA . ILE B 1 174 ? -5.262 10.242 13.367 1 94.75 174 ILE B CA 1
ATOM 3181 C C . ILE B 1 174 ? -4.688 11.578 13.836 1 94.75 174 ILE B C 1
ATOM 3183 O O . ILE B 1 174 ? -3.795 12.141 13.195 1 94.75 174 ILE B O 1
ATOM 3187 N N . LEU B 1 175 ? -5.094 12.086 14.977 1 93.62 175 LEU B N 1
ATOM 3188 C CA . LEU B 1 175 ? -4.641 13.367 15.5 1 93.62 175 LEU B CA 1
ATOM 3189 C C . LEU B 1 175 ? -3.197 13.273 15.984 1 93.62 175 LEU B C 1
ATOM 3191 O O . LEU B 1 175 ? -2.506 14.297 16.094 1 93.62 175 LEU B O 1
ATOM 3195 N N . SER B 1 176 ? -2.785 12.086 16.344 1 94.44 176 SER B N 1
ATOM 3196 C CA . SER B 1 176 ? -1.38 11.875 16.672 1 94.44 176 SER B CA 1
ATOM 3197 C C . SER B 1 176 ? -0.483 12.102 15.461 1 94.44 176 SER B C 1
ATOM 3199 O O . SER B 1 176 ? 0.568 12.734 15.57 1 94.44 176 SER B O 1
ATOM 3201 N N . HIS B 1 177 ? -0.914 11.633 14.32 1 94.12 177 HIS B N 1
ATOM 3202 C CA . HIS B 1 177 ? -0.191 11.859 13.07 1 94.12 177 HIS B CA 1
ATOM 3203 C C . HIS B 1 177 ? -0.049 13.344 12.773 1 94.12 177 HIS B C 1
ATOM 3205 O O . HIS B 1 177 ? 1.004 13.789 12.312 1 94.12 177 HIS B O 1
ATOM 3211 N N . MET B 1 178 ? -1.076 14.117 13.141 1 89.62 178 MET B N 1
ATOM 3212 C CA . MET B 1 178 ? -1.139 15.539 12.82 1 89.62 178 MET B CA 1
ATOM 3213 C C . MET B 1 178 ? -0.504 16.375 13.93 1 89.62 178 MET B C 1
ATOM 3215 O O . MET B 1 178 ? -0.575 17.609 13.906 1 89.62 178 MET B O 1
ATOM 3219 N N . GLU B 1 179 ? -0.054 15.781 15 1 89.5 179 GLU B N 1
ATOM 3220 C CA . GLU B 1 179 ? 0.572 16.422 16.141 1 89.5 179 GLU B CA 1
ATOM 3221 C C . GLU B 1 179 ? -0.416 17.328 16.891 1 89.5 179 GLU B C 1
ATOM 3223 O O . GLU B 1 179 ? -0.04 18.391 17.391 1 89.5 179 GLU B O 1
ATOM 3228 N N . ILE B 1 180 ? -1.597 16.938 16.797 1 88.19 180 ILE B N 1
ATOM 3229 C CA . ILE B 1 180 ? -2.643 17.656 17.531 1 88.19 180 ILE B CA 1
ATOM 3230 C C . ILE B 1 180 ? -2.791 17.062 18.922 1 88.19 180 ILE B C 1
ATOM 3232 O O . ILE B 1 180 ? -2.969 17.812 19.906 1 88.19 180 ILE B O 1
ATOM 3236 N N . GLU B 1 181 ? -2.744 15.797 18.969 1 88.75 181 GLU B N 1
ATOM 3237 C CA . GLU B 1 181 ? -2.779 15.086 20.25 1 88.75 181 GLU B CA 1
ATOM 3238 C C . GLU B 1 181 ? -1.489 14.297 20.484 1 88.75 181 GLU B C 1
ATOM 3240 O O . GLU B 1 181 ? -0.909 13.758 19.531 1 88.75 181 GLU B O 1
ATOM 3245 N N . GLU B 1 182 ? -1.113 14.266 21.688 1 85.12 182 GLU B N 1
ATOM 3246 C CA . GLU B 1 182 ? 0.118 13.555 22.031 1 85.12 182 GLU B CA 1
ATOM 3247 C C . GLU B 1 182 ? -0.164 12.102 22.406 1 85.12 182 GLU B C 1
ATOM 3249 O O . GLU B 1 182 ? 0.727 11.258 22.344 1 85.12 182 GLU B O 1
ATOM 3254 N N . ASN B 1 183 ? -1.377 11.906 22.75 1 87.5 183 ASN B N 1
ATOM 3255 C CA . ASN B 1 183 ? -1.732 10.555 23.188 1 87.5 183 ASN B CA 1
ATOM 3256 C C . ASN B 1 183 ? -2.348 9.75 22.047 1 87.5 183 ASN B C 1
ATOM 3258 O O . ASN B 1 183 ? -2.898 10.312 21.109 1 87.5 183 ASN B O 1
ATOM 3262 N N . GLY B 1 184 ? -2.141 8.492 22.094 1 90.38 184 GLY B N 1
ATOM 3263 C CA . GLY B 1 184 ? -2.705 7.602 21.094 1 90.38 184 GLY B CA 1
ATOM 3264 C C . GLY B 1 184 ? -1.75 7.301 19.953 1 90.38 184 GLY B C 1
ATOM 3265 O O . GLY B 1 184 ? -0.829 8.078 19.688 1 90.38 184 GLY B O 1
ATOM 3266 N N . SER B 1 185 ? -1.984 6.25 19.297 1 95.44 185 SER B N 1
ATOM 3267 C CA . SER B 1 185 ? -1.127 5.785 18.219 1 95.44 185 SER B CA 1
ATOM 3268 C C . SER B 1 185 ? -1.688 6.191 16.859 1 95.44 185 SER B C 1
ATOM 3270 O O . SER B 1 185 ? -2.898 6.129 16.641 1 95.44 185 SER B O 1
ATOM 3272 N N . PRO B 1 186 ? -0.821 6.617 15.977 1 97.25 186 PRO B N 1
ATOM 3273 C CA . PRO B 1 186 ? -1.289 6.887 14.617 1 97.25 186 PRO B CA 1
ATOM 3274 C C . PRO B 1 186 ? -1.476 5.609 13.797 1 97.25 186 PRO B C 1
ATOM 3276 O O . PRO B 1 186 ? -1.755 5.68 12.602 1 97.25 186 PRO B O 1
ATOM 3279 N N . SER B 1 187 ? -1.419 4.461 14.383 1 97.81 187 SER B N 1
ATOM 3280 C CA . SER B 1 187 ? -1.464 3.189 13.664 1 97.81 187 SER B CA 1
ATOM 3281 C C . SER B 1 187 ? -2.861 2.908 13.125 1 97.81 187 SER B C 1
ATOM 3283 O O . SER B 1 187 ? -3.857 3.352 13.695 1 97.81 187 SER B O 1
ATOM 3285 N N . ILE B 1 188 ? -2.867 2.209 12.031 1 98.12 188 ILE B N 1
ATOM 3286 C CA . ILE B 1 188 ? -4.129 1.664 11.539 1 98.12 188 ILE B CA 1
ATOM 3287 C C . ILE B 1 188 ? -4.668 0.634 12.523 1 98.12 188 ILE B C 1
ATOM 3289 O O . ILE B 1 188 ? -3.977 -0.329 12.867 1 98.12 188 ILE B O 1
ATOM 3293 N N . GLN B 1 189 ? -5.832 0.827 12.961 1 97.19 189 GLN B N 1
ATOM 3294 C CA . GLN B 1 189 ? -6.41 0.014 14.023 1 97.19 189 GLN B CA 1
ATOM 3295 C C . GLN B 1 189 ? -7.191 -1.166 13.453 1 97.19 189 GLN B C 1
ATOM 3297 O O . GLN B 1 189 ? -7.133 -2.273 13.992 1 97.19 189 GLN B O 1
ATOM 3302 N N . GLN B 1 190 ? -7.949 -0.844 12.438 1 98.62 190 GLN B N 1
ATOM 3303 C CA . GLN B 1 190 ? -8.836 -1.878 11.906 1 98.62 190 GLN B CA 1
ATOM 3304 C C . GLN B 1 190 ? -9.031 -1.718 10.398 1 98.62 190 GLN B C 1
ATOM 3306 O O . GLN B 1 190 ? -9.094 -0.596 9.891 1 98.62 190 GLN B O 1
ATOM 3311 N N . ILE B 1 191 ? -9.078 -2.84 9.688 1 98.88 191 ILE B N 1
ATOM 3312 C CA . ILE B 1 191 ? -9.523 -2.922 8.305 1 98.88 191 ILE B CA 1
ATOM 3313 C C . ILE B 1 191 ? -10.695 -3.9 8.188 1 98.88 191 ILE B C 1
ATOM 3315 O O . ILE B 1 191 ? -10.625 -5.02 8.703 1 98.88 191 ILE B O 1
ATOM 3319 N N . SER B 1 192 ? -11.758 -3.492 7.613 1 98.88 192 SER B N 1
ATOM 3320 C CA . SER B 1 192 ? -12.938 -4.344 7.453 1 98.88 192 SER B CA 1
ATOM 3321 C C . SER B 1 192 ? -13.531 -4.203 6.055 1 98.88 192 SER B C 1
ATOM 3323 O O . SER B 1 192 ? -13.266 -3.225 5.355 1 98.88 192 SER B O 1
ATOM 3325 N N . GLY B 1 193 ? -14.273 -5.23 5.648 1 98.69 193 GLY B N 1
ATOM 3326 C CA . GLY B 1 193 ? -14.914 -5.137 4.348 1 98.69 193 GLY B CA 1
ATOM 3327 C C . GLY B 1 193 ? -15.5 -6.457 3.871 1 98.69 193 GLY B C 1
ATOM 3328 O O . GLY B 1 193 ? -15.688 -7.379 4.664 1 98.69 193 GLY B O 1
ATOM 3329 N N . THR B 1 194 ? -15.867 -6.441 2.604 1 98.81 194 THR B N 1
ATOM 3330 C CA . THR B 1 194 ? -16.562 -7.59 2.043 1 98.81 194 THR B CA 1
ATOM 3331 C C . THR B 1 194 ? -16.016 -7.938 0.662 1 98.81 194 THR B C 1
ATOM 3333 O O . THR B 1 194 ? -15.758 -7.047 -0.149 1 98.81 194 THR B O 1
ATOM 3336 N N . CYS B 1 195 ? -15.836 -9.195 0.446 1 98.88 195 CYS B N 1
ATOM 3337 C CA . CYS B 1 195 ? -15.523 -9.734 -0.87 1 98.88 195 CYS B CA 1
ATOM 3338 C C . CYS B 1 195 ? -16.75 -10.359 -1.514 1 98.88 195 CYS B C 1
ATOM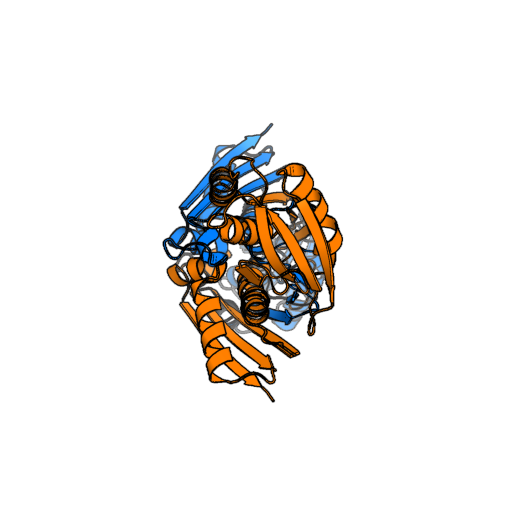 3340 O O . CYS B 1 195 ? -17.359 -11.281 -0.957 1 98.88 195 CYS B O 1
ATOM 3342 N N . TYR B 1 196 ? -17.125 -9.852 -2.67 1 98.75 196 TYR B N 1
ATOM 3343 C CA . TYR B 1 196 ? -18.219 -10.391 -3.463 1 98.75 196 TYR B CA 1
ATOM 3344 C C . TYR B 1 196 ? -17.688 -11.211 -4.633 1 98.75 196 TYR B C 1
ATOM 3346 O O . TYR B 1 196 ? -16.859 -10.727 -5.418 1 98.75 196 TYR B O 1
ATOM 3354 N N . VAL B 1 197 ? -18.219 -12.43 -4.723 1 98.62 197 VAL B N 1
ATOM 3355 C CA . VAL B 1 197 ? -17.766 -13.289 -5.812 1 98.62 197 VAL B CA 1
ATOM 3356 C C . VAL B 1 197 ? -18.984 -13.875 -6.535 1 98.62 197 VAL B C 1
ATOM 3358 O O . VAL B 1 197 ? -19.969 -14.25 -5.902 1 98.62 197 VAL B O 1
ATOM 3361 N N . SER B 1 198 ? -18.938 -13.875 -7.844 1 98.19 198 SER B N 1
ATOM 3362 C CA . SER B 1 198 ? -19.891 -14.578 -8.695 1 98.19 198 SER B CA 1
ATOM 3363 C C . SER B 1 198 ? -19.219 -15.68 -9.5 1 98.19 198 SER B C 1
ATOM 3365 O O . SER B 1 198 ? -18.219 -15.438 -10.18 1 98.19 198 SER B O 1
ATOM 3367 N N . SER B 1 199 ? -19.656 -16.859 -9.375 1 97.12 199 SER B N 1
ATOM 3368 C CA . SER B 1 199 ? -19.125 -18.047 -10.039 1 97.12 199 SER B CA 1
ATOM 3369 C C . SER B 1 199 ? -20.172 -19.172 -10.078 1 97.12 199 SER B C 1
ATOM 3371 O O . SER B 1 199 ? -21.047 -19.234 -9.219 1 97.12 199 SER B O 1
ATOM 3373 N N . ALA B 1 200 ? -20.141 -20.047 -11.078 1 95.44 200 ALA B N 1
ATOM 3374 C CA . ALA B 1 200 ? -21.047 -21.188 -11.188 1 95.44 200 ALA B CA 1
ATOM 3375 C C . ALA B 1 200 ? -20.547 -22.375 -10.359 1 95.44 200 ALA B C 1
ATOM 3377 O O . ALA B 1 200 ? -21.266 -23.375 -10.203 1 95.44 200 ALA B O 1
ATOM 3378 N N . ALA B 1 201 ? -19.375 -22.219 -9.773 1 96.12 201 ALA B N 1
ATOM 3379 C CA . ALA B 1 201 ? -18.766 -23.312 -9.023 1 96.12 201 ALA B CA 1
ATOM 3380 C C . ALA B 1 201 ? -19.516 -23.562 -7.711 1 96.12 201 ALA B C 1
ATOM 3382 O O . ALA B 1 201 ? -20.297 -22.719 -7.27 1 96.12 201 ALA B O 1
ATOM 3383 N N . ASP B 1 202 ? -19.25 -24.672 -7.09 1 96.56 202 ASP B N 1
ATOM 3384 C CA . ASP B 1 202 ? -19.812 -25.078 -5.801 1 96.56 202 ASP B CA 1
ATOM 3385 C C . ASP B 1 202 ? -19.438 -24.078 -4.707 1 96.56 202 ASP B C 1
ATOM 3387 O O . ASP B 1 202 ? -18.281 -23.656 -4.625 1 96.56 202 ASP B O 1
ATOM 3391 N N . GLU B 1 203 ? -20.406 -23.766 -3.887 1 97.06 203 GLU B N 1
ATOM 3392 C CA . GLU B 1 203 ? -20.203 -22.75 -2.848 1 97.06 203 GLU B CA 1
ATOM 3393 C C . GLU B 1 203 ? -19.125 -23.203 -1.86 1 97.06 203 GLU B C 1
ATOM 3395 O O . GLU B 1 203 ? -18.312 -22.391 -1.404 1 97.06 203 GLU B O 1
ATOM 3400 N N . ASP B 1 204 ? -19.141 -24.422 -1.492 1 98 204 ASP B N 1
ATOM 3401 C CA . ASP B 1 204 ? -18.172 -24.922 -0.54 1 98 204 ASP B CA 1
ATOM 3402 C C . ASP B 1 204 ? -16.75 -24.812 -1.1 1 98 204 ASP B C 1
ATOM 3404 O O . ASP B 1 204 ? -15.805 -24.531 -0.361 1 98 204 ASP B O 1
ATOM 3408 N N . LEU B 1 205 ? -16.656 -25.078 -2.381 1 98 205 LEU B N 1
ATOM 3409 C CA . LEU B 1 205 ? -15.359 -24.953 -3.035 1 98 205 LEU B CA 1
ATOM 3410 C C . LEU B 1 205 ? -14.891 -23.5 -3.027 1 98 205 LEU B C 1
ATOM 3412 O O . LEU B 1 205 ? -13.711 -23.234 -2.766 1 98 205 LEU B O 1
ATOM 3416 N N . LEU B 1 206 ? -15.781 -22.562 -3.281 1 98.38 206 LEU B N 1
ATOM 3417 C CA . LEU B 1 206 ? -15.438 -21.141 -3.264 1 98.38 206 LEU B CA 1
ATOM 3418 C C . LEU B 1 206 ? -14.977 -20.719 -1.878 1 98.38 206 LEU B C 1
ATOM 3420 O O . LEU B 1 206 ? -14.008 -19.953 -1.75 1 98.38 206 LEU B O 1
ATOM 3424 N N . LYS B 1 207 ? -15.641 -21.188 -0.85 1 98.5 207 LYS B N 1
ATOM 3425 C CA . LYS B 1 207 ? -15.258 -20.891 0.526 1 98.5 207 LYS B CA 1
ATOM 3426 C C . LYS B 1 207 ? -13.875 -21.469 0.852 1 98.5 207 LYS B C 1
ATOM 3428 O O . LYS B 1 207 ? -13.086 -20.828 1.548 1 98.5 207 LYS B O 1
ATOM 3433 N N . GLU B 1 208 ? -13.664 -22.625 0.363 1 98.44 208 GLU B N 1
ATOM 3434 C CA . GLU B 1 208 ? -12.352 -23.234 0.557 1 98.44 208 GLU B CA 1
ATOM 3435 C C . GLU B 1 208 ? -11.258 -22.406 -0.115 1 98.44 208 GLU B C 1
ATOM 3437 O O . GLU B 1 208 ? -10.203 -22.172 0.474 1 98.44 208 GLU B O 1
ATOM 3442 N N . ILE B 1 209 ? -11.516 -21.969 -1.321 1 98.38 209 ILE B N 1
ATOM 3443 C CA . ILE B 1 209 ? -10.547 -21.156 -2.061 1 98.38 209 ILE B CA 1
ATOM 3444 C C . ILE B 1 209 ? -10.297 -19.844 -1.322 1 98.38 209 ILE B C 1
ATOM 3446 O O . ILE B 1 209 ? -9.164 -19.359 -1.271 1 98.38 209 ILE B O 1
ATOM 3450 N N . TRP B 1 210 ? -11.336 -19.281 -0.758 1 98.75 210 TRP B N 1
ATOM 3451 C CA . TRP B 1 210 ? -11.188 -18.062 0.019 1 98.75 210 TRP B CA 1
ATOM 3452 C C . TRP B 1 210 ? -10.281 -18.281 1.222 1 98.75 210 TRP B C 1
ATOM 3454 O O . TRP B 1 210 ? -9.398 -17.469 1.503 1 98.75 210 TRP B O 1
ATOM 3464 N N . GLN B 1 211 ? -10.438 -19.422 1.881 1 98.5 211 GLN B N 1
ATOM 3465 C CA . GLN B 1 211 ? -9.586 -19.75 3.021 1 98.5 211 GLN B CA 1
ATOM 3466 C C . GLN B 1 211 ? -8.133 -19.938 2.588 1 98.5 211 GLN B C 1
ATOM 3468 O O . GLN B 1 211 ? -7.211 -19.484 3.27 1 98.5 211 GLN B O 1
ATOM 3473 N N . ILE B 1 212 ? -7.934 -20.531 1.483 1 97.81 212 ILE B N 1
ATOM 3474 C CA . ILE B 1 212 ? -6.59 -20.688 0.931 1 97.81 212 ILE B CA 1
ATOM 3475 C C . ILE B 1 212 ? -5.996 -19.328 0.629 1 97.81 212 ILE B C 1
ATOM 3477 O O . ILE B 1 212 ? -4.836 -19.062 0.951 1 97.81 212 ILE B O 1
ATOM 3481 N N . THR B 1 213 ? -6.84 -18.438 0.026 1 98.38 213 THR B N 1
ATOM 3482 C CA . THR B 1 213 ? -6.41 -17.094 -0.34 1 98.38 213 THR B CA 1
ATOM 3483 C C . THR B 1 213 ? -5.918 -16.344 0.887 1 98.38 213 THR B C 1
ATOM 3485 O O . THR B 1 213 ? -4.84 -15.742 0.862 1 98.38 213 THR B O 1
ATOM 3488 N N . LEU B 1 214 ? -6.68 -16.391 1.983 1 98.56 214 LEU B N 1
ATOM 3489 C CA . LEU B 1 214 ? -6.297 -15.719 3.219 1 98.56 214 LEU B CA 1
ATOM 3490 C C . LEU B 1 214 ? -5.008 -16.297 3.781 1 98.56 214 LEU B C 1
ATOM 3492 O O . LEU B 1 214 ? -4.098 -15.562 4.16 1 98.56 214 LEU B O 1
ATOM 3496 N N . ASN B 1 215 ? -4.895 -17.578 3.717 1 97.56 215 ASN B N 1
ATOM 3497 C CA . ASN B 1 215 ? -3.77 -18.281 4.332 1 97.56 215 ASN B CA 1
ATOM 3498 C C . ASN B 1 215 ? -2.48 -18.062 3.541 1 97.56 215 ASN B C 1
ATOM 3500 O O . ASN B 1 215 ? -1.392 -18.047 4.117 1 97.56 215 ASN B O 1
ATOM 3504 N N . LYS B 1 216 ? -2.635 -17.844 2.264 1 97.25 216 LYS B N 1
ATOM 3505 C CA . LYS B 1 216 ? -1.457 -17.797 1.402 1 97.25 216 LYS B CA 1
ATOM 3506 C C . LYS B 1 216 ? -1.151 -16.375 0.972 1 97.25 216 LYS B C 1
ATOM 3508 O O . LYS B 1 216 ? -0.195 -16.125 0.232 1 97.25 216 LYS B O 1
ATOM 3513 N N . SER B 1 217 ? -1.894 -15.375 1.405 1 98.12 217 SER B N 1
ATOM 3514 C CA . SER B 1 217 ? -1.722 -13.984 1.019 1 98.12 217 SER B CA 1
ATOM 3515 C C . SER B 1 217 ? -0.555 -13.344 1.764 1 98.12 217 SER B C 1
ATOM 3517 O O . SER B 1 217 ? -0.576 -13.242 2.992 1 98.12 217 SER B O 1
ATOM 3519 N N . PRO B 1 218 ? 0.4 -12.836 1.05 1 98.25 218 PRO B N 1
ATOM 3520 C CA . PRO B 1 218 ? 1.517 -12.172 1.725 1 98.25 218 PRO B CA 1
ATOM 3521 C C . PRO B 1 218 ? 1.073 -10.969 2.549 1 98.25 218 PRO B C 1
ATOM 3523 O O . PRO B 1 218 ? 1.523 -10.789 3.684 1 98.25 218 PRO B O 1
ATOM 3526 N N . ILE B 1 219 ? 0.182 -10.172 2.029 1 98.75 219 ILE B N 1
ATOM 3527 C CA . ILE B 1 219 ? -0.209 -8.93 2.697 1 98.75 219 ILE B CA 1
ATOM 3528 C C . ILE B 1 219 ? -1.123 -9.25 3.879 1 98.75 219 ILE B C 1
ATOM 3530 O O . ILE B 1 219 ? -0.919 -8.742 4.984 1 98.75 219 ILE B O 1
ATOM 3534 N N . TYR B 1 220 ? -2.098 -10.156 3.697 1 98.88 220 TYR B N 1
ATOM 3535 C CA . TYR B 1 220 ? -3.018 -10.5 4.777 1 98.88 220 TYR B CA 1
ATOM 3536 C C . TYR B 1 220 ? -2.271 -11.125 5.953 1 98.88 220 TYR B C 1
ATOM 3538 O O . TYR B 1 220 ? -2.48 -10.734 7.105 1 98.88 220 TYR B O 1
ATOM 3546 N N . GLN B 1 221 ? -1.42 -12.109 5.637 1 98.5 221 GLN B N 1
ATOM 3547 C CA . GLN B 1 221 ? -0.699 -12.82 6.684 1 98.5 221 GLN B CA 1
ATOM 3548 C C . GLN B 1 221 ? 0.269 -11.891 7.414 1 98.5 221 GLN B C 1
ATOM 3550 O O . GLN B 1 221 ? 0.63 -12.148 8.562 1 98.5 221 GLN B O 1
ATOM 3555 N N . THR B 1 222 ? 0.699 -10.844 6.773 1 98.75 222 THR B N 1
ATOM 3556 C CA . THR B 1 222 ? 1.54 -9.844 7.422 1 98.75 222 THR B CA 1
ATOM 3557 C C . THR B 1 222 ? 0.708 -8.938 8.328 1 98.75 222 THR B C 1
ATOM 3559 O O . THR B 1 222 ? 1.018 -8.789 9.516 1 98.75 222 THR B O 1
ATOM 3562 N N . LEU B 1 223 ? -0.367 -8.398 7.805 1 98.75 223 LEU B N 1
ATOM 3563 C CA . LEU B 1 223 ? -1.115 -7.332 8.461 1 98.75 223 LEU B CA 1
ATOM 3564 C C . LEU B 1 223 ? -1.943 -7.879 9.617 1 98.75 223 LEU B C 1
ATOM 3566 O O . LEU B 1 223 ? -2.213 -7.164 10.586 1 98.75 223 LEU B O 1
ATOM 3570 N N . LYS B 1 224 ? -2.34 -9.141 9.539 1 98.38 224 LYS B N 1
ATOM 3571 C CA . LYS B 1 224 ? -3.18 -9.688 10.602 1 98.38 224 LYS B CA 1
ATOM 3572 C C . LYS B 1 224 ? -2.438 -9.711 11.93 1 98.38 224 LYS B C 1
ATOM 3574 O O . LYS B 1 224 ? -3.055 -9.844 12.992 1 98.38 224 LYS B O 1
ATOM 3579 N N . LYS B 1 225 ? -1.145 -9.594 11.945 1 97.88 225 LYS B N 1
ATOM 3580 C CA . LYS B 1 225 ? -0.321 -9.547 13.148 1 97.88 225 LYS B CA 1
ATOM 3581 C C . LYS B 1 225 ? -0.396 -8.172 13.82 1 97.88 225 LYS B C 1
ATOM 3583 O O . LYS B 1 225 ? -0.073 -8.031 15 1 97.88 225 LYS B O 1
ATOM 3588 N N . ALA B 1 226 ? -0.803 -7.18 13.039 1 98.12 226 ALA B N 1
ATOM 3589 C CA . ALA B 1 226 ? -0.669 -5.809 13.516 1 98.12 226 ALA B CA 1
ATOM 3590 C C . ALA B 1 226 ? -2.016 -5.09 13.508 1 98.12 226 ALA B C 1
ATOM 3592 O O . ALA B 1 226 ? -2.203 -4.098 14.211 1 98.12 226 ALA B O 1
ATOM 3593 N N . VAL B 1 227 ? -2.922 -5.52 12.711 1 98.5 227 VAL B N 1
ATOM 3594 C CA . VAL B 1 227 ? -4.188 -4.836 12.461 1 98.5 227 VAL B CA 1
ATOM 3595 C C . VAL B 1 227 ? -5.344 -5.816 12.633 1 98.5 227 VAL B C 1
ATOM 3597 O O . VAL B 1 227 ? -5.266 -6.969 12.195 1 98.5 227 VAL B O 1
ATOM 3600 N N . GLU B 1 228 ? -6.402 -5.402 13.328 1 98.62 228 GLU B N 1
ATOM 3601 C CA . GLU B 1 228 ? -7.617 -6.211 13.336 1 98.62 228 GLU B CA 1
ATOM 3602 C C . GLU B 1 228 ? -8.273 -6.223 11.961 1 98.62 228 GLU B C 1
ATOM 3604 O O . GLU B 1 228 ? -8.688 -5.18 11.453 1 98.62 228 GLU B O 1
ATOM 3609 N N . ILE B 1 229 ? -8.375 -7.363 11.328 1 98.88 229 ILE B N 1
ATOM 3610 C CA . ILE B 1 229 ? -8.961 -7.477 10 1 98.88 229 ILE B CA 1
ATOM 3611 C C . ILE B 1 229 ? -10.258 -8.273 10.07 1 98.88 229 ILE B C 1
ATOM 3613 O O . ILE B 1 229 ? -10.273 -9.406 10.555 1 98.88 229 ILE B O 1
ATOM 3617 N N . LYS B 1 230 ? -11.328 -7.711 9.688 1 98.81 230 LYS B N 1
ATOM 3618 C CA . LYS B 1 230 ? -12.633 -8.352 9.633 1 98.81 230 LYS B CA 1
ATOM 3619 C C . LYS B 1 230 ? -13.164 -8.398 8.203 1 98.81 230 LYS B C 1
ATOM 3621 O O . LYS B 1 230 ? -13.641 -7.391 7.68 1 98.81 230 LYS B O 1
ATOM 3626 N N . LEU B 1 231 ? -13.18 -9.539 7.594 1 98.75 231 LEU B N 1
ATOM 3627 C CA . LEU B 1 231 ? -13.609 -9.703 6.207 1 98.75 231 LEU B CA 1
ATOM 3628 C C . LEU B 1 231 ? -14.828 -10.609 6.117 1 98.75 231 LEU B C 1
ATOM 3630 O O . LEU B 1 231 ? -14.914 -11.617 6.828 1 98.75 231 LEU B O 1
ATOM 3634 N N . THR B 1 232 ? -15.75 -10.242 5.348 1 98.69 232 THR B N 1
ATOM 3635 C CA . THR B 1 232 ? -16.906 -11.07 4.996 1 98.69 232 THR B CA 1
ATOM 3636 C C . THR B 1 232 ? -16.797 -11.562 3.559 1 98.69 232 THR B C 1
ATOM 3638 O O . THR B 1 232 ? -16.406 -10.812 2.666 1 98.69 232 THR B O 1
ATOM 3641 N N . PHE B 1 233 ? -17.062 -12.836 3.354 1 98.69 233 PHE B N 1
ATOM 3642 C CA . PHE B 1 233 ? -17.078 -13.445 2.029 1 98.69 233 PHE B CA 1
ATOM 3643 C C . PHE B 1 233 ? -18.5 -13.727 1.58 1 98.69 233 PHE B C 1
ATOM 3645 O O . PHE B 1 233 ? -19.234 -14.469 2.24 1 98.69 233 PHE B O 1
ATOM 3652 N N . SER B 1 234 ? -18.891 -13.094 0.494 1 98.25 234 SER B N 1
ATOM 3653 C CA . SER B 1 234 ? -20.266 -13.195 0.017 1 98.25 234 SER B CA 1
ATOM 3654 C C . SER B 1 234 ? -20.328 -13.711 -1.415 1 98.25 234 SER B C 1
ATOM 3656 O O . SER B 1 234 ? -19.75 -13.102 -2.324 1 98.25 234 SER B O 1
ATOM 3658 N N . ILE B 1 235 ? -21.031 -14.797 -1.635 1 97.69 235 ILE B N 1
ATOM 3659 C CA . ILE B 1 235 ? -21.266 -15.336 -2.969 1 97.69 235 ILE B CA 1
ATOM 3660 C C . ILE B 1 235 ? -22.547 -14.75 -3.539 1 97.69 235 ILE B C 1
ATOM 3662 O O . ILE B 1 235 ? -23.609 -14.812 -2.898 1 97.69 235 ILE B O 1
ATOM 3666 N N . VAL B 1 236 ? -22.391 -14.125 -4.746 1 94.25 236 VAL B N 1
ATOM 3667 C CA . VAL B 1 236 ? -23.547 -13.438 -5.32 1 94.25 236 VAL B CA 1
ATOM 3668 C C . VAL B 1 236 ? -23.984 -14.133 -6.609 1 94.25 236 VAL B C 1
ATOM 3670 O O . VAL B 1 236 ? -23.141 -14.672 -7.34 1 94.25 236 VAL B O 1
ATOM 3673 N N . TYR B 1 237 ? -25.344 -14.25 -6.902 1 86.31 237 TYR B N 1
ATOM 3674 C CA . TYR B 1 237 ? -25.906 -14.953 -8.055 1 86.31 237 TYR B CA 1
ATOM 3675 C C . TYR B 1 237 ? -26.5 -13.969 -9.055 1 86.31 237 TYR B C 1
ATOM 3677 O O . TYR B 1 237 ? -27 -12.914 -8.672 1 86.31 237 TYR B O 1
#

pLDDT: mean 94.8, std 5.25, range [56.72, 98.94]

Organism: NCBI:txid1637975

Foldseek 3Di:
DDDAPEEAEQFADDPVRCSVLSVLVRCVVDDAFGKYKYKYLHPCCQPVVCVVCVVQVKDWPAWDDDDNTIITMIGHHPGDRCNVVVVVCVVPDDFDKDWADDPDQKIWIDGDPDIFMAGDQDDDDPDDPGHHPVRVLLVLVQVLLQVLLSSLCRSVVWDWPDKDKDKDWDAFDCVCVVVNDVDTDRDTAAMETEMETETPDDPVVSVVSSVVSCVVRPSNVVCVVPYHYYYYYHYDD/DDDAPEEAEQFADDPVRCSVLSVLVRCVVDDAFGKYKYKYLHPCCQPVVCVVCVVQVKDWPDWDDDDNTIITMIGHHPGDRCNVVVVVCVVPDDFDKDWADDPDQKIWIDGDPDIFMAGDQDDDDPDDPGHHPVRVLLVLVQVLLQVLLSSLCRSVVWDWPDKDKDKDWDAFDCVCVVVNDVDTDRDTAAMETEMETETPDDPVVSVVSSVVSCVVRPSNVVCVVPYHYYYYYHYDD

Secondary structure (DSSP, 8-state):
----SEEEEEET--GGGTHHHHHHHHHTTSPTT-EEEEEE--TTHHHHHHHHHHHHT-EEEEEEEETTEEEEEEE--SSPP-HHHHHHHHHT-EEEEEEEE-SSS-EEEEETTEEEEE--SS---SS-SS--HHHHHHHHHHHHHHHHHHHHHHTTTPPPSEEEEEEEEEES-HHHHTTS-SSS--SEEEEEEEEEEE-SS-HHHHHHHHHHHHHH-HHHHHHTTTSEEEEEEEE--/----SEEEEEET--GGGTHHHHHHHHHTTSPTT-EEEEEE--TTHHHHHHHHHHHHT-EEEEEEEETTEEEEEEE--SSPP-HHHHHHHHHT-EEEEEEEE-SSS-EEEEETTEEEEE--SS---SS-SS--HHHHHHHHHHHHHHHHHHHHHHTTT---SEEEEEEEEEES-HHHHTTS-SSS--SEEEEEEEEEEE-SS-HHHHHHHHHHHHHH-HHHHHHTTTSEEEEEEEE--

Radius of gyration: 25.99 Å; Cα contacts (8 Å, |Δi|>4): 1104; chains: 2; bounding box: 51×86×52 Å